Protein AF-A0A928EBZ6-F1 (afdb_monomer)

Structure (mmCIF, N/CA/C/O backbone):
data_AF-A0A928EBZ6-F1
#
_entry.id   AF-A0A928EBZ6-F1
#
loop_
_atom_site.group_PDB
_atom_site.id
_atom_site.type_symbol
_atom_site.label_atom_id
_atom_site.label_alt_id
_atom_site.label_comp_id
_atom_site.label_asym_id
_atom_site.label_entity_id
_atom_site.label_seq_id
_atom_site.pdbx_PDB_ins_code
_atom_site.Cartn_x
_atom_site.Cartn_y
_atom_site.Cartn_z
_atom_site.occupancy
_atom_site.B_iso_or_equiv
_atom_site.auth_seq_id
_atom_site.auth_comp_id
_atom_site.auth_asym_id
_atom_site.auth_atom_id
_atom_site.pdbx_PDB_model_num
ATOM 1 N N . MET A 1 1 ? -40.099 23.172 3.160 1.00 25.03 1 MET A N 1
ATOM 2 C CA . MET A 1 1 ? -41.294 22.471 2.651 1.00 25.03 1 MET A CA 1
ATOM 3 C C . MET A 1 1 ? -40.984 20.986 2.730 1.00 25.03 1 MET A C 1
ATOM 5 O O . MET A 1 1 ? -39.957 20.572 2.213 1.00 25.03 1 MET A O 1
ATOM 9 N N . VAL A 1 2 ? -41.770 20.276 3.532 1.00 28.02 2 VAL A N 1
ATOM 10 C CA . VAL A 1 2 ? -41.633 18.872 3.952 1.00 28.02 2 VAL A CA 1
ATOM 11 C C . VAL A 1 2 ? -41.831 17.919 2.774 1.00 28.02 2 VAL A C 1
ATOM 13 O O . VAL A 1 2 ? -42.827 18.103 2.089 1.00 28.02 2 VAL A O 1
ATOM 16 N N . LEU A 1 3 ? -40.965 16.910 2.610 1.00 23.36 3 LEU A N 1
ATOM 17 C CA . LEU A 1 3 ? -41.224 15.600 1.970 1.00 23.36 3 LEU A CA 1
ATOM 18 C C . LEU A 1 3 ? -40.139 14.633 2.508 1.00 23.36 3 LEU A C 1
ATOM 20 O O . LEU A 1 3 ? -38.965 14.860 2.235 1.00 23.36 3 LEU A O 1
ATOM 24 N N . SER A 1 4 ? -40.380 13.786 3.515 1.00 23.73 4 SER A N 1
ATOM 25 C CA . SER A 1 4 ? -41.254 12.600 3.658 1.00 23.73 4 SER A CA 1
ATOM 26 C C . SER A 1 4 ? -40.481 11.295 3.431 1.00 23.73 4 SER A C 1
ATOM 28 O O . SER A 1 4 ? -40.059 11.000 2.315 1.00 23.73 4 SER A O 1
ATOM 30 N N . ASP A 1 5 ? -40.342 10.540 4.520 1.00 25.58 5 ASP A N 1
ATOM 31 C CA . ASP A 1 5 ? -39.908 9.147 4.598 1.00 25.58 5 ASP A CA 1
ATOM 32 C C . ASP A 1 5 ? -40.731 8.222 3.691 1.00 25.58 5 ASP A C 1
ATOM 34 O O . ASP A 1 5 ? -41.957 8.330 3.659 1.00 25.58 5 ASP A O 1
ATOM 38 N N . ASN A 1 6 ? -40.052 7.301 2.998 1.00 25.03 6 ASN A N 1
ATOM 39 C CA . ASN A 1 6 ? -40.424 5.890 2.805 1.00 25.03 6 ASN A CA 1
ATOM 40 C C . ASN A 1 6 ? -39.654 5.306 1.617 1.00 25.03 6 ASN A C 1
ATOM 42 O O . ASN A 1 6 ? -39.864 5.738 0.494 1.00 25.03 6 ASN A O 1
ATOM 46 N N . GLU A 1 7 ? -38.801 4.312 1.880 1.00 23.78 7 GLU A N 1
ATOM 47 C CA . GLU A 1 7 ? -38.636 3.091 1.067 1.00 23.78 7 GLU A CA 1
ATOM 48 C C . GLU A 1 7 ? -37.500 2.235 1.660 1.00 23.78 7 GLU A C 1
ATOM 50 O O . GLU A 1 7 ? -36.363 2.221 1.195 1.00 23.78 7 GLU A O 1
ATOM 55 N N . TYR A 1 8 ? -37.812 1.507 2.733 1.00 25.45 8 TYR A N 1
ATOM 56 C CA . TYR A 1 8 ? -37.015 0.366 3.189 1.00 25.45 8 TYR A CA 1
ATOM 57 C C . TYR A 1 8 ? -37.951 -0.801 3.480 1.00 25.45 8 TYR A C 1
ATOM 59 O O . TYR A 1 8 ? -38.335 -1.039 4.622 1.00 25.45 8 TYR A O 1
ATOM 67 N N . THR A 1 9 ? -38.335 -1.545 2.444 1.00 24.53 9 THR A N 1
ATOM 68 C CA . THR A 1 9 ? -38.787 -2.935 2.593 1.00 24.53 9 THR A CA 1
ATOM 69 C C . THR A 1 9 ? -38.679 -3.650 1.249 1.00 24.53 9 THR A C 1
ATOM 71 O O . THR A 1 9 ? -39.354 -3.267 0.302 1.00 24.53 9 THR A O 1
ATOM 74 N N . THR A 1 10 ? -37.826 -4.674 1.150 1.00 23.75 10 THR A N 1
ATOM 75 C CA . THR A 1 10 ? -38.155 -6.013 0.609 1.00 23.75 10 THR A CA 1
ATOM 76 C C . THR A 1 10 ? -36.910 -6.909 0.529 1.00 23.75 10 THR A C 1
ATOM 78 O O . THR A 1 10 ? -35.818 -6.444 0.218 1.00 23.75 10 THR A O 1
ATOM 81 N N . MET A 1 11 ? -37.150 -8.203 0.789 1.00 24.03 11 MET A N 1
ATOM 82 C CA . MET A 1 11 ? -36.261 -9.384 0.787 1.00 24.03 11 MET A CA 1
ATOM 83 C C . MET A 1 11 ? -35.414 -9.564 2.060 1.00 24.03 11 MET A C 1
ATOM 85 O O . MET A 1 11 ? -34.347 -8.981 2.195 1.00 24.03 11 MET A O 1
ATOM 89 N N . SER A 1 12 ? -35.941 -10.170 3.134 1.00 22.62 12 SER A N 1
ATOM 90 C CA . SER A 1 12 ? -36.288 -11.594 3.357 1.00 22.62 12 SER A CA 1
ATOM 91 C C . SER A 1 12 ? -35.078 -12.534 3.333 1.00 22.62 12 SER A C 1
ATOM 93 O O . SER A 1 12 ? -34.719 -13.034 2.277 1.00 22.62 12 SER A O 1
ATOM 95 N N . ASP A 1 13 ? -34.522 -12.807 4.514 1.00 25.41 13 ASP A N 1
ATOM 96 C CA . ASP A 1 13 ? -33.961 -14.110 4.874 1.00 25.41 13 ASP A CA 1
ATOM 97 C C . ASP A 1 13 ? -34.227 -14.337 6.375 1.00 25.41 13 ASP A C 1
ATOM 99 O O . ASP A 1 13 ? -34.080 -13.441 7.205 1.00 25.41 13 ASP A O 1
ATOM 103 N N . THR A 1 14 ? -34.748 -15.522 6.669 1.00 24.55 14 THR A N 1
ATOM 104 C CA . THR A 1 14 ? -35.371 -16.025 7.907 1.00 24.55 14 THR A CA 1
ATOM 105 C C . THR A 1 14 ? -34.563 -15.838 9.205 1.00 24.55 14 THR A C 1
ATOM 107 O O . THR A 1 14 ? -33.388 -16.204 9.226 1.00 24.55 14 THR A O 1
ATOM 110 N N . PRO A 1 15 ? -35.186 -15.408 10.326 1.00 26.16 15 PRO A N 1
ATOM 111 C CA . PRO A 1 15 ? -34.591 -15.496 11.659 1.00 26.16 15 PRO A CA 1
ATOM 112 C C . PRO A 1 15 ? -34.781 -16.894 12.268 1.00 26.16 15 PRO A C 1
ATOM 114 O O . PRO A 1 15 ? -35.860 -17.481 12.173 1.00 26.16 15 PRO A O 1
ATOM 117 N N . LEU A 1 16 ? -33.737 -17.402 12.927 1.00 27.06 16 LEU A N 1
ATOM 118 C CA . LEU A 1 16 ? -33.820 -18.551 13.828 1.00 27.06 16 LEU A CA 1
ATOM 119 C C . LEU A 1 16 ? -34.586 -18.142 15.095 1.00 27.06 16 LEU A C 1
ATOM 121 O O . LEU A 1 16 ? -34.228 -17.182 15.773 1.00 27.06 16 LEU A O 1
ATOM 125 N N . ASP A 1 17 ? -35.657 -18.881 15.357 1.00 22.84 17 ASP A N 1
ATOM 126 C CA . ASP A 1 17 ? -36.615 -18.721 16.447 1.00 22.84 17 ASP A CA 1
ATOM 127 C C . ASP A 1 17 ? -36.010 -19.266 17.757 1.00 22.84 17 ASP A C 1
ATOM 129 O O . ASP A 1 17 ? -35.683 -20.451 17.846 1.00 22.84 17 ASP A O 1
ATOM 133 N N . TYR A 1 18 ? -35.857 -18.419 18.779 1.00 25.05 18 TYR A N 1
ATOM 134 C CA . TYR A 1 18 ? -35.670 -18.865 20.163 1.00 25.05 18 TYR A CA 1
ATOM 135 C C . TYR A 1 18 ? -36.697 -18.154 21.046 1.00 25.05 18 TYR A C 1
ATOM 137 O O . TYR A 1 18 ? -36.519 -17.010 21.463 1.00 25.05 18 TYR A O 1
ATOM 145 N N . LYS A 1 19 ? -37.813 -18.843 21.292 1.00 23.39 19 LYS A N 1
ATOM 146 C CA . LYS A 1 19 ? -38.826 -18.464 22.279 1.00 23.39 19 LYS A CA 1
ATOM 147 C C . LYS A 1 19 ? -38.352 -18.832 23.682 1.00 23.39 19 LYS A C 1
ATOM 149 O O . LYS A 1 19 ? -38.038 -19.994 23.924 1.00 23.39 19 LYS A O 1
ATOM 154 N N . ALA A 1 20 ? -38.427 -17.881 24.609 1.00 25.97 20 ALA A N 1
ATOM 155 C CA . ALA A 1 20 ? -38.663 -18.158 26.024 1.00 25.97 20 ALA A CA 1
ATOM 156 C C . ALA A 1 20 ? -39.353 -16.951 26.687 1.00 25.97 20 ALA A C 1
ATOM 158 O O . ALA A 1 20 ? -38.736 -15.929 26.963 1.00 25.97 20 ALA A O 1
ATOM 159 N N . ASP A 1 21 ? -40.668 -17.103 26.822 1.00 24.75 21 ASP A N 1
ATOM 160 C CA . ASP A 1 21 ? -41.593 -16.662 27.869 1.00 24.75 21 ASP A CA 1
ATOM 161 C C . ASP A 1 21 ? -41.421 -15.328 28.620 1.00 24.75 21 ASP A C 1
ATOM 163 O O . ASP A 1 21 ? -40.497 -15.063 29.383 1.00 24.75 21 ASP A O 1
ATOM 167 N N . THR A 1 22 ? -42.491 -14.547 28.489 1.00 24.98 22 THR A N 1
ATOM 168 C CA . THR A 1 22 ? -42.946 -13.449 29.339 1.00 24.98 22 THR A CA 1
ATOM 169 C C . THR A 1 22 ? -43.094 -13.825 30.816 1.00 24.98 22 THR A C 1
ATOM 171 O O . THR A 1 22 ? -43.823 -14.760 31.145 1.00 24.98 22 THR A O 1
ATOM 174 N N . ALA A 1 23 ? -42.574 -12.973 31.704 1.00 25.20 23 ALA A N 1
ATOM 175 C CA . ALA A 1 23 ? -43.100 -12.787 33.056 1.00 25.20 23 ALA A CA 1
ATOM 176 C C . ALA A 1 23 ? -43.112 -11.290 33.422 1.00 25.20 23 ALA A C 1
ATOM 178 O O . ALA A 1 23 ? -42.122 -10.579 33.264 1.00 25.20 23 ALA A O 1
ATOM 179 N N . GLN A 1 24 ? -44.278 -10.818 33.866 1.00 22.88 24 GLN A N 1
ATOM 180 C CA . GLN A 1 24 ? -44.556 -9.460 34.331 1.00 22.88 24 GLN A CA 1
ATOM 181 C C . GLN A 1 24 ? -43.938 -9.155 35.709 1.00 22.88 24 GLN A C 1
ATOM 183 O O . GLN A 1 24 ? -43.835 -10.028 36.565 1.00 22.88 24 GLN A O 1
ATOM 188 N N . SER A 1 25 ? -43.748 -7.849 35.940 1.00 23.91 25 SER A N 1
ATOM 189 C CA . SER A 1 25 ? -43.692 -7.130 37.230 1.00 23.91 25 SER A CA 1
ATOM 190 C C . SER A 1 25 ? -42.370 -7.157 38.016 1.00 23.91 25 SER A C 1
ATOM 192 O O . SER A 1 25 ? -41.965 -8.168 38.573 1.00 23.91 25 SER A O 1
ATOM 194 N N . ASN A 1 26 ? -41.708 -6.005 38.149 1.00 24.69 26 ASN A N 1
ATOM 195 C CA . ASN A 1 26 ? -41.971 -5.048 39.230 1.00 24.69 26 ASN A CA 1
ATOM 196 C C . ASN A 1 26 ? -41.136 -3.773 39.045 1.00 24.69 26 ASN A C 1
ATOM 198 O O . ASN A 1 26 ? -40.028 -3.809 38.518 1.00 24.69 26 ASN A O 1
ATOM 202 N N . GLY A 1 27 ? -41.721 -2.645 39.449 1.00 26.70 27 GLY A N 1
ATOM 203 C CA . GLY A 1 27 ? -41.111 -1.325 39.366 1.00 26.70 27 GLY A CA 1
ATOM 204 C C . GLY A 1 27 ? -39.892 -1.178 40.273 1.00 26.70 27 GLY A C 1
ATOM 205 O O . GLY A 1 27 ? -39.881 -1.654 41.406 1.00 26.70 27 GLY A O 1
ATOM 206 N N . ALA A 1 28 ? -38.896 -0.466 39.761 1.00 24.80 28 ALA A N 1
ATOM 207 C CA . ALA A 1 28 ? -37.856 0.170 40.547 1.00 24.80 28 ALA A CA 1
ATOM 208 C C . ALA A 1 28 ? -37.689 1.600 40.021 1.00 24.80 28 ALA A C 1
ATOM 210 O O . ALA A 1 28 ? -37.577 1.824 38.814 1.00 24.80 28 ALA A O 1
ATOM 211 N N . ASP A 1 29 ? -37.763 2.547 40.949 1.00 22.84 29 ASP A N 1
ATOM 212 C CA . ASP A 1 29 ? -37.705 3.988 40.751 1.00 22.84 29 ASP A CA 1
ATOM 213 C C . ASP A 1 29 ? -36.471 4.435 39.951 1.00 22.84 29 ASP A C 1
ATOM 215 O O . ASP A 1 29 ? -35.329 4.209 40.354 1.00 22.84 29 ASP A O 1
ATOM 219 N N . TYR A 1 30 ? -36.698 5.146 38.844 1.00 25.95 30 TYR A N 1
ATOM 220 C CA . TYR A 1 30 ? -35.662 5.932 38.177 1.00 25.95 30 TYR A CA 1
ATOM 221 C C . TYR A 1 30 ? -35.524 7.283 38.890 1.00 25.95 30 TYR A C 1
ATOM 223 O O . TYR A 1 30 ? -36.387 8.154 38.772 1.00 25.95 30 TYR A O 1
ATOM 231 N N . ALA A 1 31 ? -34.426 7.469 39.623 1.00 24.45 31 ALA A N 1
ATOM 232 C CA . ALA A 1 31 ? -34.027 8.774 40.143 1.00 24.45 31 ALA A CA 1
ATOM 233 C C . ALA A 1 31 ? -33.582 9.701 38.984 1.00 24.45 31 ALA A C 1
ATOM 235 O O . ALA A 1 31 ? -32.884 9.243 38.075 1.00 24.45 31 ALA A O 1
ATOM 236 N N . PRO A 1 32 ? -33.959 10.994 38.979 1.00 25.41 32 PRO A N 1
ATOM 237 C CA . PRO A 1 32 ? -33.614 11.910 37.897 1.00 25.41 32 PRO A CA 1
ATOM 238 C C . PRO A 1 32 ? -32.130 12.307 37.930 1.00 25.41 32 PRO A C 1
ATOM 240 O O . PRO A 1 32 ? -31.553 12.538 38.992 1.00 25.41 32 PRO A O 1
ATOM 243 N N . TYR A 1 33 ? -31.538 12.414 36.737 1.00 27.31 33 TYR A N 1
ATOM 244 C CA . TYR A 1 33 ? -30.166 12.853 36.483 1.00 27.31 33 TYR A CA 1
ATOM 245 C C . TYR A 1 33 ? -29.807 14.131 37.257 1.00 27.31 33 TYR A C 1
ATOM 247 O O . TYR A 1 33 ? -30.387 15.196 37.038 1.00 27.31 33 TYR A O 1
ATOM 255 N N . SER A 1 34 ? -28.798 14.036 38.122 1.00 26.52 34 SER A N 1
ATOM 256 C CA . SER A 1 34 ? -28.127 15.188 38.717 1.00 26.52 34 SER A CA 1
ATOM 257 C C . SER A 1 34 ? -27.376 15.961 37.632 1.00 26.52 34 SER A C 1
ATOM 259 O O . SER A 1 34 ? -26.480 15.422 36.982 1.00 26.52 34 SER A O 1
ATOM 261 N N . THR A 1 35 ? -27.724 17.233 37.454 1.00 26.00 35 THR A N 1
ATOM 262 C CA . THR A 1 35 ? -26.959 18.215 36.680 1.00 26.00 35 THR A CA 1
ATOM 263 C C . THR A 1 35 ? -25.511 18.253 37.161 1.00 26.00 35 THR A C 1
ATOM 265 O O . THR A 1 35 ? -25.232 18.735 38.258 1.00 26.00 35 THR A O 1
ATOM 268 N N . VAL A 1 36 ? -24.593 17.754 36.334 1.00 29.20 36 VAL A N 1
ATOM 269 C CA . VAL A 1 36 ? -23.152 17.939 36.520 1.00 29.20 36 VAL A CA 1
ATOM 270 C C . VAL A 1 36 ? -22.851 19.421 36.311 1.00 29.20 36 VAL A C 1
ATOM 272 O O . VAL A 1 36 ? -23.002 19.955 35.212 1.00 29.20 36 VAL A O 1
ATOM 275 N N . THR A 1 37 ? -22.466 20.101 37.385 1.00 27.14 37 THR A N 1
ATOM 276 C CA . THR A 1 37 ? -21.896 21.445 37.334 1.00 27.14 37 THR A CA 1
ATOM 277 C C . THR A 1 37 ? -20.597 21.393 36.536 1.00 27.14 37 THR A C 1
ATOM 279 O O . THR A 1 37 ? -19.664 20.692 36.921 1.00 27.14 37 THR A O 1
ATOM 282 N N . LEU A 1 38 ? -20.551 22.109 35.410 1.00 35.59 38 LEU A N 1
ATOM 283 C CA . LEU A 1 38 ? -19.333 22.325 34.633 1.00 35.59 38 LEU A CA 1
ATOM 284 C C . LEU A 1 38 ? -18.292 23.014 35.521 1.00 35.59 38 LEU A C 1
ATOM 286 O O . LEU A 1 38 ? -18.505 24.138 35.973 1.00 35.59 38 LEU A O 1
ATOM 290 N N . ASP A 1 39 ? -17.186 22.319 35.761 1.00 31.48 39 ASP A N 1
ATOM 291 C CA . ASP A 1 39 ? -16.028 22.827 36.487 1.00 31.48 39 ASP A CA 1
ATOM 292 C C . ASP A 1 39 ? -15.458 24.047 35.742 1.00 31.48 39 ASP A C 1
ATOM 294 O O . ASP A 1 39 ? -15.015 23.945 34.592 1.00 31.48 39 ASP A O 1
ATOM 298 N N . ALA A 1 40 ? -15.509 25.221 36.376 1.00 36.81 40 ALA A N 1
ATOM 299 C CA . ALA A 1 40 ? -15.134 26.504 35.774 1.00 36.81 40 ALA A CA 1
ATOM 300 C C . ALA A 1 40 ? -13.616 26.661 35.537 1.00 36.81 40 ALA A C 1
ATOM 302 O O . ALA A 1 40 ? -13.196 27.627 34.903 1.00 36.81 40 ALA A O 1
ATOM 303 N N . ASP A 1 41 ? -12.812 25.689 35.978 1.00 38.69 41 ASP A N 1
ATOM 304 C CA . ASP A 1 41 ? -11.351 25.667 35.838 1.00 38.69 41 ASP A CA 1
ATOM 305 C C . ASP A 1 41 ? -10.847 24.756 34.700 1.00 38.69 41 ASP A C 1
ATOM 307 O O . ASP A 1 41 ? -9.641 24.545 34.534 1.00 38.69 41 ASP A O 1
ATOM 311 N N . ALA A 1 42 ? -11.744 24.220 33.861 1.00 41.16 42 ALA A N 1
ATOM 312 C CA . ALA A 1 42 ? -11.340 23.424 32.707 1.00 41.16 42 ALA A CA 1
ATOM 313 C C . ALA A 1 42 ? -10.596 24.293 31.660 1.00 41.16 42 ALA A C 1
ATOM 315 O O . ALA A 1 42 ? -11.156 25.265 31.143 1.00 41.16 42 ALA A O 1
ATOM 316 N N . PRO A 1 43 ? -9.348 23.952 31.279 1.00 39.31 43 PRO A N 1
ATOM 317 C CA . PRO A 1 43 ? -8.587 24.736 30.312 1.00 39.31 43 PRO A CA 1
ATOM 318 C C . PRO A 1 43 ? -9.299 24.796 28.951 1.00 39.31 43 PRO A C 1
ATOM 320 O O . PRO A 1 43 ? -9.831 23.792 28.471 1.00 39.31 43 PRO A O 1
ATOM 323 N N . ALA A 1 44 ? -9.285 25.982 28.328 1.00 37.44 44 ALA A N 1
ATOM 324 C CA . ALA A 1 44 ? -9.985 26.285 27.077 1.00 37.44 44 ALA A CA 1
ATOM 325 C C . ALA A 1 44 ? -9.767 25.220 25.969 1.00 37.44 44 ALA A C 1
ATOM 327 O O . ALA A 1 44 ? -8.686 24.635 25.868 1.00 37.44 44 ALA A O 1
ATOM 328 N N . PRO A 1 45 ? -10.728 25.008 25.048 1.00 44.25 45 PRO A N 1
ATOM 329 C CA . PRO A 1 45 ? -10.676 23.933 24.043 1.00 44.25 45 PRO A CA 1
ATOM 330 C C . PRO A 1 45 ? -9.371 23.876 23.224 1.00 44.25 45 PRO A C 1
ATOM 332 O O . PRO A 1 45 ? -8.895 22.806 22.848 1.00 44.25 45 PRO A O 1
ATOM 335 N N . ILE A 1 46 ? -8.748 25.035 22.988 1.00 39.22 46 ILE A N 1
ATOM 336 C CA . ILE A 1 46 ? -7.492 25.172 22.239 1.00 39.22 46 ILE A CA 1
ATOM 337 C C . ILE A 1 46 ? -6.276 24.699 23.056 1.00 39.22 46 ILE A C 1
ATOM 339 O O . ILE A 1 46 ? -5.351 24.116 22.487 1.00 39.22 46 ILE A O 1
ATOM 343 N N . SER A 1 47 ? -6.246 24.929 24.373 1.00 42.19 47 SER A N 1
ATOM 344 C CA . SER A 1 47 ? -5.151 24.456 25.232 1.00 42.19 47 SER A CA 1
ATOM 345 C C . SER A 1 47 ? -5.262 22.958 25.504 1.00 42.19 47 SER A C 1
ATOM 347 O O . SER A 1 47 ? -4.232 22.286 25.486 1.00 42.19 47 SER A O 1
ATOM 349 N N . ARG A 1 48 ? -6.488 22.418 25.606 1.00 47.69 48 ARG A N 1
ATOM 350 C CA . ARG A 1 48 ? -6.746 20.968 25.562 1.00 47.69 48 ARG A CA 1
ATOM 351 C C . ARG A 1 48 ? -6.217 20.353 24.270 1.00 47.69 48 ARG A C 1
ATOM 353 O O . ARG A 1 48 ? -5.354 19.489 24.338 1.00 47.69 48 ARG A O 1
ATOM 360 N N . LYS A 1 49 ? -6.625 20.855 23.097 1.00 40.91 49 LYS A N 1
ATOM 361 C CA . LYS A 1 49 ? -6.147 20.347 21.797 1.00 40.91 49 LYS A CA 1
ATOM 362 C C . LYS A 1 49 ? -4.620 20.369 21.672 1.00 40.91 49 LYS A C 1
ATOM 364 O O . LYS A 1 49 ? -4.035 19.393 21.236 1.00 40.91 49 LYS A O 1
ATOM 369 N N . ARG A 1 50 ? -3.950 21.434 22.126 1.00 43.97 50 ARG A N 1
ATOM 370 C CA . ARG A 1 50 ? -2.475 21.510 22.107 1.00 43.97 50 ARG A CA 1
ATOM 371 C C . ARG A 1 50 ? -1.795 20.549 23.080 1.00 43.97 50 ARG A C 1
ATOM 373 O O . ARG A 1 50 ? -0.681 20.115 22.797 1.00 43.97 50 ARG A O 1
ATOM 380 N N . ALA A 1 51 ? -2.409 20.269 24.228 1.00 46.97 51 ALA A N 1
ATOM 381 C CA . ALA A 1 51 ? -1.926 19.252 25.155 1.00 46.97 51 ALA A CA 1
ATOM 382 C C . ALA A 1 51 ? -2.139 17.842 24.576 1.00 46.97 51 ALA A C 1
ATOM 384 O O . ALA A 1 51 ? -1.230 17.022 24.652 1.00 46.97 51 ALA A O 1
ATOM 385 N N . PHE A 1 52 ? -3.271 17.606 23.904 1.00 52.53 52 PHE A N 1
ATOM 386 C CA . PHE A 1 52 ? -3.567 16.368 23.180 1.00 52.53 52 PHE A CA 1
ATOM 387 C C . PHE A 1 52 ? -2.618 16.137 22.003 1.00 52.53 52 PHE A C 1
ATOM 389 O O . PHE A 1 52 ? -2.021 15.073 21.919 1.00 52.53 52 PHE A O 1
ATOM 396 N N . ASP A 1 53 ? -2.385 17.145 21.159 1.00 48.47 53 ASP A N 1
ATOM 397 C CA . ASP A 1 53 ? -1.443 17.060 20.038 1.00 48.47 53 ASP A CA 1
ATOM 398 C C . ASP A 1 53 ? -0.015 16.750 20.528 1.00 48.47 53 ASP A C 1
ATOM 400 O O . ASP A 1 53 ? 0.742 16.056 19.850 1.00 48.47 53 ASP A O 1
ATOM 404 N N . ARG A 1 54 ? 0.367 17.244 21.719 1.00 52.16 54 ARG A N 1
ATOM 405 C CA . ARG A 1 54 ? 1.651 16.907 22.357 1.00 52.16 54 ARG A CA 1
ATOM 406 C C . ARG A 1 54 ? 1.667 15.488 22.902 1.00 52.16 54 ARG A C 1
ATOM 408 O O . ARG A 1 54 ? 2.611 14.779 22.600 1.00 52.16 54 ARG A O 1
ATOM 415 N N . ALA A 1 55 ? 0.636 15.058 23.625 1.00 48.78 55 ALA A N 1
ATOM 416 C CA . ALA A 1 55 ? 0.552 13.700 24.158 1.00 48.78 55 ALA A CA 1
ATOM 417 C C . ALA A 1 55 ? 0.504 12.644 23.039 1.00 48.78 55 ALA A C 1
ATOM 419 O O . ALA A 1 55 ? 1.231 11.659 23.096 1.00 48.78 55 ALA A O 1
ATOM 420 N N . ALA A 1 56 ? -0.266 12.888 21.974 1.00 45.38 56 ALA A N 1
ATOM 421 C CA . ALA A 1 56 ? -0.302 12.047 20.781 1.00 45.38 56 ALA A CA 1
ATOM 422 C C . ALA A 1 56 ? 1.064 12.011 20.088 1.00 45.38 56 ALA A C 1
ATOM 424 O O . ALA A 1 56 ? 1.537 10.945 19.702 1.00 45.38 56 ALA A O 1
ATOM 425 N N . LYS A 1 57 ? 1.743 13.158 19.977 1.00 51.47 57 LYS A N 1
ATOM 426 C CA . LYS A 1 57 ? 3.107 13.216 19.448 1.00 51.47 57 LYS A CA 1
ATOM 427 C C . LYS A 1 57 ? 4.101 12.470 20.338 1.00 51.47 57 LYS A C 1
ATOM 429 O O . LYS A 1 57 ? 4.930 11.747 19.803 1.00 51.47 57 LYS A O 1
ATOM 434 N N . ASP A 1 58 ? 4.006 12.591 21.656 1.00 54.25 58 ASP A N 1
ATOM 435 C CA . ASP A 1 58 ? 4.901 11.934 22.609 1.00 54.25 58 ASP A CA 1
ATOM 436 C C . ASP A 1 58 ? 4.685 10.414 22.625 1.00 54.25 58 ASP A C 1
ATOM 438 O O . ASP A 1 58 ? 5.664 9.668 22.624 1.00 54.25 58 ASP A O 1
ATOM 442 N N . ALA A 1 59 ? 3.433 9.952 22.530 1.00 50.28 59 ALA A N 1
ATOM 443 C CA . ALA A 1 59 ? 3.060 8.550 22.345 1.00 50.28 59 ALA A CA 1
ATOM 444 C C . ALA A 1 59 ? 3.534 8.009 20.989 1.00 50.28 59 ALA A C 1
ATOM 446 O O . ALA A 1 59 ? 4.128 6.934 20.912 1.00 50.28 59 ALA A O 1
ATOM 447 N N . MET A 1 60 ? 3.365 8.780 19.909 1.00 50.38 60 MET A N 1
ATOM 448 C CA . MET A 1 60 ? 3.900 8.441 18.588 1.00 50.38 60 MET A CA 1
ATOM 449 C C . MET A 1 60 ? 5.432 8.417 18.579 1.00 50.38 60 MET A C 1
ATOM 451 O O . MET A 1 60 ? 6.013 7.546 17.939 1.00 50.38 60 MET A O 1
ATOM 455 N N . ASP A 1 61 ? 6.094 9.321 19.299 1.00 50.00 61 ASP A N 1
ATOM 456 C CA . ASP A 1 61 ? 7.549 9.377 19.438 1.00 50.00 61 ASP A CA 1
ATOM 457 C C . ASP A 1 61 ? 8.064 8.258 20.365 1.00 50.00 61 ASP A C 1
ATOM 459 O O . ASP A 1 61 ? 9.176 7.764 20.185 1.00 50.00 61 ASP A O 1
ATOM 463 N N . ALA A 1 62 ? 7.282 7.818 21.353 1.00 48.34 62 ALA A N 1
ATOM 464 C CA . ALA A 1 62 ? 7.561 6.649 22.191 1.00 48.34 62 ALA A CA 1
ATOM 465 C C . ALA A 1 62 ? 7.379 5.336 21.405 1.00 48.34 62 ALA A C 1
ATOM 467 O O . ALA A 1 62 ? 8.274 4.487 21.403 1.00 48.34 62 ALA A O 1
ATOM 468 N N . ALA A 1 63 ? 6.309 5.212 20.618 1.00 45.25 63 ALA A N 1
ATOM 469 C CA . ALA A 1 63 ? 6.107 4.111 19.678 1.00 45.25 63 ALA A CA 1
ATOM 470 C C . ALA A 1 63 ? 7.186 4.107 18.575 1.00 45.25 63 ALA A C 1
ATOM 472 O O . ALA A 1 63 ? 7.756 3.064 18.257 1.00 45.25 63 ALA A O 1
ATOM 473 N N . ALA A 1 64 ? 7.593 5.274 18.068 1.00 44.62 64 ALA A N 1
ATOM 474 C CA . ALA A 1 64 ? 8.721 5.410 17.144 1.00 44.62 64 ALA A CA 1
ATOM 475 C C . ALA A 1 64 ? 10.086 5.124 17.802 1.00 44.62 64 ALA A C 1
ATOM 477 O O . ALA A 1 64 ? 11.064 4.868 17.097 1.00 44.62 64 ALA A O 1
ATOM 478 N N . ARG A 1 65 ? 10.181 5.131 19.139 1.00 41.62 65 ARG A N 1
ATOM 479 C CA . ARG A 1 65 ? 11.355 4.649 19.889 1.00 41.62 65 ARG A CA 1
ATOM 480 C C . ARG A 1 65 ? 11.364 3.125 20.041 1.00 41.62 65 ARG A C 1
ATOM 482 O O . ARG A 1 65 ? 12.452 2.550 20.143 1.00 41.62 65 ARG A O 1
ATOM 489 N N . SER A 1 66 ? 10.215 2.450 19.926 1.00 44.62 66 SER A N 1
ATOM 490 C CA . SER A 1 66 ? 10.128 0.989 19.766 1.00 44.62 66 SER A CA 1
ATOM 491 C C . SER A 1 66 ? 10.561 0.560 18.348 1.00 44.62 66 SER A C 1
ATOM 493 O O . SER A 1 66 ? 9.774 0.247 17.469 1.00 44.62 66 SER A O 1
ATOM 495 N N . LYS A 1 67 ? 11.879 0.654 18.109 1.00 40.56 67 LYS A N 1
ATOM 496 C CA . LYS A 1 67 ? 12.661 0.266 16.912 1.00 40.56 67 LYS A CA 1
ATOM 497 C C . LYS A 1 67 ? 11.872 0.072 15.593 1.00 40.56 67 LYS A C 1
ATOM 499 O O . LYS A 1 67 ? 11.885 -1.038 15.045 1.00 40.56 67 LYS A O 1
ATOM 504 N N . PRO A 1 68 ? 11.349 1.143 14.966 1.00 42.81 68 PRO A N 1
ATOM 505 C CA . PRO A 1 68 ? 11.098 1.123 13.534 1.00 42.81 68 PRO A CA 1
ATOM 506 C C . PRO A 1 68 ? 12.430 0.879 12.813 1.00 42.81 68 PRO A C 1
ATOM 508 O O . PRO A 1 68 ? 13.513 1.227 13.303 1.00 42.81 68 PRO A O 1
ATOM 511 N N . VAL A 1 69 ? 12.378 0.205 11.665 1.00 48.22 69 VAL A N 1
ATOM 512 C CA . VAL A 1 69 ? 13.567 -0.178 10.901 1.00 48.22 69 VAL A CA 1
ATOM 513 C C . VAL A 1 69 ? 14.393 1.072 10.599 1.00 48.22 69 VAL A C 1
ATOM 515 O O . VAL A 1 69 ? 14.051 1.886 9.750 1.00 48.22 69 VAL A O 1
ATOM 518 N N . SER A 1 70 ? 15.510 1.224 11.317 1.00 41.78 70 SER A N 1
ATOM 519 C CA . SER A 1 70 ? 16.469 2.295 11.072 1.00 41.78 70 SER A CA 1
ATOM 520 C C . SER A 1 70 ? 16.805 2.325 9.584 1.00 41.78 70 SER A C 1
ATOM 522 O O . SER A 1 70 ? 17.200 1.302 9.023 1.00 41.78 70 SER A O 1
ATOM 524 N N . VAL A 1 71 ? 16.711 3.503 8.965 1.00 42.44 71 VAL A N 1
ATOM 525 C CA . VAL A 1 71 ? 17.150 3.794 7.590 1.00 42.44 71 VAL A CA 1
ATOM 526 C C . VAL A 1 71 ? 18.530 3.174 7.287 1.00 42.44 71 VAL A C 1
ATOM 528 O O . VAL A 1 71 ? 18.775 2.716 6.174 1.00 42.44 71 VAL A O 1
ATOM 531 N N . LYS A 1 72 ? 19.410 3.026 8.295 1.00 40.19 72 LYS A N 1
ATOM 532 C CA . LYS A 1 72 ? 20.703 2.315 8.198 1.00 40.19 72 LYS A CA 1
ATOM 533 C C . LYS A 1 72 ? 20.594 0.859 7.713 1.00 40.19 72 LYS A C 1
ATOM 535 O O . LYS A 1 72 ? 21.525 0.341 7.102 1.00 40.19 72 LYS A O 1
ATOM 540 N N . ARG A 1 73 ? 19.484 0.170 7.980 1.00 53.47 73 ARG A N 1
ATOM 541 C CA . ARG A 1 73 ? 19.257 -1.229 7.587 1.00 53.47 73 ARG A CA 1
ATOM 542 C C . ARG A 1 73 ? 18.819 -1.355 6.122 1.00 53.47 73 ARG A C 1
ATOM 544 O O . ARG A 1 73 ? 19.122 -2.370 5.504 1.00 53.47 73 ARG A O 1
ATOM 551 N N . ILE A 1 74 ? 18.180 -0.321 5.568 1.00 48.66 74 ILE A N 1
ATOM 552 C CA . ILE A 1 74 ? 17.864 -0.206 4.135 1.00 48.66 74 ILE A CA 1
ATOM 553 C C . ILE A 1 74 ? 19.162 -0.021 3.330 1.00 48.66 74 ILE A C 1
ATOM 555 O O . ILE A 1 74 ? 19.394 -0.766 2.383 1.00 48.66 74 ILE A O 1
ATOM 559 N N . TRP A 1 75 ? 20.079 0.844 3.785 1.00 44.69 75 TRP A N 1
ATOM 560 C CA . TRP A 1 75 ? 21.406 1.025 3.167 1.00 44.69 75 TRP A CA 1
ATOM 561 C C . TRP A 1 75 ? 22.217 -0.273 3.049 1.00 44.69 75 TRP A C 1
ATOM 563 O O . TRP A 1 75 ? 22.828 -0.533 2.015 1.00 44.69 75 TRP A O 1
ATOM 573 N N . ARG A 1 76 ? 22.171 -1.145 4.066 1.00 59.22 76 ARG A N 1
ATOM 574 C CA . ARG A 1 76 ? 22.840 -2.458 4.004 1.00 59.22 76 ARG A CA 1
ATOM 575 C C . ARG A 1 76 ? 22.290 -3.376 2.910 1.00 59.22 76 ARG A C 1
ATOM 577 O O . ARG A 1 76 ? 23.034 -4.216 2.423 1.00 59.22 76 ARG A O 1
ATOM 584 N N . ARG A 1 77 ? 21.016 -3.239 2.523 1.00 61.56 77 ARG A N 1
ATOM 585 C CA . ARG A 1 77 ? 20.419 -4.039 1.440 1.00 61.56 77 ARG A CA 1
ATOM 586 C C . ARG A 1 77 ? 20.891 -3.573 0.065 1.00 61.56 77 ARG A C 1
ATOM 588 O O . ARG A 1 77 ? 21.046 -4.401 -0.817 1.00 61.56 77 ARG A O 1
ATOM 595 N N . PHE A 1 78 ? 21.187 -2.286 -0.097 1.00 59.50 78 PHE A N 1
ATOM 596 C CA . PHE A 1 78 ? 21.708 -1.745 -1.354 1.00 59.50 78 PHE A CA 1
ATOM 597 C C . PHE A 1 78 ? 23.168 -2.114 -1.615 1.00 59.50 78 PHE A C 1
ATOM 599 O O . PHE A 1 78 ? 23.535 -2.339 -2.763 1.00 59.50 78 PHE A O 1
ATOM 606 N N . LEU A 1 79 ? 23.978 -2.299 -0.567 1.00 63.34 79 LEU A N 1
ATOM 607 C CA . LEU A 1 79 ? 25.309 -2.903 -0.717 1.00 63.34 79 LEU A CA 1
ATOM 608 C C . LEU A 1 79 ? 25.240 -4.302 -1.360 1.00 63.34 79 LEU A C 1
ATOM 610 O O . LEU A 1 79 ? 26.180 -4.703 -2.037 1.00 63.34 79 LEU A O 1
ATOM 614 N N . LEU A 1 80 ? 24.118 -5.020 -1.214 1.00 69.56 80 LEU A N 1
ATOM 615 C CA . LEU A 1 80 ? 23.908 -6.323 -1.857 1.00 69.56 80 LEU A CA 1
ATOM 616 C C . LEU A 1 80 ? 23.647 -6.215 -3.367 1.00 69.56 80 LEU A C 1
ATOM 618 O O . LEU A 1 80 ? 23.758 -7.221 -4.059 1.00 69.56 80 LEU A O 1
ATOM 622 N N . LEU A 1 81 ? 23.325 -5.023 -3.886 1.00 71.75 81 LEU A N 1
ATOM 623 C CA . LEU A 1 81 ? 23.226 -4.787 -5.329 1.00 71.75 81 LEU A CA 1
ATOM 624 C C . LEU A 1 81 ? 24.595 -4.540 -5.974 1.00 71.75 81 LEU A C 1
ATOM 626 O O . LEU A 1 81 ? 24.708 -4.697 -7.183 1.00 71.75 81 LEU A O 1
ATOM 630 N N . ILE A 1 82 ? 25.640 -4.195 -5.210 1.00 74.69 82 ILE A N 1
ATOM 631 C CA . ILE A 1 82 ? 26.973 -3.898 -5.767 1.00 74.69 82 ILE A CA 1
ATOM 632 C C . ILE A 1 82 ? 27.530 -5.079 -6.583 1.00 74.69 82 ILE A C 1
ATOM 634 O O . ILE A 1 82 ? 27.919 -4.857 -7.730 1.00 74.69 82 ILE A O 1
ATOM 638 N N . PRO A 1 83 ? 27.515 -6.334 -6.083 1.00 77.56 83 PRO A N 1
ATOM 639 C CA . PRO A 1 83 ? 27.941 -7.4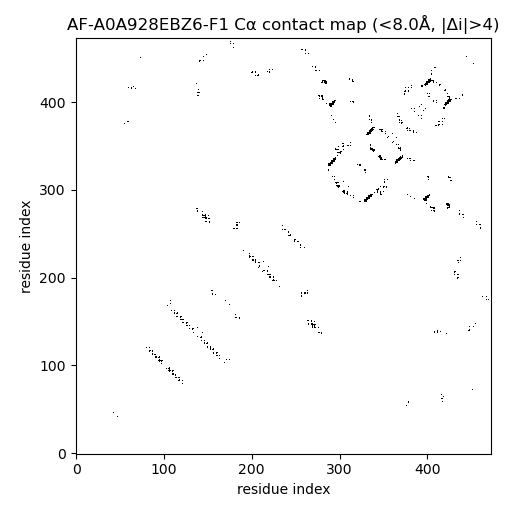78 -6.887 1.00 77.56 83 PRO A CA 1
ATOM 640 C C . PRO A 1 83 ? 27.082 -7.683 -8.140 1.00 77.56 83 PRO A C 1
ATOM 642 O O . PRO A 1 83 ? 27.596 -8.109 -9.168 1.00 77.56 83 PRO A O 1
ATOM 645 N N . LEU A 1 84 ? 25.788 -7.349 -8.084 1.00 81.12 84 LEU A N 1
ATOM 646 C CA . LEU A 1 84 ? 24.893 -7.454 -9.238 1.00 81.12 84 LEU A CA 1
ATOM 647 C C . LEU A 1 84 ? 25.218 -6.395 -10.300 1.00 81.12 84 LEU A C 1
ATOM 649 O O . LEU A 1 84 ? 25.185 -6.696 -11.487 1.00 81.12 84 LEU A O 1
ATOM 653 N N . VAL A 1 85 ? 25.599 -5.178 -9.904 1.00 82.25 85 VAL A N 1
ATOM 654 C CA . VAL A 1 85 ? 26.047 -4.141 -10.851 1.00 82.25 85 VAL A CA 1
ATOM 655 C C . VAL A 1 85 ? 27.336 -4.563 -11.570 1.00 82.25 85 VAL A C 1
ATOM 657 O O . VAL A 1 85 ? 27.492 -4.275 -12.755 1.00 82.25 85 VAL A O 1
ATOM 660 N N . LEU A 1 86 ? 28.228 -5.314 -10.911 1.00 85.56 86 LEU A N 1
ATOM 661 C CA . LEU A 1 86 ? 29.415 -5.877 -11.570 1.00 85.56 86 LEU A CA 1
ATOM 662 C C . LEU A 1 86 ? 29.052 -6.856 -12.694 1.00 85.56 86 LEU A C 1
ATOM 664 O O . LEU A 1 86 ? 29.762 -6.903 -13.693 1.00 85.56 86 LEU A O 1
ATOM 668 N N . VAL A 1 87 ? 27.937 -7.588 -12.584 1.00 87.31 87 VAL A N 1
ATOM 669 C CA . VAL A 1 87 ? 27.456 -8.471 -13.663 1.00 87.31 87 VAL A CA 1
ATOM 670 C C . VAL A 1 87 ? 27.152 -7.668 -14.926 1.00 87.31 87 VAL A C 1
ATOM 672 O O . VAL A 1 87 ? 27.540 -8.084 -16.017 1.00 87.31 87 VAL A O 1
ATOM 675 N N . LEU A 1 88 ? 26.534 -6.490 -14.784 1.00 85.88 88 LEU A N 1
ATOM 676 C CA . LEU A 1 88 ? 26.283 -5.590 -15.913 1.00 85.88 88 LEU A CA 1
ATOM 677 C C . LEU A 1 88 ? 27.598 -5.109 -16.538 1.00 85.88 88 LEU A C 1
ATOM 679 O O . LEU A 1 88 ? 27.724 -5.107 -17.758 1.00 85.88 88 LEU A O 1
ATOM 683 N N . ALA A 1 89 ? 28.602 -4.770 -15.723 1.00 85.94 89 ALA A N 1
ATOM 684 C CA . ALA A 1 89 ? 29.920 -4.371 -16.220 1.00 85.94 89 ALA A CA 1
ATOM 685 C C . ALA A 1 89 ? 30.656 -5.501 -16.955 1.00 85.94 89 ALA A C 1
ATOM 687 O O . ALA A 1 89 ? 31.265 -5.256 -17.995 1.00 85.94 89 ALA A O 1
ATOM 688 N N . ILE A 1 90 ? 30.562 -6.736 -16.458 1.00 87.69 90 ILE A N 1
ATOM 689 C CA . ILE A 1 90 ? 31.128 -7.919 -17.119 1.00 87.69 90 ILE A CA 1
ATOM 690 C C . ILE A 1 90 ? 30.434 -8.164 -18.462 1.00 87.69 90 ILE A C 1
ATOM 692 O O . ILE A 1 90 ? 31.117 -8.386 -19.457 1.00 87.69 90 ILE A O 1
ATOM 696 N N . GLY A 1 91 ? 29.100 -8.077 -18.515 1.00 85.25 91 GLY A N 1
ATOM 697 C CA . GLY A 1 91 ? 28.347 -8.201 -19.767 1.00 85.25 91 GLY A CA 1
ATOM 698 C C . GLY A 1 91 ? 28.723 -7.120 -20.782 1.00 85.25 91 GLY A C 1
ATOM 699 O O . GLY A 1 91 ? 29.013 -7.426 -21.932 1.00 85.25 91 GLY A O 1
ATOM 700 N N . SER A 1 92 ? 28.816 -5.866 -20.337 1.00 84.44 92 SER A N 1
ATOM 701 C CA . SER A 1 92 ? 29.295 -4.741 -21.149 1.00 84.44 92 SER A CA 1
ATOM 702 C C . SER A 1 92 ? 30.707 -4.967 -21.701 1.00 84.44 92 SER A C 1
ATOM 704 O O . SER A 1 92 ? 30.971 -4.697 -22.870 1.00 84.44 92 SER A O 1
ATOM 706 N N . TYR A 1 93 ? 31.624 -5.484 -20.880 1.00 86.44 93 TYR A N 1
ATOM 707 C CA . TYR A 1 93 ? 32.983 -5.812 -21.309 1.00 86.44 93 TYR A CA 1
ATOM 708 C C . TYR A 1 93 ? 33.005 -6.967 -22.319 1.00 86.44 93 TYR A C 1
ATOM 710 O O . TYR A 1 93 ? 33.683 -6.868 -23.341 1.00 86.44 93 TYR A O 1
ATOM 718 N N . ALA A 1 94 ? 32.236 -8.032 -22.071 1.00 85.88 94 ALA A N 1
ATOM 719 C CA . ALA A 1 94 ? 32.102 -9.158 -22.992 1.00 85.88 94 ALA A CA 1
ATOM 720 C C . ALA A 1 94 ? 31.580 -8.698 -24.361 1.00 85.88 94 ALA A C 1
ATOM 722 O O . ALA A 1 94 ? 32.147 -9.080 -25.382 1.00 85.88 94 ALA A O 1
ATOM 723 N N . TYR A 1 95 ? 30.584 -7.807 -24.385 1.00 83.56 95 TYR A N 1
ATOM 724 C CA . TYR A 1 95 ? 30.098 -7.184 -25.614 1.00 83.56 95 TYR A CA 1
ATOM 725 C C . TYR A 1 95 ? 31.210 -6.465 -26.390 1.00 83.56 95 TYR A C 1
ATOM 727 O O . TYR A 1 95 ? 31.377 -6.718 -27.582 1.00 83.56 95 TYR A O 1
ATOM 735 N N . ILE A 1 96 ? 31.999 -5.612 -25.721 1.00 81.81 96 ILE A N 1
ATOM 736 C CA . ILE A 1 96 ? 33.115 -4.879 -26.349 1.00 81.81 96 ILE A CA 1
ATOM 737 C C . ILE A 1 96 ? 34.118 -5.851 -26.984 1.00 81.81 96 ILE A C 1
ATOM 739 O O . ILE A 1 96 ? 34.542 -5.642 -28.120 1.00 81.81 96 ILE A O 1
ATOM 743 N N . GLN A 1 97 ? 34.481 -6.922 -26.273 1.00 84.38 97 GLN A N 1
ATOM 744 C CA . GLN A 1 97 ? 35.441 -7.916 -26.763 1.00 84.38 97 GLN A CA 1
ATOM 745 C C . GLN A 1 97 ? 34.893 -8.725 -27.947 1.00 84.38 97 GLN A C 1
ATOM 747 O O . GLN A 1 97 ? 35.586 -8.906 -28.946 1.00 84.38 97 GLN A O 1
ATOM 752 N N . LEU A 1 98 ? 33.639 -9.180 -27.872 1.00 82.31 98 LEU A N 1
ATOM 753 C CA . LEU A 1 98 ? 32.993 -9.932 -28.954 1.00 82.31 98 LEU A CA 1
ATOM 754 C C . LEU A 1 98 ? 32.829 -9.072 -30.213 1.00 82.31 98 LEU A C 1
ATOM 756 O O . LEU A 1 98 ? 33.128 -9.538 -31.314 1.00 82.31 98 LEU A O 1
ATOM 760 N N . LYS A 1 99 ? 32.473 -7.789 -30.048 1.00 75.56 99 LYS A N 1
ATOM 761 C CA . LYS A 1 99 ? 32.437 -6.806 -31.140 1.00 75.56 99 LYS A CA 1
ATOM 762 C C . LYS A 1 99 ? 33.815 -6.619 -31.779 1.00 75.56 99 LYS A C 1
ATOM 764 O O . LYS A 1 99 ? 33.914 -6.639 -33.003 1.00 75.56 99 LYS A O 1
ATOM 769 N N . ALA A 1 100 ? 34.873 -6.466 -30.978 1.00 81.25 100 ALA A N 1
ATOM 770 C CA . ALA A 1 100 ? 36.241 -6.302 -31.481 1.00 81.25 100 ALA A CA 1
ATOM 771 C C . ALA A 1 100 ? 36.724 -7.512 -32.304 1.00 81.25 100 ALA A C 1
ATOM 773 O O . ALA A 1 100 ? 37.474 -7.343 -33.262 1.00 81.25 100 ALA A O 1
ATOM 774 N N . ASN A 1 101 ? 36.240 -8.712 -31.976 1.00 82.88 101 ASN A N 1
ATOM 775 C CA . ASN A 1 101 ? 36.569 -9.957 -32.673 1.00 82.88 101 ASN A CA 1
ATOM 776 C C . ASN A 1 101 ? 35.658 -10.261 -33.881 1.00 82.88 101 ASN A C 1
ATOM 778 O O . ASN A 1 101 ? 35.758 -11.339 -34.462 1.00 82.88 101 ASN A O 1
ATOM 782 N N . GLY A 1 102 ? 34.760 -9.343 -34.262 1.00 76.69 102 GLY A N 1
ATOM 783 C CA . GLY A 1 102 ? 33.848 -9.512 -35.401 1.00 76.69 102 GLY A CA 1
ATOM 784 C C . GLY A 1 102 ? 32.627 -10.401 -35.130 1.00 76.69 102 GLY A C 1
ATOM 785 O O . GLY A 1 102 ? 31.878 -10.693 -36.058 1.00 76.69 102 GLY A O 1
ATOM 786 N N . ASN A 1 103 ? 32.391 -10.806 -33.879 1.00 74.31 103 ASN A N 1
ATOM 787 C CA . ASN A 1 103 ? 31.266 -11.652 -33.477 1.00 74.31 103 ASN A CA 1
ATOM 788 C C . ASN A 1 103 ? 30.125 -10.796 -32.895 1.00 74.31 103 ASN A C 1
ATOM 790 O O . ASN A 1 103 ? 29.892 -10.741 -31.685 1.00 74.31 103 ASN A O 1
ATOM 794 N N . LEU A 1 104 ? 29.456 -10.055 -33.781 1.00 65.75 104 LEU A N 1
ATOM 795 C CA . LEU A 1 104 ? 28.395 -9.108 -33.422 1.00 65.75 104 LEU A CA 1
ATOM 796 C C . LEU A 1 104 ? 27.132 -9.806 -32.889 1.00 65.75 104 LEU A C 1
ATOM 798 O O . LEU A 1 104 ? 26.534 -9.296 -31.940 1.00 65.75 104 LEU A O 1
ATOM 802 N N . GLU A 1 105 ? 26.787 -10.980 -33.430 1.00 65.62 105 GLU A N 1
ATOM 803 C CA . GLU A 1 105 ? 25.598 -11.753 -33.035 1.00 65.62 105 GLU A CA 1
ATOM 804 C C . GLU A 1 105 ? 25.659 -12.252 -31.578 1.00 65.62 105 GLU A C 1
ATOM 806 O O . GLU A 1 105 ? 24.647 -12.298 -30.877 1.00 65.62 105 GLU A O 1
ATOM 811 N N . GLU A 1 106 ? 26.842 -12.617 -31.074 1.00 70.69 106 GLU A N 1
ATOM 812 C CA . GLU A 1 106 ? 26.996 -13.024 -29.669 1.00 70.69 106 GLU A CA 1
ATOM 813 C C . GLU A 1 106 ? 27.185 -11.831 -28.726 1.00 70.69 106 GLU A C 1
ATOM 815 O O . GLU A 1 106 ? 26.880 -11.911 -27.531 1.00 70.69 106 GLU A O 1
ATOM 820 N N . GLY A 1 107 ? 27.635 -10.698 -29.267 1.00 73.94 107 GLY A N 1
ATOM 821 C CA . GLY A 1 107 ? 27.868 -9.475 -28.520 1.00 73.94 107 GLY A CA 1
ATOM 822 C C . GLY A 1 107 ? 26.629 -9.004 -27.755 1.00 73.94 107 GLY A C 1
ATOM 823 O O . GLY A 1 107 ? 26.675 -8.863 -26.531 1.00 73.94 107 GLY A O 1
ATOM 824 N N . TRP A 1 108 ? 25.525 -8.726 -28.447 1.00 74.88 108 TRP A N 1
ATOM 825 C CA . TRP A 1 108 ? 24.331 -8.141 -27.819 1.00 74.88 108 TRP A CA 1
ATOM 826 C C . TRP A 1 108 ? 23.666 -9.099 -26.816 1.00 74.88 108 TRP A C 1
ATOM 828 O O . TRP A 1 108 ? 23.128 -8.662 -25.793 1.00 74.88 108 TRP A O 1
ATOM 838 N N . ARG A 1 109 ? 23.773 -10.417 -27.045 1.00 83.00 109 ARG A N 1
ATOM 839 C CA . ARG A 1 109 ? 23.271 -11.455 -26.127 1.00 83.00 109 ARG A CA 1
ATOM 840 C C . ARG A 1 109 ? 23.927 -11.364 -24.756 1.00 83.00 109 ARG A C 1
ATOM 842 O O . ARG A 1 109 ? 23.242 -11.529 -23.749 1.00 83.00 109 ARG A O 1
ATOM 849 N N . SER A 1 110 ? 25.219 -11.038 -24.697 1.00 83.81 110 SER A N 1
ATOM 850 C CA . SER A 1 110 ? 25.938 -10.892 -23.425 1.00 83.81 110 SER A CA 1
ATOM 851 C C . SER A 1 110 ? 25.344 -9.799 -22.517 1.00 83.81 110 SER A C 1
ATOM 853 O O . SER A 1 110 ? 25.316 -9.963 -21.294 1.00 83.81 110 SER A O 1
ATOM 855 N N . ILE A 1 111 ? 24.787 -8.725 -23.095 1.00 80.94 111 ILE A N 1
ATOM 856 C CA . ILE A 1 111 ? 24.137 -7.650 -22.333 1.00 80.94 111 ILE A CA 1
ATOM 857 C C . ILE A 1 111 ? 22.741 -8.073 -21.866 1.00 80.94 111 ILE A C 1
ATOM 859 O O . ILE A 1 111 ? 22.409 -7.870 -20.701 1.00 80.94 111 ILE A O 1
ATOM 863 N N . TYR A 1 112 ? 21.924 -8.705 -22.715 1.00 83.94 112 TYR A N 1
ATOM 864 C CA . TYR A 1 112 ? 20.620 -9.211 -22.261 1.00 83.94 112 TYR A CA 1
ATOM 865 C C . 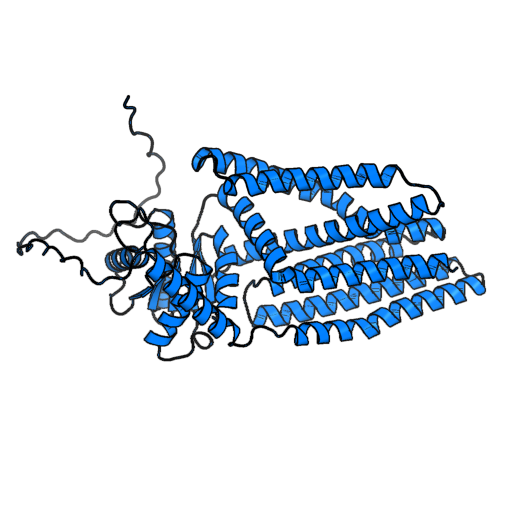TYR A 1 112 ? 20.765 -10.270 -21.169 1.00 83.94 112 TYR A C 1
ATOM 867 O O . TYR A 1 112 ? 20.013 -10.246 -20.197 1.00 83.94 112 TYR A O 1
ATOM 875 N N . VAL A 1 113 ? 21.745 -11.169 -21.293 1.00 88.81 113 VAL A N 1
ATOM 876 C CA . VAL A 1 113 ? 22.037 -12.177 -20.268 1.00 88.81 113 VAL A CA 1
ATOM 877 C C . VAL A 1 113 ? 22.450 -11.504 -18.960 1.00 88.81 113 VAL A C 1
ATOM 879 O O . VAL A 1 113 ? 21.895 -11.835 -17.911 1.00 88.81 113 VAL A O 1
ATOM 882 N N . SER A 1 114 ? 23.362 -10.527 -18.995 1.00 88.69 114 SER A N 1
ATOM 883 C CA . SER A 1 114 ? 23.785 -9.819 -17.779 1.00 88.69 114 SER A CA 1
ATOM 884 C C . SER A 1 114 ? 22.636 -9.044 -17.127 1.00 88.69 114 SER A C 1
ATOM 886 O O . SER A 1 114 ? 22.495 -9.072 -15.902 1.00 88.69 114 SER A O 1
ATOM 888 N N . LEU A 1 115 ? 21.760 -8.432 -17.929 1.00 88.19 115 LEU A N 1
ATOM 889 C CA . LEU A 1 115 ? 20.569 -7.729 -17.462 1.00 88.19 115 LEU A CA 1
ATOM 890 C C . LEU A 1 115 ? 19.536 -8.680 -16.850 1.00 88.19 115 LEU A C 1
ATOM 892 O O . LEU A 1 115 ? 18.998 -8.396 -15.781 1.00 88.19 115 LEU A O 1
ATOM 896 N N . CYS A 1 116 ? 19.308 -9.839 -17.470 1.00 91.00 116 CYS A N 1
ATOM 897 C CA . CYS A 1 116 ? 18.448 -10.884 -16.920 1.00 91.00 116 CYS A CA 1
ATOM 898 C C . CYS A 1 116 ? 18.985 -11.395 -15.577 1.00 91.00 116 CYS A C 1
ATOM 900 O O . CYS A 1 116 ? 18.220 -11.504 -14.621 1.00 91.00 116 CYS A O 1
ATOM 902 N N . ILE A 1 117 ? 20.295 -11.649 -15.466 1.00 91.81 117 ILE A N 1
ATOM 903 C CA . ILE A 1 117 ? 20.927 -12.071 -14.205 1.00 91.81 117 ILE A CA 1
ATOM 904 C C . ILE A 1 117 ? 20.788 -10.978 -13.138 1.00 91.81 117 ILE A C 1
ATOM 906 O O . ILE A 1 117 ? 20.422 -11.276 -12.000 1.00 91.81 117 ILE A O 1
ATOM 910 N N . PHE A 1 118 ? 21.034 -9.714 -13.497 1.00 91.19 118 PHE A N 1
ATOM 911 C CA . PHE A 1 118 ? 20.865 -8.578 -12.592 1.00 91.19 118 PHE A CA 1
ATOM 912 C C . PHE A 1 118 ? 19.428 -8.492 -12.060 1.00 91.19 118 PHE A C 1
ATOM 914 O O . PHE A 1 118 ? 19.219 -8.436 -10.846 1.00 91.19 118 PHE A O 1
ATOM 921 N N . LEU A 1 119 ? 18.435 -8.519 -12.955 1.00 92.00 119 LEU A N 1
ATOM 922 C CA . LEU A 1 119 ? 17.020 -8.399 -12.601 1.00 92.00 119 LEU A CA 1
ATOM 923 C C . LEU A 1 119 ? 16.528 -9.605 -11.796 1.00 92.00 119 LEU A C 1
ATOM 925 O O . LEU A 1 119 ? 15.801 -9.419 -10.821 1.00 92.00 119 LEU A O 1
ATOM 929 N N . ALA A 1 120 ? 16.973 -10.819 -12.131 1.00 93.12 120 ALA A N 1
ATOM 930 C CA . ALA A 1 120 ? 16.690 -12.020 -11.350 1.00 93.12 120 ALA A CA 1
ATOM 931 C C . ALA A 1 120 ? 17.288 -11.925 -9.937 1.00 93.12 120 ALA A C 1
ATOM 933 O O . ALA A 1 120 ? 16.597 -12.182 -8.951 1.00 93.12 120 ALA A O 1
ATOM 934 N N . GLY A 1 121 ? 18.543 -11.484 -9.811 1.00 91.44 121 GLY A N 1
ATOM 935 C CA . GLY A 1 121 ? 19.187 -11.257 -8.516 1.00 91.44 121 GLY A CA 1
ATOM 936 C C . GLY A 1 121 ? 18.468 -10.195 -7.677 1.00 91.44 121 GLY A C 1
ATOM 937 O O . GLY A 1 121 ? 18.206 -10.409 -6.491 1.00 91.44 121 GLY A O 1
ATOM 938 N N . ALA A 1 122 ? 18.077 -9.076 -8.294 1.00 89.69 122 ALA A N 1
ATOM 939 C CA . ALA A 1 122 ? 17.291 -8.030 -7.642 1.00 89.69 122 ALA A CA 1
ATOM 940 C C . ALA A 1 122 ? 15.915 -8.551 -7.189 1.00 89.69 122 ALA A C 1
ATOM 942 O O . ALA A 1 122 ? 15.512 -8.310 -6.047 1.00 89.69 122 ALA A O 1
ATOM 943 N N . ALA A 1 123 ? 15.229 -9.329 -8.032 1.00 91.88 123 ALA A N 1
ATOM 944 C CA . ALA A 1 123 ? 13.964 -9.970 -7.690 1.00 91.88 123 ALA A CA 1
ATOM 945 C C . ALA A 1 123 ? 14.118 -10.928 -6.497 1.00 91.88 123 ALA A C 1
ATOM 947 O O . ALA A 1 123 ? 13.324 -10.868 -5.560 1.00 91.88 123 ALA A O 1
ATOM 948 N N . VAL A 1 124 ? 15.179 -11.741 -6.446 1.00 91.75 124 VAL A N 1
ATOM 949 C CA . VAL A 1 124 ? 15.467 -12.616 -5.294 1.00 91.75 124 VAL A CA 1
ATOM 950 C C . VAL A 1 124 ? 15.699 -11.807 -4.016 1.00 91.75 124 VAL A C 1
ATOM 952 O O . VAL A 1 124 ? 15.208 -12.187 -2.948 1.00 91.75 124 VAL A O 1
ATOM 955 N N . LEU A 1 125 ? 16.405 -10.675 -4.091 1.00 89.44 125 LEU A N 1
ATOM 956 C CA . LEU A 1 125 ? 16.629 -9.800 -2.936 1.00 89.44 125 LEU A CA 1
ATOM 957 C C . LEU A 1 125 ? 15.324 -9.180 -2.423 1.00 89.44 125 LEU A C 1
ATOM 959 O O . LEU A 1 125 ? 15.088 -9.197 -1.209 1.00 89.44 125 LEU A O 1
ATOM 963 N N . PHE A 1 126 ? 14.466 -8.683 -3.318 1.00 89.50 126 PHE A N 1
ATOM 964 C CA . PHE A 1 126 ? 13.154 -8.155 -2.944 1.00 89.50 126 PHE A CA 1
ATOM 965 C C . PHE A 1 126 ? 12.224 -9.254 -2.421 1.00 89.50 126 PHE A C 1
ATOM 967 O O . PHE A 1 126 ? 11.615 -9.065 -1.372 1.00 89.50 126 PHE A O 1
ATOM 974 N N . ALA A 1 127 ? 12.180 -10.435 -3.038 1.00 90.19 127 ALA A N 1
ATOM 975 C CA . ALA A 1 127 ? 11.417 -11.578 -2.530 1.00 90.19 127 ALA A CA 1
ATOM 976 C C . ALA A 1 127 ? 11.898 -11.999 -1.129 1.00 90.19 127 ALA A C 1
ATOM 978 O O . ALA A 1 127 ? 11.105 -12.180 -0.206 1.00 90.19 127 ALA A O 1
ATOM 979 N N . SER A 1 128 ? 13.215 -12.052 -0.920 1.00 88.25 128 SER A N 1
ATOM 980 C CA . SER A 1 128 ? 13.821 -12.347 0.384 1.00 88.25 128 SER A CA 1
ATOM 981 C C . SER A 1 128 ? 13.531 -11.274 1.435 1.00 88.25 128 SER A C 1
ATOM 983 O O . SER A 1 128 ? 13.474 -11.566 2.633 1.00 88.25 128 SER A O 1
ATOM 985 N N . ALA A 1 129 ? 13.412 -10.010 1.028 1.00 85.06 129 ALA A N 1
ATOM 986 C CA . ALA A 1 129 ? 13.008 -8.924 1.911 1.00 85.06 129 ALA A CA 1
ATOM 987 C C . ALA A 1 129 ? 11.513 -9.012 2.245 1.00 85.06 129 ALA A C 1
ATOM 989 O O . ALA A 1 129 ? 11.163 -8.880 3.417 1.00 85.06 129 ALA A O 1
ATOM 990 N N . LEU A 1 130 ? 10.670 -9.317 1.257 1.00 86.25 130 LEU A N 1
ATOM 991 C CA . LEU A 1 130 ? 9.231 -9.501 1.408 1.00 86.25 130 LEU A CA 1
ATOM 992 C C . LEU A 1 130 ? 8.915 -10.635 2.389 1.00 86.25 130 LEU A C 1
ATOM 994 O O . LEU A 1 130 ? 8.192 -10.412 3.355 1.00 86.25 130 LEU A O 1
ATOM 998 N N . MET A 1 131 ? 9.542 -11.807 2.229 1.00 86.19 131 MET A N 1
ATOM 999 C CA . MET A 1 131 ? 9.384 -12.942 3.153 1.00 86.19 131 MET A CA 1
ATOM 1000 C C . MET A 1 131 ? 9.773 -12.585 4.596 1.00 86.19 131 MET A C 1
ATOM 1002 O O . MET A 1 131 ? 9.126 -13.013 5.549 1.00 86.19 131 MET A O 1
ATOM 1006 N N . ARG A 1 132 ? 10.827 -11.778 4.779 1.00 83.38 132 ARG A N 1
ATOM 1007 C CA . ARG A 1 132 ? 11.267 -11.324 6.109 1.00 83.38 132 ARG A CA 1
ATOM 1008 C C . ARG A 1 132 ? 10.330 -10.286 6.723 1.00 83.38 132 ARG A C 1
ATOM 1010 O O . ARG A 1 132 ? 10.195 -10.264 7.943 1.00 83.38 132 ARG A O 1
ATOM 1017 N N . LEU A 1 133 ? 9.738 -9.419 5.904 1.00 80.88 133 LEU A N 1
ATOM 1018 C CA . LEU A 1 133 ? 8.774 -8.410 6.345 1.00 80.88 133 LEU A CA 1
ATOM 1019 C C . LEU A 1 133 ? 7.434 -9.051 6.710 1.00 80.88 133 LEU A C 1
ATOM 1021 O O . LEU A 1 133 ? 6.902 -8.744 7.769 1.00 80.88 133 LEU A O 1
ATOM 1025 N N . HIS A 1 134 ? 6.961 -10.009 5.910 1.00 79.19 134 HIS A N 1
ATOM 1026 C CA . HIS A 1 134 ? 5.704 -10.715 6.157 1.00 79.19 134 HIS A CA 1
ATOM 1027 C C . HIS A 1 134 ? 5.686 -11.448 7.508 1.00 79.19 134 HIS A C 1
ATOM 1029 O O . HIS A 1 134 ? 4.669 -11.471 8.185 1.00 79.19 134 HIS A O 1
ATOM 1035 N N . ARG A 1 135 ? 6.837 -11.968 7.961 1.00 73.38 135 ARG A N 1
ATOM 1036 C CA . ARG A 1 135 ? 6.977 -12.582 9.297 1.00 73.38 135 ARG A CA 1
ATOM 1037 C C . ARG A 1 135 ? 6.888 -11.595 10.469 1.00 73.38 135 ARG A C 1
ATOM 1039 O O . ARG A 1 135 ? 6.857 -12.037 11.609 1.00 73.38 135 ARG A O 1
ATOM 1046 N N . ARG A 1 136 ? 6.958 -10.286 10.219 1.00 68.12 136 ARG A N 1
ATOM 1047 C CA . ARG A 1 136 ? 6.995 -9.242 11.261 1.00 68.12 136 ARG A CA 1
ATOM 1048 C C . ARG A 1 136 ? 5.733 -8.411 11.307 1.00 68.12 136 ARG A C 1
ATOM 1050 O O . ARG A 1 136 ? 5.332 -7.983 12.379 1.00 68.12 136 ARG A O 1
ATOM 1057 N N . SER A 1 137 ? 5.174 -8.112 10.145 1.00 67.56 137 SER A N 1
ATOM 1058 C CA . SER A 1 137 ? 3.935 -7.370 10.048 1.00 67.56 137 SER A CA 1
ATOM 1059 C C . SER A 1 137 ? 3.159 -7.795 8.825 1.00 67.56 137 SER A C 1
ATOM 1061 O O . SER A 1 137 ? 3.683 -7.983 7.723 1.00 67.56 137 SER A O 1
ATOM 1063 N N . TRP A 1 138 ? 1.868 -7.930 9.050 1.00 68.38 138 TRP A N 1
ATOM 1064 C CA . TRP A 1 138 ? 0.903 -8.205 8.017 1.00 68.38 138 TRP A CA 1
ATOM 1065 C C . TRP A 1 138 ? 0.624 -6.866 7.313 1.00 68.38 138 TRP A C 1
ATOM 1067 O O . TRP A 1 138 ? 0.182 -5.911 7.938 1.00 68.38 138 TRP A O 1
ATOM 1077 N N . TYR A 1 139 ? 0.968 -6.763 6.026 1.00 82.06 139 TYR A N 1
ATOM 1078 C CA . TYR A 1 139 ? 0.569 -5.672 5.117 1.00 82.06 139 TYR A CA 1
ATOM 1079 C C . TYR A 1 139 ? 1.016 -4.223 5.447 1.00 82.06 139 TYR A C 1
ATOM 1081 O O . TYR A 1 139 ? 0.317 -3.265 5.121 1.00 82.06 139 TYR A O 1
ATOM 1089 N N . GLY A 1 140 ? 2.205 -4.012 6.027 1.00 84.06 140 GLY A N 1
ATOM 1090 C CA . GLY A 1 140 ? 2.769 -2.661 6.218 1.00 84.06 140 GLY A CA 1
ATOM 1091 C C . GLY A 1 140 ? 3.260 -1.980 4.923 1.00 84.06 140 GLY A C 1
ATOM 1092 O O . GLY A 1 140 ? 3.578 -2.645 3.939 1.00 84.06 140 GLY A O 1
ATOM 1093 N N . TYR A 1 141 ? 3.422 -0.647 4.923 1.00 87.62 141 TYR A N 1
ATOM 1094 C CA . TYR A 1 141 ? 3.883 0.094 3.730 1.00 87.62 141 TYR A CA 1
ATOM 1095 C C . TYR A 1 141 ? 5.245 -0.367 3.185 1.00 87.62 141 TYR A C 1
ATOM 1097 O O . TYR A 1 141 ? 5.456 -0.349 1.976 1.00 87.62 141 TYR A O 1
ATOM 1105 N N . GLU A 1 142 ? 6.163 -0.811 4.047 1.00 85.94 142 GLU A N 1
ATOM 1106 C CA . GLU A 1 142 ? 7.454 -1.367 3.613 1.00 85.94 142 GLU A CA 1
ATOM 1107 C C . GLU A 1 142 ? 7.276 -2.641 2.776 1.00 85.94 142 GLU A C 1
ATOM 1109 O O . GLU A 1 142 ? 7.992 -2.852 1.797 1.00 85.94 142 GLU A O 1
ATOM 1114 N N . MET A 1 143 ? 6.307 -3.483 3.151 1.00 86.62 143 MET A N 1
ATOM 1115 C CA . MET A 1 143 ? 5.962 -4.705 2.428 1.00 86.62 143 MET A CA 1
ATOM 1116 C C . MET A 1 143 ? 5.388 -4.362 1.053 1.00 86.62 143 MET A C 1
ATOM 1118 O O . MET A 1 143 ? 5.818 -4.946 0.062 1.00 86.62 143 MET A O 1
ATOM 1122 N N . ILE A 1 144 ? 4.485 -3.379 0.984 1.00 90.81 144 ILE A N 1
ATOM 1123 C CA . ILE A 1 144 ? 3.872 -2.930 -0.273 1.00 90.81 144 ILE A CA 1
ATOM 1124 C C . ILE A 1 144 ? 4.926 -2.330 -1.211 1.00 90.81 144 ILE A C 1
ATOM 1126 O O . ILE A 1 144 ? 4.984 -2.705 -2.380 1.00 90.81 144 ILE A O 1
ATOM 1130 N N . ALA A 1 145 ? 5.803 -1.458 -0.701 1.00 91.06 145 ALA A N 1
ATOM 1131 C CA . ALA A 1 145 ? 6.905 -0.900 -1.486 1.00 91.06 145 ALA A CA 1
ATOM 1132 C C . ALA A 1 145 ? 7.818 -2.009 -2.035 1.00 91.06 145 ALA A C 1
ATOM 1134 O O . ALA A 1 145 ? 8.171 -2.007 -3.209 1.00 91.06 145 ALA A O 1
ATOM 1135 N N . CYS A 1 146 ? 8.154 -2.995 -1.198 1.00 90.56 146 CYS A N 1
ATOM 1136 C CA . CYS A 1 146 ? 8.968 -4.141 -1.592 1.00 90.56 146 CYS A CA 1
ATOM 1137 C C . CYS A 1 146 ? 8.278 -5.024 -2.645 1.00 90.56 146 CYS A C 1
ATOM 1139 O O . CYS A 1 146 ? 8.936 -5.484 -3.576 1.00 90.56 146 CYS A O 1
ATOM 1141 N N . ALA A 1 147 ? 6.970 -5.257 -2.510 1.00 92.56 147 ALA A N 1
ATOM 1142 C CA . ALA A 1 147 ? 6.173 -6.018 -3.467 1.00 92.56 147 ALA A CA 1
ATOM 1143 C C . ALA A 1 147 ? 6.060 -5.295 -4.819 1.00 92.56 147 ALA A C 1
ATOM 1145 O O . ALA A 1 147 ? 6.209 -5.932 -5.858 1.00 92.56 147 ALA A O 1
ATOM 1146 N N . GLY A 1 148 ? 5.873 -3.971 -4.818 1.00 94.06 148 GLY A N 1
ATOM 1147 C CA . GLY A 1 148 ? 5.859 -3.167 -6.043 1.00 94.06 148 GLY A CA 1
ATOM 1148 C C . GLY A 1 148 ? 7.211 -3.165 -6.755 1.00 94.06 148 GLY A C 1
ATOM 1149 O O . GLY A 1 148 ? 7.269 -3.403 -7.958 1.00 94.06 148 GLY A O 1
ATOM 1150 N N . SER A 1 149 ? 8.316 -2.997 -6.022 1.00 92.56 149 SER A N 1
ATOM 1151 C CA . SER A 1 149 ? 9.661 -3.095 -6.608 1.00 92.56 149 SER A CA 1
ATOM 1152 C C . SER A 1 149 ? 9.967 -4.495 -7.150 1.00 92.56 149 SER A C 1
ATOM 1154 O O . SER A 1 149 ? 10.577 -4.622 -8.209 1.00 92.56 149 SER A O 1
ATOM 1156 N N . LEU A 1 150 ? 9.512 -5.551 -6.464 1.00 93.62 150 LEU A N 1
ATOM 1157 C CA . LEU A 1 150 ? 9.611 -6.926 -6.958 1.00 93.62 150 LEU A CA 1
ATOM 1158 C C . LEU A 1 150 ? 8.846 -7.101 -8.273 1.00 93.62 150 LEU A C 1
ATOM 1160 O O . LEU A 1 150 ? 9.395 -7.658 -9.220 1.00 93.62 150 LEU A O 1
ATOM 1164 N N . LEU A 1 151 ? 7.604 -6.614 -8.336 1.00 95.50 151 LEU A N 1
ATOM 1165 C CA . LEU A 1 151 ? 6.772 -6.687 -9.534 1.00 95.50 151 LEU A CA 1
ATOM 1166 C C . LEU A 1 151 ? 7.437 -5.976 -10.718 1.00 95.50 151 LEU A C 1
ATOM 1168 O O . LEU A 1 151 ? 7.500 -6.549 -11.802 1.00 95.50 151 LEU A O 1
ATOM 1172 N N . PHE A 1 152 ? 8.014 -4.792 -10.491 1.00 94.00 152 PHE A N 1
ATOM 1173 C CA . PHE A 1 152 ? 8.784 -4.077 -11.509 1.00 94.00 152 PHE A CA 1
ATOM 1174 C C . PHE A 1 152 ? 9.970 -4.914 -12.017 1.00 94.00 152 PHE A C 1
ATOM 1176 O O . PHE A 1 152 ? 10.129 -5.095 -13.223 1.00 94.00 152 PHE A O 1
ATOM 1183 N N . CYS A 1 153 ? 10.781 -5.476 -11.111 1.00 92.88 153 CYS A N 1
ATOM 1184 C CA . CYS A 1 153 ? 11.918 -6.318 -11.493 1.00 92.88 153 CYS A CA 1
ATOM 1185 C C . CYS A 1 153 ? 11.488 -7.558 -12.287 1.00 92.88 153 CYS A C 1
ATOM 1187 O O . CYS A 1 153 ? 12.140 -7.894 -13.272 1.00 92.88 153 CYS A O 1
ATOM 1189 N N . LEU A 1 154 ? 10.403 -8.225 -11.883 1.00 95.00 154 LEU A N 1
ATOM 1190 C CA . LEU A 1 154 ? 9.880 -9.406 -12.574 1.00 95.00 154 LEU A CA 1
ATOM 1191 C C . LEU A 1 154 ? 9.319 -9.065 -13.957 1.00 95.00 154 LEU A C 1
ATOM 1193 O O . LEU A 1 154 ? 9.575 -9.802 -14.906 1.00 95.00 154 LEU A O 1
ATOM 1197 N N . ALA A 1 155 ? 8.600 -7.948 -14.087 1.00 93.44 155 ALA A N 1
ATOM 1198 C CA . ALA A 1 155 ? 8.070 -7.489 -15.368 1.00 93.44 155 ALA A CA 1
ATOM 1199 C C . ALA A 1 155 ? 9.200 -7.177 -16.360 1.00 93.44 155 ALA A C 1
ATOM 1201 O O . ALA A 1 155 ? 9.178 -7.644 -17.497 1.00 93.44 155 ALA A O 1
ATOM 1202 N N . GLN A 1 156 ? 10.229 -6.457 -15.905 1.00 91.69 156 GLN A N 1
ATOM 1203 C CA . GLN A 1 156 ? 11.405 -6.157 -16.722 1.00 91.69 156 GLN A CA 1
ATOM 1204 C C . GLN A 1 156 ? 12.208 -7.422 -17.047 1.00 91.69 156 GLN A C 1
ATOM 1206 O O . GLN A 1 156 ? 12.626 -7.609 -18.186 1.00 91.69 156 GLN A O 1
ATOM 1211 N N . PHE A 1 157 ? 12.379 -8.332 -16.084 1.00 93.44 157 PHE A N 1
ATOM 1212 C CA . PHE A 1 157 ? 13.041 -9.615 -16.320 1.00 93.44 157 PHE A CA 1
ATOM 1213 C C . PHE A 1 157 ? 12.324 -10.418 -17.409 1.00 93.44 157 PHE A C 1
ATOM 1215 O O . PHE A 1 157 ? 12.969 -10.887 -18.341 1.00 93.44 157 PHE A O 1
ATOM 1222 N N . ALA A 1 158 ? 10.997 -10.533 -17.325 1.00 92.31 158 ALA A N 1
ATOM 1223 C CA . ALA A 1 158 ? 10.196 -11.235 -18.320 1.00 92.31 158 ALA A CA 1
ATOM 1224 C C . ALA A 1 158 ? 10.320 -10.589 -19.708 1.00 92.31 158 ALA A C 1
ATOM 1226 O O . ALA A 1 158 ? 10.519 -11.300 -20.690 1.00 92.31 158 ALA A O 1
ATOM 1227 N N . PHE A 1 159 ? 10.274 -9.255 -19.787 1.00 90.31 159 PHE A N 1
ATOM 1228 C CA . PHE A 1 159 ? 10.469 -8.522 -21.039 1.00 90.31 159 PHE A CA 1
ATOM 1229 C C . PHE A 1 159 ? 11.824 -8.846 -21.687 1.00 90.31 159 PHE A C 1
ATOM 1231 O O . PHE A 1 159 ? 11.877 -9.242 -22.852 1.00 90.31 159 PHE A O 1
ATOM 1238 N N . PHE A 1 160 ? 12.920 -8.741 -20.931 1.00 88.62 160 PHE A N 1
ATOM 1239 C CA . PHE A 1 160 ? 14.259 -9.008 -21.459 1.00 88.62 160 PHE A CA 1
ATOM 1240 C C . PHE A 1 160 ? 14.504 -10.486 -21.767 1.00 88.62 160 PHE A C 1
ATOM 1242 O O . PHE A 1 160 ? 15.194 -10.794 -22.737 1.00 88.62 160 PHE A O 1
ATOM 1249 N N . LEU A 1 161 ? 13.897 -11.398 -21.005 1.00 90.06 161 LEU A N 1
ATOM 1250 C CA . LEU A 1 161 ? 13.941 -12.829 -21.286 1.00 90.06 161 LEU A CA 1
ATOM 1251 C C . LEU A 1 161 ? 13.251 -13.156 -22.616 1.00 90.06 161 LEU A C 1
ATOM 1253 O O . LEU A 1 161 ? 13.803 -13.904 -23.419 1.00 90.06 161 LEU A O 1
ATOM 1257 N N . VAL A 1 162 ? 12.079 -12.568 -22.878 1.00 88.75 162 VAL A N 1
ATOM 1258 C CA . VAL A 1 162 ? 11.376 -12.728 -24.160 1.00 88.75 162 VAL A CA 1
ATOM 1259 C C . VAL A 1 162 ? 12.215 -12.167 -25.307 1.00 88.75 162 VAL A C 1
ATOM 1261 O O . VAL A 1 162 ? 12.380 -12.847 -26.316 1.00 88.75 162 VAL A O 1
ATOM 1264 N N . MET A 1 163 ? 12.806 -10.978 -25.149 1.00 83.81 163 MET A N 1
ATOM 1265 C CA . MET A 1 163 ? 13.687 -10.401 -26.175 1.00 83.81 163 MET A CA 1
ATOM 1266 C C . MET A 1 163 ? 14.902 -11.288 -26.468 1.00 83.81 163 MET A C 1
ATOM 1268 O O . MET A 1 163 ? 15.262 -11.468 -27.629 1.00 83.81 163 MET A O 1
ATOM 1272 N N . LEU A 1 164 ? 15.490 -11.904 -25.439 1.00 84.81 164 LEU A N 1
ATOM 1273 C CA . LEU A 1 164 ? 16.578 -12.866 -25.603 1.00 84.81 164 LEU A CA 1
ATOM 1274 C C . LEU A 1 164 ? 16.125 -14.134 -26.353 1.00 84.81 164 LEU A C 1
ATOM 1276 O O . LEU A 1 164 ? 16.866 -14.638 -27.193 1.00 84.81 164 LEU A O 1
ATOM 1280 N N . MET A 1 165 ? 14.916 -14.640 -26.077 1.00 85.31 165 MET A N 1
ATOM 1281 C CA . MET A 1 165 ? 14.358 -15.840 -26.722 1.00 85.31 165 MET A CA 1
ATOM 1282 C C . MET A 1 165 ? 13.957 -15.620 -28.182 1.00 85.31 165 MET A C 1
ATOM 1284 O O . MET A 1 165 ? 14.083 -16.538 -28.988 1.00 85.31 165 MET A O 1
ATOM 1288 N N . LEU A 1 166 ? 13.475 -14.423 -28.531 1.00 82.88 166 LEU A N 1
ATOM 1289 C CA . LEU A 1 166 ? 13.074 -14.100 -29.904 1.00 82.88 166 LEU A CA 1
ATOM 1290 C C . LEU A 1 166 ? 14.263 -14.062 -30.875 1.00 82.88 166 LEU A C 1
ATOM 1292 O O . LEU A 1 166 ? 14.051 -14.133 -32.082 1.00 82.88 166 LEU A O 1
ATOM 1296 N N . GLY A 1 167 ? 15.500 -14.006 -30.367 1.00 65.06 167 GLY A N 1
ATOM 1297 C CA . GLY A 1 167 ? 16.705 -14.420 -31.091 1.00 65.06 167 GLY A CA 1
ATOM 1298 C C . GLY A 1 167 ? 17.093 -13.595 -32.322 1.00 65.06 167 GLY A C 1
ATOM 1299 O O . GLY A 1 167 ? 18.074 -13.955 -32.969 1.00 65.06 167 GLY A O 1
ATOM 1300 N N . GLY A 1 168 ? 16.368 -12.520 -32.648 1.00 63.69 168 GLY A N 1
ATOM 1301 C CA . GLY A 1 168 ? 16.731 -11.611 -33.735 1.00 63.69 168 GLY A CA 1
ATOM 1302 C C . GLY A 1 168 ? 18.073 -10.941 -33.457 1.00 63.69 168 GLY A C 1
ATOM 1303 O O . GLY A 1 168 ? 18.415 -10.758 -32.297 1.00 63.69 168 GLY A O 1
ATOM 1304 N N . ASP A 1 169 ? 18.820 -10.589 -34.503 1.00 64.75 169 ASP A N 1
ATOM 1305 C CA . ASP A 1 169 ? 20.047 -9.790 -34.411 1.00 64.75 169 ASP A CA 1
ATOM 1306 C C . ASP A 1 169 ? 19.673 -8.299 -34.522 1.00 64.75 169 ASP A C 1
ATOM 1308 O O . ASP A 1 169 ? 19.611 -7.759 -35.634 1.00 64.75 169 ASP A O 1
ATOM 1312 N N . PRO A 1 170 ? 19.276 -7.615 -33.423 1.00 66.62 170 PRO A N 1
ATOM 1313 C CA . PRO A 1 170 ? 18.962 -6.204 -33.508 1.00 66.62 170 PRO A CA 1
ATOM 1314 C C . PRO A 1 170 ? 20.239 -5.449 -33.859 1.00 66.62 170 PRO A C 1
ATOM 1316 O O . PRO A 1 170 ? 21.281 -5.623 -33.227 1.00 66.62 170 PRO A O 1
ATOM 1319 N N . SER A 1 171 ? 20.137 -4.512 -34.802 1.00 67.94 171 SER A N 1
ATOM 1320 C CA . SER A 1 171 ? 21.180 -3.496 -34.938 1.00 67.94 171 SER A CA 1
ATOM 1321 C C . SER A 1 171 ? 21.449 -2.843 -33.573 1.00 67.94 171 SER A C 1
ATOM 1323 O O . SER A 1 171 ? 20.537 -2.700 -32.753 1.00 67.94 171 SER A O 1
ATOM 1325 N N . LEU A 1 172 ? 22.683 -2.389 -33.331 1.00 63.94 172 LEU A N 1
ATOM 1326 C CA . LEU A 1 172 ? 23.061 -1.721 -32.077 1.00 63.94 172 LEU A CA 1
ATOM 1327 C C . LEU A 1 172 ? 22.091 -0.591 -31.692 1.00 63.94 172 LEU A C 1
ATOM 1329 O O . LEU A 1 172 ? 21.752 -0.403 -30.525 1.00 63.94 172 LEU A O 1
ATOM 1333 N N . TRP A 1 173 ? 21.600 0.130 -32.698 1.00 63.91 173 TRP A N 1
ATOM 1334 C CA . TRP A 1 173 ? 20.585 1.162 -32.542 1.00 63.91 173 TRP A CA 1
ATOM 1335 C C . TRP A 1 173 ? 19.236 0.608 -32.063 1.00 63.91 173 TRP A C 1
ATOM 1337 O O . TRP A 1 173 ? 18.637 1.136 -31.130 1.00 63.91 173 TRP A O 1
ATOM 1347 N N . GLN A 1 174 ? 18.758 -0.481 -32.661 1.00 71.56 174 GLN A N 1
ATOM 1348 C CA . GLN A 1 174 ? 17.497 -1.107 -32.269 1.00 71.56 174 GLN A CA 1
ATOM 1349 C C . GLN A 1 174 ? 17.576 -1.717 -30.866 1.00 71.56 174 GLN A C 1
ATOM 1351 O O . GLN A 1 174 ? 16.613 -1.641 -30.102 1.00 71.56 174 GLN A O 1
ATOM 1356 N N . PHE A 1 175 ? 18.743 -2.234 -30.488 1.00 70.69 175 PHE A N 1
ATOM 1357 C CA . PHE A 1 175 ? 19.040 -2.660 -29.126 1.00 70.69 175 PHE A CA 1
ATOM 1358 C C . PHE A 1 175 ? 18.962 -1.493 -28.123 1.00 70.69 175 PHE A C 1
ATOM 1360 O O . PHE A 1 175 ? 18.240 -1.588 -27.128 1.00 70.69 175 PHE A O 1
ATOM 1367 N N . LEU A 1 176 ? 19.625 -0.366 -28.417 1.00 65.75 176 LEU A N 1
ATOM 1368 C CA . LEU A 1 176 ? 19.597 0.859 -27.603 1.00 65.75 176 LEU A CA 1
ATOM 1369 C C . LEU A 1 176 ? 18.178 1.366 -27.351 1.00 65.75 176 LEU A C 1
ATOM 1371 O O . LEU A 1 176 ? 17.808 1.657 -26.211 1.00 65.75 176 LEU A O 1
ATOM 1375 N N . VAL A 1 177 ? 17.385 1.448 -28.419 1.00 73.06 177 VAL A N 1
ATOM 1376 C CA . VAL A 1 177 ? 15.984 1.875 -28.355 1.00 73.06 177 VAL A CA 1
ATOM 1377 C C . VAL A 1 177 ? 15.171 0.890 -27.515 1.00 73.06 177 VAL A C 1
ATOM 1379 O O . VAL A 1 177 ? 14.371 1.305 -26.683 1.00 73.06 177 VAL A O 1
ATOM 1382 N N . THR A 1 178 ? 15.414 -0.415 -27.662 1.00 78.56 178 THR A N 1
ATOM 1383 C CA . THR A 1 178 ? 14.676 -1.451 -26.925 1.00 78.56 178 THR A CA 1
ATOM 1384 C C . THR A 1 178 ? 14.960 -1.413 -25.426 1.00 78.56 178 THR A C 1
ATOM 1386 O O . THR A 1 178 ? 14.025 -1.473 -24.631 1.00 78.56 178 THR A O 1
ATOM 1389 N N . VAL A 1 179 ? 16.228 -1.288 -25.020 1.00 76.75 179 VAL A N 1
ATOM 1390 C CA . VAL A 1 179 ? 16.591 -1.178 -23.599 1.00 76.75 179 VAL A CA 1
ATOM 1391 C C . VAL A 1 179 ? 16.052 0.126 -23.015 1.00 76.75 179 VAL A C 1
ATOM 1393 O O . VAL A 1 179 ? 15.390 0.086 -21.980 1.00 76.75 179 VAL A O 1
ATOM 1396 N N . SER A 1 180 ? 16.259 1.259 -23.692 1.00 74.38 180 SER A N 1
ATOM 1397 C CA . SER A 1 180 ? 15.835 2.581 -23.203 1.00 74.38 180 SER A CA 1
ATOM 1398 C C . SER A 1 180 ? 14.316 2.707 -23.070 1.00 74.38 180 SER A C 1
ATOM 1400 O O . SER A 1 180 ? 13.839 3.327 -22.123 1.00 74.38 180 SER A O 1
ATOM 1402 N N . ASN A 1 181 ? 13.560 2.060 -23.962 1.00 81.00 181 ASN A N 1
ATOM 1403 C CA . ASN A 1 181 ? 12.098 2.120 -23.987 1.00 81.00 181 ASN A CA 1
ATOM 1404 C C . ASN A 1 181 ? 11.430 0.901 -23.325 1.00 81.00 181 ASN A C 1
ATOM 1406 O O . ASN A 1 181 ? 10.213 0.762 -23.374 1.00 81.00 181 ASN A O 1
ATOM 1410 N N . SER A 1 182 ? 12.179 0.004 -22.678 1.00 85.69 182 SER A N 1
ATOM 1411 C CA . SER A 1 182 ? 11.609 -1.191 -22.025 1.00 85.69 182 SER A CA 1
ATOM 1412 C C . SER A 1 182 ? 10.586 -0.863 -20.926 1.00 85.69 182 SER A C 1
ATOM 1414 O O . SER A 1 182 ? 9.567 -1.546 -20.798 1.00 85.69 182 SER A O 1
ATOM 1416 N N . ALA A 1 183 ? 10.790 0.225 -20.176 1.00 86.69 183 ALA A N 1
ATOM 1417 C CA . ALA A 1 183 ? 9.792 0.751 -19.242 1.00 86.69 183 ALA A CA 1
ATOM 1418 C C . ALA A 1 183 ? 8.557 1.325 -19.964 1.00 86.69 183 ALA A C 1
ATOM 1420 O O . ALA A 1 183 ? 7.437 1.140 -19.496 1.00 86.69 183 ALA A O 1
ATOM 1421 N N . GLU A 1 184 ? 8.742 1.970 -21.118 1.00 85.75 184 GLU A N 1
ATOM 1422 C CA . GLU A 1 184 ? 7.648 2.486 -21.950 1.00 85.75 184 GLU A CA 1
ATOM 1423 C C . GLU A 1 184 ? 6.774 1.351 -22.490 1.00 85.75 184 GLU A C 1
ATOM 1425 O O . GLU A 1 184 ? 5.554 1.407 -22.369 1.00 85.75 184 GLU A O 1
ATOM 1430 N N . TYR A 1 185 ? 7.379 0.278 -23.010 1.00 87.06 185 TYR A N 1
ATOM 1431 C CA . TYR A 1 185 ? 6.636 -0.890 -23.486 1.00 87.06 185 TYR A CA 1
ATOM 1432 C C . TYR A 1 185 ? 5.811 -1.547 -22.378 1.00 87.06 185 TYR A C 1
ATOM 1434 O O . TYR A 1 185 ? 4.701 -2.007 -22.639 1.00 87.06 185 TYR A O 1
ATOM 1442 N N . PHE A 1 186 ? 6.318 -1.561 -21.142 1.00 88.69 186 PHE A N 1
ATOM 1443 C CA . PHE A 1 186 ? 5.543 -2.016 -19.990 1.00 88.69 186 PHE A CA 1
ATOM 1444 C C . PHE A 1 186 ? 4.309 -1.134 -19.748 1.00 88.69 186 PHE A C 1
ATOM 1446 O O . PHE A 1 186 ? 3.213 -1.675 -19.622 1.00 88.69 186 PHE A O 1
ATOM 1453 N N . VAL A 1 187 ? 4.468 0.196 -19.754 1.00 87.81 187 VAL A N 1
ATOM 1454 C CA . VAL A 1 187 ? 3.356 1.154 -19.584 1.00 87.81 187 VAL A CA 1
ATOM 1455 C C . VAL A 1 187 ? 2.331 1.036 -20.722 1.00 87.81 187 VAL A C 1
ATOM 1457 O O . VAL A 1 187 ? 1.123 1.055 -20.502 1.00 87.81 187 VAL A O 1
ATOM 1460 N N . LEU A 1 188 ? 2.787 0.845 -21.962 1.00 86.19 188 LEU A N 1
ATOM 1461 C CA . LEU A 1 188 ? 1.895 0.626 -23.105 1.00 86.19 188 LEU A CA 1
ATOM 1462 C C . LEU A 1 188 ? 1.120 -0.692 -22.982 1.00 86.19 188 LEU A C 1
ATOM 1464 O O . LEU A 1 188 ? -0.069 -0.742 -23.294 1.00 86.19 188 LEU A O 1
ATOM 1468 N N . LEU A 1 189 ? 1.768 -1.757 -22.503 1.00 86.69 189 LEU A N 1
ATOM 1469 C CA . LEU A 1 189 ? 1.117 -3.044 -22.262 1.00 86.69 189 LEU A CA 1
ATOM 1470 C C . LEU A 1 189 ? 0.092 -2.959 -21.119 1.00 86.69 189 LEU A C 1
ATOM 1472 O O . LEU A 1 189 ? -0.986 -3.552 -21.204 1.00 86.69 189 LEU A O 1
ATOM 1476 N N . SER A 1 190 ? 0.408 -2.218 -20.056 1.00 87.00 190 SER A N 1
ATOM 1477 C CA . SER A 1 190 ? -0.468 -2.027 -18.897 1.00 87.00 190 SER A CA 1
ATOM 1478 C C . SER A 1 190 ? -1.583 -1.001 -19.139 1.00 87.00 190 SER A C 1
ATOM 1480 O O . SER A 1 190 ? -2.525 -0.937 -18.344 1.00 87.00 190 SER A O 1
ATOM 1482 N N . PHE A 1 191 ? -1.544 -0.260 -20.254 1.00 85.94 191 PHE A N 1
ATOM 1483 C CA . PHE A 1 191 ? -2.518 0.773 -20.609 1.00 85.94 191 PHE A CA 1
ATOM 1484 C C . PHE A 1 191 ? -3.971 0.294 -20.499 1.00 85.94 191 PHE A C 1
ATOM 1486 O O . PHE A 1 191 ? -4.797 0.966 -19.883 1.00 85.94 191 PHE A O 1
ATOM 1493 N N . PHE A 1 192 ? -4.300 -0.884 -21.044 1.00 85.50 192 PHE A N 1
ATOM 1494 C CA . PHE A 1 192 ? -5.669 -1.412 -20.996 1.00 85.50 192 PHE A CA 1
ATOM 1495 C C . PHE A 1 192 ? -6.104 -1.818 -19.573 1.00 85.50 192 PHE A C 1
ATOM 1497 O O . PHE A 1 192 ? -7.146 -1.326 -19.125 1.00 85.50 192 PHE A O 1
ATOM 1504 N N . PRO A 1 193 ? -5.344 -2.647 -18.820 1.00 87.25 193 PRO A N 1
ATOM 1505 C CA . PRO A 1 193 ? -5.652 -2.929 -17.416 1.00 87.25 193 PRO A CA 1
ATOM 1506 C C . PRO A 1 193 ? -5.787 -1.671 -16.550 1.00 87.25 193 PRO A C 1
ATOM 1508 O O . PRO A 1 193 ? -6.737 -1.545 -15.775 1.00 87.25 193 PRO A O 1
ATOM 1511 N N . MET A 1 194 ? -4.869 -0.715 -16.699 1.00 85.00 194 MET A N 1
ATOM 1512 C CA . MET A 1 194 ? -4.873 0.519 -15.916 1.00 85.00 194 MET A CA 1
ATOM 1513 C C . MET A 1 194 ? -6.013 1.456 -16.327 1.00 85.00 194 MET A C 1
ATOM 1515 O O . MET A 1 194 ? -6.646 2.066 -15.466 1.00 85.00 194 MET A O 1
ATOM 1519 N N . GLY A 1 195 ? -6.341 1.520 -17.619 1.00 85.25 195 GLY A N 1
ATOM 1520 C CA . GLY A 1 195 ? -7.511 2.231 -18.129 1.00 85.25 195 GLY A CA 1
ATOM 1521 C C . GLY A 1 195 ? -8.813 1.670 -17.557 1.00 85.25 195 GLY A C 1
ATOM 1522 O O . GLY A 1 195 ? -9.677 2.430 -17.121 1.00 85.25 195 GLY A O 1
ATOM 1523 N N . PHE A 1 196 ? -8.929 0.344 -17.453 1.00 86.31 196 PHE A N 1
ATOM 1524 C CA . PHE A 1 196 ? -10.066 -0.296 -16.793 1.00 86.31 196 PHE A CA 1
ATOM 1525 C C . PHE A 1 196 ? -10.161 0.083 -15.305 1.00 86.31 196 PHE A C 1
ATOM 1527 O O . PHE A 1 196 ? -11.237 0.457 -14.833 1.00 86.31 196 PHE A O 1
ATOM 1534 N N . ILE A 1 197 ? -9.040 0.078 -14.572 1.00 86.00 197 ILE A N 1
ATOM 1535 C CA . ILE A 1 197 ? -8.991 0.541 -13.172 1.00 86.00 197 ILE A CA 1
ATOM 1536 C C . ILE A 1 197 ? -9.425 2.011 -13.062 1.00 86.00 197 ILE A C 1
ATOM 1538 O O . ILE A 1 197 ? -10.203 2.354 -12.169 1.00 86.00 197 ILE A O 1
ATOM 1542 N N . ALA A 1 198 ? -8.979 2.875 -13.976 1.00 85.94 198 ALA A N 1
ATOM 1543 C CA . ALA A 1 198 ? -9.373 4.282 -14.010 1.00 85.94 198 ALA A CA 1
ATOM 1544 C C . ALA A 1 198 ? -10.888 4.455 -14.226 1.00 85.94 198 ALA A C 1
ATOM 1546 O O . ALA A 1 198 ? -11.519 5.258 -13.535 1.00 85.94 198 ALA A O 1
ATOM 1547 N N . VAL A 1 199 ? -11.501 3.660 -15.111 1.00 86.88 199 VAL A N 1
ATOM 1548 C CA . VAL A 1 199 ? -12.961 3.650 -15.309 1.00 86.88 199 VAL A CA 1
ATOM 1549 C C . VAL A 1 199 ? -13.687 3.209 -14.036 1.00 86.88 199 VAL A C 1
ATOM 1551 O O . VAL A 1 199 ? -14.640 3.868 -13.618 1.00 86.88 199 VAL A O 1
ATOM 1554 N N . LEU A 1 200 ? -13.223 2.145 -13.370 1.00 86.19 200 LEU A N 1
ATOM 1555 C CA . LEU A 1 200 ? -13.810 1.691 -12.104 1.00 86.19 200 LEU A CA 1
ATOM 1556 C C . LEU A 1 200 ? -13.718 2.759 -11.009 1.00 86.19 200 LEU A C 1
ATOM 1558 O O . LEU A 1 200 ? -14.689 2.977 -10.281 1.00 86.19 200 LEU A O 1
ATOM 1562 N N . LEU A 1 201 ? -12.582 3.458 -10.910 1.00 84.94 201 LEU A N 1
ATOM 1563 C CA . LEU A 1 201 ? -12.420 4.595 -10.004 1.00 84.94 201 LEU A CA 1
ATOM 1564 C C . LEU A 1 201 ? -13.446 5.684 -10.315 1.00 84.94 201 LEU A C 1
ATOM 1566 O O . LEU A 1 201 ? -14.101 6.173 -9.396 1.00 84.94 201 LEU A O 1
ATOM 1570 N N . PHE A 1 202 ? -13.634 6.019 -11.590 1.00 87.19 202 PHE A N 1
ATOM 1571 C CA . PHE A 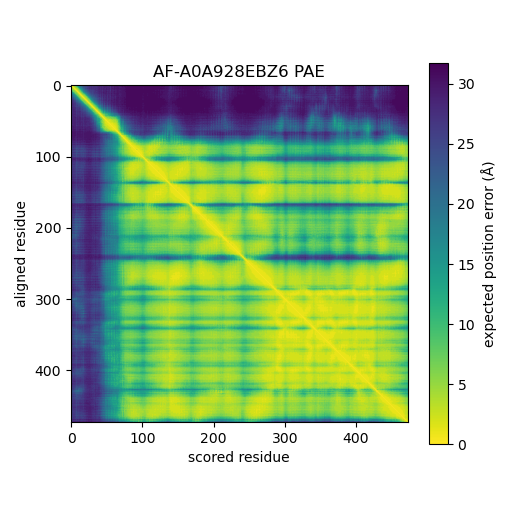1 202 ? -14.581 7.044 -12.016 1.00 87.19 202 PHE A CA 1
ATOM 1572 C C . PHE A 1 202 ? -16.026 6.679 -11.645 1.00 87.19 202 PHE A C 1
ATOM 1574 O O . PHE A 1 202 ? -16.695 7.438 -10.942 1.00 87.19 202 PHE A O 1
ATOM 1581 N N . VAL A 1 203 ? -16.478 5.476 -12.018 1.00 88.00 203 VAL A N 1
ATOM 1582 C CA . VAL A 1 203 ? -17.823 4.962 -11.696 1.00 88.00 203 VAL A CA 1
ATOM 1583 C C . VAL A 1 203 ? -18.051 4.934 -10.185 1.00 88.00 203 VAL A C 1
ATOM 1585 O O . VAL A 1 203 ? -19.082 5.390 -9.687 1.00 88.00 203 VAL A O 1
ATOM 1588 N N . SER A 1 204 ? -17.065 4.445 -9.435 1.00 86.75 204 SER A N 1
ATOM 1589 C CA . SER A 1 204 ? -17.144 4.356 -7.981 1.00 86.75 204 SER A CA 1
ATOM 1590 C C . SER A 1 204 ? -17.211 5.721 -7.302 1.00 86.75 204 SER A C 1
ATOM 1592 O O . SER A 1 204 ? -17.976 5.883 -6.356 1.00 86.75 204 SER A O 1
ATOM 1594 N N . ASN A 1 205 ? -16.435 6.705 -7.765 1.00 87.44 205 ASN A N 1
ATOM 1595 C CA . ASN A 1 205 ? -16.431 8.046 -7.178 1.00 87.44 205 ASN A CA 1
ATOM 1596 C C . ASN A 1 205 ? -17.715 8.810 -7.538 1.00 87.44 205 ASN A C 1
ATOM 1598 O O . ASN A 1 205 ? -18.256 9.492 -6.675 1.00 87.44 205 ASN A O 1
ATOM 1602 N N . ILE A 1 206 ? -18.277 8.626 -8.742 1.00 88.00 206 ILE A N 1
ATOM 1603 C CA . ILE A 1 206 ? -19.620 9.141 -9.073 1.00 88.00 206 ILE A CA 1
ATOM 1604 C C . ILE A 1 206 ? -20.667 8.554 -8.122 1.00 88.00 206 ILE A C 1
ATOM 1606 O O . ILE A 1 206 ? -21.485 9.293 -7.574 1.00 88.00 206 ILE A O 1
ATOM 1610 N N . SER A 1 207 ? -20.637 7.237 -7.895 1.00 86.06 207 SER A N 1
ATOM 1611 C CA . SER A 1 207 ? -21.548 6.585 -6.948 1.00 86.06 207 SER A CA 1
ATOM 1612 C C . SER A 1 207 ? -21.376 7.137 -5.531 1.00 86.06 207 SER A C 1
ATOM 1614 O O . SER A 1 207 ? -22.371 7.421 -4.869 1.00 86.06 207 SER A O 1
ATOM 1616 N N . LEU A 1 208 ? -20.133 7.332 -5.083 1.00 85.50 208 LEU A N 1
ATOM 1617 C CA . LEU A 1 208 ? -19.816 7.890 -3.770 1.00 85.50 208 LEU A CA 1
ATOM 1618 C C . LEU A 1 208 ? -20.358 9.318 -3.620 1.00 85.50 208 LEU A C 1
ATOM 1620 O O . LEU A 1 208 ? -21.017 9.614 -2.633 1.00 85.50 208 LEU A O 1
ATOM 1624 N N . ILE A 1 209 ? -20.156 10.177 -4.622 1.00 87.88 209 ILE A N 1
ATOM 1625 C CA . ILE A 1 209 ? -20.661 11.557 -4.632 1.00 87.88 209 ILE A CA 1
ATOM 1626 C C . ILE A 1 209 ? -22.191 11.596 -4.590 1.00 87.88 209 ILE A C 1
ATOM 1628 O O . ILE A 1 209 ? -22.759 12.440 -3.903 1.00 87.88 209 ILE A O 1
ATOM 1632 N N . ARG A 1 210 ? -22.870 10.680 -5.293 1.00 88.44 210 ARG A N 1
ATOM 1633 C CA . ARG A 1 210 ? -24.340 10.602 -5.275 1.00 88.44 210 ARG A CA 1
ATOM 1634 C C . ARG A 1 210 ? -24.910 10.260 -3.896 1.00 88.44 210 ARG A C 1
ATOM 1636 O O . ARG A 1 210 ? -26.013 10.697 -3.604 1.00 88.44 210 ARG A O 1
ATOM 1643 N N . HIS A 1 211 ? -24.185 9.493 -3.080 1.00 83.19 211 HIS A N 1
ATOM 1644 C CA . HIS A 1 211 ? -24.668 9.034 -1.770 1.00 83.19 211 HIS A CA 1
ATOM 1645 C C . HIS A 1 211 ? -24.156 9.894 -0.605 1.00 83.19 211 HIS A C 1
ATOM 1647 O O . HIS A 1 211 ? -24.900 10.157 0.329 1.00 83.19 211 HIS A O 1
ATOM 1653 N N . GLU A 1 212 ? -22.901 10.345 -0.660 1.00 81.19 212 GLU A N 1
ATOM 1654 C CA . GLU A 1 212 ? -22.210 11.056 0.434 1.00 81.19 212 GLU A CA 1
ATOM 1655 C C . GLU A 1 212 ? -22.051 12.566 0.166 1.00 81.19 212 GLU A C 1
ATOM 1657 O O . GLU A 1 212 ? -21.525 13.318 0.993 1.00 81.19 212 GLU A O 1
ATOM 1662 N N . GLY A 1 213 ? -22.462 13.020 -1.020 1.00 85.94 213 GLY A N 1
ATOM 1663 C CA . GLY A 1 213 ? -22.321 14.398 -1.469 1.00 85.94 213 GLY A CA 1
ATOM 1664 C C . GLY A 1 213 ? -20.930 14.755 -2.006 1.00 85.94 213 GLY A C 1
ATOM 1665 O O . GLY A 1 213 ? -19.969 13.972 -2.007 1.00 85.94 213 GLY A O 1
ATOM 1666 N N . LEU A 1 214 ? -20.823 15.994 -2.491 1.00 86.31 214 LEU A N 1
ATOM 1667 C CA . LEU A 1 214 ? -19.591 16.565 -3.030 1.00 86.31 214 LEU A CA 1
ATOM 1668 C C . LEU A 1 214 ? -18.671 17.018 -1.893 1.00 86.31 214 LEU A C 1
ATOM 1670 O O . LEU A 1 214 ? -18.858 18.076 -1.298 1.00 86.31 214 LEU A O 1
ATOM 1674 N N . ARG A 1 215 ? -17.640 16.220 -1.615 1.00 83.12 215 ARG A N 1
ATOM 1675 C CA . ARG A 1 215 ? -16.537 16.568 -0.708 1.00 83.12 215 ARG A CA 1
ATOM 1676 C C . ARG A 1 215 ? -15.213 16.445 -1.466 1.00 83.12 215 ARG A C 1
ATOM 1678 O O . ARG A 1 215 ? -15.103 15.540 -2.293 1.00 83.12 215 ARG A O 1
ATOM 1685 N N . PRO A 1 216 ? -14.178 17.256 -1.170 1.00 82.69 216 PRO A N 1
ATOM 1686 C CA . PRO A 1 216 ? -12.881 17.158 -1.851 1.00 82.69 216 PRO A CA 1
ATOM 1687 C C . PRO A 1 216 ? -12.276 15.746 -1.821 1.00 82.69 216 PRO A C 1
ATOM 1689 O O . PRO A 1 216 ? -11.707 15.279 -2.802 1.00 82.69 216 PRO A O 1
ATOM 1692 N N . VAL A 1 217 ? -12.480 15.020 -0.718 1.00 76.94 217 VAL A N 1
ATOM 1693 C CA . VAL A 1 217 ? -12.024 13.630 -0.550 1.00 76.94 217 VAL A CA 1
ATOM 1694 C C . VAL A 1 217 ? -12.716 12.664 -1.525 1.00 76.94 217 VAL A C 1
ATOM 1696 O O . VAL A 1 217 ? -12.113 11.677 -1.939 1.00 76.94 217 VAL A O 1
ATOM 1699 N N . ASN A 1 218 ? -13.948 12.959 -1.946 1.00 83.25 218 ASN A N 1
ATOM 1700 C CA . ASN A 1 218 ? -14.714 12.144 -2.896 1.00 83.25 218 ASN A CA 1
ATOM 1701 C C . ASN A 1 218 ? -14.331 12.424 -4.362 1.00 83.25 218 ASN A C 1
ATOM 1703 O O . ASN A 1 218 ? -14.803 11.729 -5.255 1.00 83.25 218 ASN A O 1
ATOM 1707 N N . LEU A 1 219 ? -13.476 13.424 -4.619 1.00 85.06 219 LEU A N 1
ATOM 1708 C CA . LEU A 1 219 ? -12.949 13.745 -5.953 1.00 85.06 219 LEU A CA 1
ATOM 1709 C C . LEU A 1 219 ? -11.583 13.104 -6.220 1.00 85.06 219 LEU A C 1
ATOM 1711 O O . LEU A 1 219 ? -11.109 13.120 -7.356 1.00 85.06 219 LEU A O 1
ATOM 1715 N N . LEU A 1 220 ? -10.948 12.530 -5.195 1.00 84.12 220 LEU A N 1
ATOM 1716 C CA . LEU A 1 220 ? -9.573 12.046 -5.274 1.00 84.12 220 LEU A CA 1
ATOM 1717 C C . LEU A 1 220 ? -9.394 10.966 -6.350 1.00 84.12 220 LEU A C 1
ATOM 1719 O O . LEU A 1 220 ? -8.446 11.033 -7.128 1.00 84.12 220 LEU A O 1
ATOM 1723 N N . GLY A 1 221 ? -10.316 10.002 -6.437 1.00 84.38 221 GLY A N 1
ATOM 1724 C CA . GLY A 1 221 ? -10.235 8.944 -7.446 1.00 84.38 221 GLY A CA 1
ATOM 1725 C C . GLY A 1 221 ? -10.472 9.449 -8.872 1.00 84.38 221 GLY A C 1
ATOM 1726 O O . GLY A 1 221 ? -9.839 8.955 -9.801 1.00 84.38 221 GLY A O 1
ATOM 1727 N N . ILE A 1 222 ? -11.325 10.467 -9.045 1.00 86.19 222 ILE A N 1
ATOM 1728 C CA . ILE A 1 222 ? -11.556 11.116 -10.346 1.00 86.19 222 ILE A CA 1
ATOM 1729 C C . ILE A 1 222 ? -10.302 11.871 -10.787 1.00 86.19 222 ILE A C 1
ATOM 1731 O O . ILE A 1 222 ? -9.824 11.670 -11.901 1.00 86.19 222 ILE A O 1
ATOM 1735 N N . ALA A 1 223 ? -9.744 12.699 -9.901 1.00 87.94 223 ALA A N 1
ATOM 1736 C CA . ALA A 1 223 ? -8.524 13.449 -10.174 1.00 87.94 223 ALA A CA 1
ATOM 1737 C C . ALA A 1 223 ? -7.356 12.511 -10.510 1.00 87.94 223 ALA A C 1
ATOM 1739 O O . ALA A 1 223 ? -6.637 12.749 -11.478 1.00 87.94 223 ALA A O 1
ATOM 1740 N N . PHE A 1 224 ? -7.215 11.412 -9.760 1.00 87.56 224 PHE A N 1
ATOM 1741 C CA . PHE A 1 224 ? -6.216 10.385 -10.035 1.00 87.56 224 PHE A CA 1
ATOM 1742 C C . PHE A 1 224 ? -6.415 9.746 -11.415 1.00 87.56 224 PHE A C 1
ATOM 1744 O O . PHE A 1 224 ? -5.468 9.682 -12.191 1.00 87.56 224 PHE A O 1
ATOM 1751 N N . GLY A 1 225 ? -7.640 9.327 -11.754 1.00 86.31 225 GLY A N 1
ATOM 1752 C CA . GLY A 1 225 ? -7.944 8.727 -13.056 1.00 86.31 225 GLY A CA 1
ATOM 1753 C C . GLY A 1 225 ? -7.659 9.663 -14.237 1.00 86.31 225 GLY A C 1
ATOM 1754 O O . GLY A 1 225 ? -7.094 9.230 -15.238 1.00 86.31 225 GLY A O 1
ATOM 1755 N N . ILE A 1 226 ? -7.979 10.956 -14.105 1.00 88.19 226 ILE A N 1
ATOM 1756 C CA . ILE A 1 226 ? -7.680 11.971 -15.130 1.00 88.19 226 ILE A CA 1
ATOM 1757 C C . ILE A 1 226 ? -6.172 12.180 -15.265 1.00 88.19 226 ILE A C 1
ATOM 1759 O O . ILE A 1 226 ? -5.651 12.143 -16.378 1.00 88.19 226 ILE A O 1
ATOM 1763 N N . ALA A 1 227 ? -5.464 12.377 -14.148 1.00 87.56 227 ALA A N 1
ATOM 1764 C CA . ALA A 1 227 ? -4.014 12.555 -14.155 1.00 87.56 227 ALA A CA 1
ATOM 1765 C C . ALA A 1 227 ? -3.308 11.344 -14.782 1.00 87.56 227 ALA A C 1
ATOM 1767 O O . ALA A 1 227 ? -2.373 11.503 -15.564 1.00 87.56 227 ALA A O 1
ATOM 1768 N N . TRP A 1 228 ? -3.806 10.142 -14.491 1.00 84.75 228 TRP A N 1
ATOM 1769 C CA . TRP A 1 228 ? -3.310 8.894 -15.048 1.00 84.75 228 TRP A CA 1
ATOM 1770 C C . TRP A 1 228 ? -3.477 8.808 -16.568 1.00 84.75 228 TRP A C 1
ATOM 1772 O O . TRP A 1 228 ? -2.521 8.528 -17.296 1.00 84.75 228 TRP A O 1
ATOM 1782 N N . ALA A 1 229 ? -4.690 9.075 -17.055 1.00 83.69 229 ALA A N 1
ATOM 1783 C CA . ALA A 1 229 ? -4.984 9.074 -18.483 1.00 83.69 229 ALA A CA 1
ATOM 1784 C C . ALA A 1 229 ? -4.158 10.141 -19.219 1.00 83.69 229 ALA A C 1
ATOM 1786 O O . ALA A 1 229 ? -3.571 9.855 -20.261 1.00 83.69 229 ALA A O 1
ATOM 1787 N N . ALA A 1 230 ? -4.047 11.343 -18.645 1.00 85.62 230 ALA A N 1
ATOM 1788 C CA . ALA A 1 230 ? -3.243 12.426 -19.201 1.00 85.62 230 ALA A CA 1
ATOM 1789 C C . ALA A 1 230 ? -1.754 12.060 -19.284 1.00 85.62 230 ALA A C 1
ATOM 1791 O O . ALA A 1 230 ? -1.128 12.324 -20.307 1.00 85.62 230 ALA A O 1
ATOM 1792 N N . ALA A 1 231 ? -1.197 11.412 -18.254 1.00 83.25 231 ALA A N 1
ATOM 1793 C CA . ALA A 1 231 ? 0.194 10.957 -18.256 1.00 83.25 231 ALA A CA 1
ATOM 1794 C C . ALA A 1 231 ? 0.470 9.941 -19.378 1.00 83.25 231 ALA A C 1
ATOM 1796 O O . ALA A 1 231 ? 1.484 10.049 -20.065 1.00 83.25 231 ALA A O 1
ATOM 1797 N N . ASN A 1 232 ? -0.453 9.005 -19.616 1.00 77.81 232 ASN A N 1
ATOM 1798 C CA . ASN A 1 232 ? -0.328 8.015 -20.689 1.00 77.81 232 ASN A CA 1
ATOM 1799 C C . ASN A 1 232 ? -0.458 8.637 -22.087 1.00 77.81 232 ASN A C 1
ATOM 1801 O O . ASN A 1 232 ? 0.314 8.315 -22.985 1.00 77.81 232 ASN A O 1
ATOM 1805 N N . VAL A 1 233 ? -1.404 9.560 -22.280 1.00 81.00 233 VAL A N 1
ATOM 1806 C CA . VAL A 1 233 ? -1.539 10.285 -23.555 1.00 81.00 233 VAL A CA 1
ATOM 1807 C C . VAL A 1 233 ? -0.295 11.130 -23.824 1.00 81.00 233 VAL A C 1
ATOM 1809 O O . VAL A 1 233 ? 0.236 11.102 -24.933 1.00 81.00 233 VAL A O 1
ATOM 1812 N N . LEU A 1 234 ? 0.208 11.842 -22.810 1.00 80.50 234 LEU A N 1
ATOM 1813 C CA . LEU A 1 234 ? 1.437 12.623 -22.923 1.00 80.50 234 LEU A CA 1
ATOM 1814 C C . LEU A 1 234 ? 2.621 11.737 -23.320 1.00 80.50 234 LEU A C 1
ATOM 1816 O O . LEU A 1 234 ? 3.405 12.136 -24.175 1.00 80.50 234 LEU A O 1
ATOM 1820 N N . LEU A 1 235 ? 2.720 10.534 -22.751 1.00 77.12 235 LEU A N 1
ATOM 1821 C CA . LEU A 1 235 ? 3.771 9.582 -23.090 1.00 77.12 235 LEU A CA 1
ATOM 1822 C C . LEU A 1 235 ? 3.749 9.197 -24.577 1.00 77.12 235 LEU A C 1
ATOM 1824 O O . LEU A 1 235 ? 4.782 9.262 -25.234 1.00 77.12 235 LEU A O 1
ATOM 1828 N N . ILE A 1 236 ? 2.574 8.888 -25.132 1.00 74.44 236 ILE A N 1
ATOM 1829 C CA . ILE A 1 236 ? 2.420 8.554 -26.560 1.00 74.44 236 ILE A CA 1
ATOM 1830 C C . ILE A 1 236 ? 2.821 9.744 -27.454 1.00 74.44 236 ILE A C 1
ATOM 1832 O O . ILE A 1 236 ? 3.493 9.576 -28.477 1.00 74.44 236 ILE A O 1
ATOM 1836 N N . LEU A 1 237 ? 2.435 10.965 -27.071 1.00 74.25 237 LEU A N 1
ATOM 1837 C CA . LEU A 1 237 ? 2.751 12.183 -27.828 1.00 74.25 237 LEU A CA 1
ATOM 1838 C C . LEU A 1 237 ? 4.246 12.536 -27.778 1.00 74.25 237 LEU A C 1
ATOM 1840 O O . LEU A 1 237 ? 4.815 12.972 -28.780 1.00 74.25 237 LEU A O 1
ATOM 1844 N N . VAL A 1 238 ? 4.899 12.333 -26.631 1.00 70.56 238 VAL A N 1
ATOM 1845 C CA . VAL A 1 238 ? 6.344 12.548 -26.479 1.00 70.56 238 VAL A CA 1
ATOM 1846 C C . VAL A 1 238 ? 7.128 11.442 -27.192 1.00 70.56 238 VAL A C 1
ATOM 1848 O O . VAL A 1 238 ? 8.013 11.753 -27.976 1.00 70.56 238 VAL A O 1
ATOM 1851 N N . GLY A 1 239 ? 6.782 10.163 -27.031 1.00 65.38 239 GLY A N 1
ATOM 1852 C CA . GLY A 1 239 ? 7.491 9.059 -27.694 1.00 65.38 239 GLY A CA 1
ATOM 1853 C C . GLY A 1 239 ? 7.469 9.133 -29.231 1.00 65.38 239 GLY A C 1
ATOM 1854 O O . GLY A 1 239 ? 8.449 8.788 -29.888 1.00 65.38 239 GLY A O 1
ATOM 1855 N N . SER A 1 240 ? 6.391 9.661 -29.823 1.00 60.38 240 SER A N 1
ATOM 1856 C CA . SER A 1 240 ? 6.213 9.736 -31.285 1.00 60.38 240 SER A CA 1
ATOM 1857 C C . SER A 1 240 ? 6.908 10.916 -31.980 1.00 60.38 240 SER A C 1
ATOM 1859 O O . SER A 1 240 ? 6.981 10.934 -33.209 1.00 60.38 240 SER A O 1
ATOM 1861 N N . THR A 1 241 ? 7.433 11.897 -31.238 1.00 59.16 241 THR A N 1
ATOM 1862 C CA . THR A 1 241 ? 7.899 13.176 -31.812 1.00 59.16 241 THR A CA 1
ATOM 1863 C C . THR A 1 241 ? 9.424 13.338 -31.882 1.00 59.16 241 THR A C 1
ATOM 1865 O O . THR A 1 241 ? 9.899 14.252 -32.557 1.00 59.16 241 THR A O 1
ATOM 1868 N N . TRP A 1 242 ? 10.218 12.447 -31.269 1.00 59.03 242 TRP A N 1
ATOM 1869 C CA . TRP A 1 242 ? 11.673 12.640 -31.120 1.00 59.03 242 TRP A CA 1
ATOM 1870 C C . TRP A 1 242 ? 12.506 11.426 -31.567 1.00 59.03 242 TRP A C 1
ATOM 1872 O O . TRP A 1 242 ? 13.029 10.673 -30.751 1.00 59.03 242 TRP A O 1
ATOM 1882 N N . SER A 1 243 ? 12.704 11.272 -32.880 1.00 58.19 243 SER A N 1
ATOM 1883 C CA . SER A 1 243 ? 13.531 10.205 -33.483 1.00 58.19 243 SER A CA 1
ATOM 1884 C C . SER A 1 243 ? 14.919 10.661 -33.977 1.00 58.19 243 SER A C 1
ATOM 1886 O O . SER A 1 243 ? 15.629 9.904 -34.635 1.00 58.19 243 SER A O 1
ATOM 1888 N N . GLY A 1 244 ? 15.336 11.897 -33.671 1.00 61.84 244 GLY A N 1
ATOM 1889 C CA . GLY A 1 244 ? 16.625 12.447 -34.116 1.00 61.84 244 GLY A CA 1
ATOM 1890 C C . GLY A 1 244 ? 17.849 11.937 -33.335 1.00 61.84 244 GLY A C 1
ATOM 1891 O O . GLY A 1 244 ? 17.726 11.376 -32.248 1.00 61.84 244 GLY A O 1
ATOM 1892 N N . VAL A 1 245 ? 19.059 12.228 -33.832 1.00 62.78 245 VAL A N 1
ATOM 1893 C CA . VAL A 1 245 ? 20.358 11.861 -33.199 1.00 62.78 245 VAL A CA 1
ATOM 1894 C C . VAL A 1 245 ? 21.057 13.053 -32.503 1.00 62.78 245 VAL A C 1
ATOM 1896 O O . VAL A 1 245 ? 22.141 12.931 -31.926 1.00 62.78 245 VAL A O 1
ATOM 1899 N N . GLY A 1 246 ? 20.446 14.240 -32.561 1.00 74.38 246 GLY A N 1
ATOM 1900 C CA . GLY A 1 246 ? 20.979 15.475 -31.986 1.00 74.38 246 GLY A CA 1
ATOM 1901 C C . GLY A 1 246 ? 21.039 15.489 -30.452 1.00 74.38 246 GLY A C 1
ATOM 1902 O O . GLY A 1 246 ? 20.515 14.624 -29.756 1.00 74.38 246 GLY A O 1
ATOM 1903 N N . VAL A 1 247 ? 21.678 16.517 -29.889 1.00 72.75 247 VAL A N 1
ATOM 1904 C CA . VAL A 1 247 ? 21.734 16.708 -28.425 1.00 72.75 247 VAL A CA 1
ATOM 1905 C C . VAL A 1 247 ? 20.328 16.890 -27.842 1.00 72.75 247 VAL A C 1
ATOM 1907 O O . VAL A 1 247 ? 20.014 16.318 -26.802 1.00 72.75 247 VAL A O 1
ATOM 1910 N N . ALA A 1 248 ? 19.459 17.619 -28.548 1.00 76.50 248 ALA A N 1
ATOM 1911 C CA . ALA A 1 248 ? 18.074 17.830 -28.140 1.00 76.50 248 ALA A CA 1
ATOM 1912 C C . ALA A 1 248 ? 17.267 16.521 -28.085 1.00 76.50 248 ALA A C 1
ATOM 1914 O O . ALA A 1 248 ? 16.536 16.300 -27.125 1.00 76.50 248 ALA A O 1
ATOM 1915 N N . SER A 1 249 ? 17.432 15.617 -29.056 1.00 75.12 249 SER A N 1
ATOM 1916 C CA . SER A 1 249 ? 16.717 14.336 -29.047 1.00 75.12 249 SER A CA 1
ATOM 1917 C C . SER A 1 249 ? 17.242 13.390 -27.968 1.00 75.12 249 SER A C 1
ATOM 1919 O O . SER A 1 249 ? 16.439 12.748 -27.302 1.00 75.12 249 SER A O 1
ATOM 1921 N N . ARG A 1 250 ? 18.556 13.364 -27.703 1.00 73.81 250 ARG A N 1
ATOM 1922 C CA . ARG A 1 250 ? 19.132 12.612 -26.570 1.00 73.81 250 ARG A CA 1
ATOM 1923 C C . ARG A 1 250 ? 18.651 13.133 -25.213 1.00 73.81 250 ARG A C 1
ATOM 1925 O O . ARG A 1 250 ? 18.345 12.343 -24.319 1.00 73.81 250 ARG A O 1
ATOM 1932 N N . ALA A 1 251 ? 18.541 14.453 -25.063 1.00 78.38 251 ALA A N 1
ATOM 1933 C CA . ALA A 1 251 ? 17.962 15.059 -23.868 1.00 78.38 251 ALA A CA 1
ATOM 1934 C C . ALA A 1 251 ? 16.487 14.659 -23.697 1.00 78.38 251 ALA A C 1
ATOM 1936 O O . ALA A 1 251 ? 16.096 14.241 -22.610 1.00 78.38 251 ALA A O 1
ATOM 1937 N N . MET A 1 252 ? 15.686 14.706 -24.766 1.00 78.19 252 MET A N 1
ATOM 1938 C CA . MET A 1 252 ? 14.280 14.287 -24.717 1.00 78.19 252 MET A CA 1
ATOM 1939 C C . MET A 1 252 ? 14.115 12.788 -24.443 1.00 78.19 252 MET A C 1
ATOM 1941 O O . MET A 1 252 ? 13.274 12.425 -23.631 1.00 78.19 252 MET A O 1
ATOM 1945 N N . GLN A 1 253 ? 14.954 11.922 -25.019 1.00 76.81 253 GLN A N 1
ATOM 1946 C CA . GLN A 1 253 ? 14.971 10.486 -24.699 1.00 76.81 253 GLN A CA 1
ATOM 1947 C C . GLN A 1 253 ? 15.294 10.238 -23.223 1.00 76.81 253 GLN A C 1
ATOM 1949 O O . GLN A 1 253 ? 14.667 9.400 -22.583 1.00 76.81 253 GLN A O 1
ATOM 1954 N N . THR A 1 254 ? 16.220 11.013 -22.654 1.00 80.44 254 THR A N 1
ATOM 1955 C CA . THR A 1 254 ? 16.532 10.942 -21.222 1.00 80.44 254 THR A CA 1
ATOM 1956 C C . THR A 1 254 ? 15.335 11.381 -20.377 1.00 80.44 254 THR A C 1
ATOM 1958 O O . THR A 1 254 ? 14.993 10.714 -19.406 1.00 80.44 254 THR A O 1
ATOM 1961 N N . VAL A 1 255 ? 14.654 12.469 -20.747 1.00 82.88 255 VAL A N 1
ATOM 1962 C CA . VAL A 1 255 ? 13.428 12.912 -20.062 1.00 82.88 255 VAL A CA 1
ATOM 1963 C C . VAL A 1 255 ? 12.327 11.851 -20.163 1.00 82.88 255 VAL A C 1
ATOM 1965 O O . VAL A 1 255 ? 11.704 11.531 -19.151 1.00 82.88 255 VAL A O 1
ATOM 1968 N N . ASN A 1 256 ? 12.131 11.259 -21.343 1.00 82.75 256 ASN A N 1
ATOM 1969 C CA . ASN A 1 256 ? 11.169 10.180 -21.563 1.00 82.75 256 ASN A CA 1
ATOM 1970 C C . ASN A 1 256 ? 11.476 8.967 -20.676 1.00 82.75 256 ASN A C 1
ATOM 1972 O O . ASN A 1 256 ? 10.588 8.452 -20.003 1.00 82.75 256 ASN A O 1
ATOM 1976 N N . LEU A 1 257 ? 12.746 8.565 -20.594 1.00 84.69 257 LEU A N 1
ATOM 1977 C CA . LEU A 1 257 ? 13.209 7.496 -19.712 1.00 84.69 257 LEU A CA 1
ATOM 1978 C C . LEU A 1 257 ? 12.876 7.781 -18.237 1.00 84.69 257 LEU A C 1
ATOM 1980 O O . LEU A 1 257 ? 12.354 6.915 -17.540 1.00 84.69 257 LEU A O 1
ATOM 1984 N N . LEU A 1 258 ? 13.154 8.994 -17.750 1.00 88.06 258 LEU A N 1
ATOM 1985 C CA . LEU A 1 258 ? 12.849 9.376 -16.366 1.00 88.06 258 LEU A CA 1
ATOM 1986 C C . LEU A 1 258 ? 11.344 9.258 -16.079 1.00 88.06 258 LEU A C 1
ATOM 1988 O O . LEU A 1 258 ? 10.930 8.650 -15.091 1.00 88.06 258 LEU A O 1
ATOM 1992 N N . ILE A 1 259 ? 10.516 9.801 -16.971 1.00 87.69 259 ILE A N 1
ATOM 1993 C CA . ILE A 1 259 ? 9.058 9.785 -16.822 1.00 87.69 259 ILE A CA 1
ATOM 1994 C C . ILE A 1 259 ? 8.524 8.348 -16.869 1.00 87.69 259 ILE A C 1
ATOM 1996 O O . ILE A 1 259 ? 7.787 7.944 -15.971 1.00 87.69 259 ILE A O 1
ATOM 2000 N N . THR A 1 260 ? 8.920 7.558 -17.869 1.00 88.25 260 THR A N 1
ATOM 2001 C CA . THR A 1 260 ? 8.434 6.180 -18.071 1.00 88.25 260 THR A CA 1
ATOM 2002 C C . THR A 1 260 ? 8.814 5.252 -16.933 1.00 88.25 260 THR A C 1
ATOM 2004 O O . THR A 1 260 ? 7.958 4.523 -16.442 1.00 88.25 260 THR A O 1
ATOM 2007 N N . VAL A 1 261 ? 10.057 5.311 -16.448 1.00 90.56 261 VAL A N 1
ATOM 2008 C CA . VAL A 1 261 ? 10.485 4.532 -15.277 1.00 90.56 261 VAL A CA 1
ATOM 2009 C C . VAL A 1 261 ? 9.674 4.929 -14.042 1.00 90.56 261 VAL A C 1
ATOM 2011 O O . VAL A 1 261 ? 9.279 4.064 -13.259 1.00 90.56 261 VAL A O 1
ATOM 2014 N N . GLY A 1 262 ? 9.391 6.224 -13.873 1.00 91.75 262 GLY A N 1
ATOM 2015 C CA . GLY A 1 262 ? 8.589 6.734 -12.763 1.00 91.75 262 GLY A CA 1
ATOM 2016 C C . GLY A 1 262 ? 7.148 6.228 -12.809 1.00 91.75 262 GLY A C 1
ATOM 2017 O O . GLY A 1 262 ? 6.639 5.739 -11.798 1.00 91.75 262 GLY A O 1
ATOM 2018 N N . ILE A 1 263 ? 6.516 6.293 -13.985 1.00 90.81 263 ILE A N 1
ATOM 2019 C CA . ILE A 1 263 ? 5.158 5.784 -14.218 1.00 90.81 263 ILE A CA 1
ATOM 2020 C C . ILE A 1 263 ? 5.124 4.270 -14.005 1.00 90.81 263 ILE A C 1
ATOM 2022 O O . ILE A 1 263 ? 4.351 3.812 -13.171 1.00 90.81 263 ILE A O 1
ATOM 2026 N N . ALA A 1 264 ? 6.003 3.505 -14.658 1.00 92.38 264 ALA A N 1
ATOM 2027 C CA . ALA A 1 264 ? 6.059 2.047 -14.555 1.00 92.38 264 ALA A CA 1
ATOM 2028 C C . ALA A 1 264 ? 6.249 1.565 -13.106 1.00 92.38 264 ALA A C 1
ATOM 2030 O O . ALA A 1 264 ? 5.567 0.644 -12.648 1.00 92.38 264 ALA A O 1
ATOM 2031 N N . LEU A 1 265 ? 7.145 2.206 -12.346 1.00 93.88 265 LEU A N 1
ATOM 2032 C CA . LEU A 1 265 ? 7.313 1.906 -10.924 1.00 93.88 265 LEU A CA 1
ATOM 2033 C C . LEU A 1 265 ? 6.056 2.283 -10.124 1.00 93.88 265 LEU A C 1
ATOM 2035 O O . LEU A 1 265 ? 5.631 1.521 -9.256 1.00 93.88 265 LEU A O 1
ATOM 2039 N N . GLY A 1 266 ? 5.441 3.428 -10.430 1.00 93.31 266 GLY A N 1
ATOM 2040 C CA . GLY A 1 266 ? 4.176 3.869 -9.845 1.00 93.31 266 GLY A CA 1
ATOM 2041 C C . GLY A 1 266 ? 3.028 2.879 -10.068 1.00 93.31 266 GLY A C 1
ATOM 2042 O O . GLY A 1 266 ? 2.322 2.560 -9.113 1.00 93.31 266 GLY A O 1
ATOM 2043 N N . GLU A 1 267 ? 2.883 2.333 -11.280 1.00 92.69 267 GLU A N 1
ATOM 2044 C CA . GLU A 1 267 ? 1.920 1.268 -11.605 1.00 92.69 267 GLU A CA 1
ATOM 2045 C C . GLU A 1 267 ? 2.156 0.036 -10.753 1.00 92.69 267 GLU A C 1
ATOM 2047 O O . GLU A 1 267 ? 1.231 -0.474 -10.124 1.00 92.69 267 GLU A O 1
ATOM 2052 N N . CYS A 1 268 ? 3.407 -0.420 -10.683 1.00 94.88 268 CYS A N 1
ATOM 2053 C CA . CYS A 1 268 ? 3.756 -1.601 -9.909 1.00 94.88 268 CYS A CA 1
ATOM 2054 C C . CYS A 1 268 ? 3.446 -1.405 -8.417 1.00 94.88 268 CYS A C 1
ATOM 2056 O O . CYS A 1 268 ? 2.926 -2.311 -7.765 1.00 94.88 268 CYS A O 1
ATOM 2058 N N . LEU A 1 269 ? 3.717 -0.214 -7.870 1.00 95.00 269 LEU A N 1
ATOM 2059 C CA . LEU A 1 269 ? 3.381 0.145 -6.490 1.00 95.00 269 LEU A CA 1
ATOM 2060 C C . LEU A 1 269 ? 1.863 0.235 -6.266 1.00 95.00 269 LEU A C 1
ATOM 2062 O O . LEU A 1 269 ? 1.375 -0.190 -5.216 1.00 95.00 269 LEU A O 1
ATOM 2066 N N . LEU A 1 270 ? 1.107 0.757 -7.233 1.00 93.12 270 LEU A N 1
ATOM 2067 C CA . LEU A 1 270 ? -0.351 0.826 -7.163 1.00 93.12 270 LEU A CA 1
ATOM 2068 C C . LEU A 1 270 ? -0.974 -0.575 -7.215 1.00 93.12 270 LEU A C 1
ATOM 2070 O O . LEU A 1 270 ? -1.788 -0.907 -6.353 1.00 93.12 270 LEU A O 1
ATOM 2074 N N . ILE A 1 271 ? -0.535 -1.425 -8.147 1.00 92.88 271 ILE A N 1
ATOM 2075 C CA . ILE A 1 271 ? -0.960 -2.828 -8.254 1.00 92.88 271 ILE A CA 1
ATOM 2076 C C . ILE A 1 271 ? -0.636 -3.577 -6.958 1.00 92.88 271 ILE A C 1
ATOM 2078 O O . ILE A 1 271 ? -1.502 -4.259 -6.409 1.00 92.88 271 ILE A O 1
ATOM 2082 N N . ALA A 1 272 ? 0.574 -3.407 -6.416 1.00 93.50 272 ALA A N 1
ATOM 2083 C CA . ALA A 1 272 ? 0.955 -4.001 -5.137 1.00 93.50 272 ALA A CA 1
ATOM 2084 C C . ALA A 1 272 ? 0.070 -3.507 -3.983 1.00 93.50 272 ALA A C 1
ATOM 2086 O O . ALA A 1 272 ? -0.349 -4.307 -3.148 1.00 93.50 272 ALA A O 1
ATOM 2087 N N . THR A 1 273 ? -0.268 -2.213 -3.953 1.00 93.25 273 THR A N 1
ATOM 2088 C CA . THR A 1 273 ? -1.182 -1.645 -2.950 1.00 93.25 273 THR A CA 1
ATOM 2089 C C . THR A 1 273 ? -2.559 -2.293 -3.049 1.00 93.25 273 THR A C 1
ATOM 2091 O O . THR A 1 273 ? -3.078 -2.765 -2.041 1.00 93.25 273 THR A O 1
ATOM 2094 N N . MET A 1 274 ? -3.131 -2.379 -4.254 1.00 91.31 274 MET A N 1
ATOM 2095 C CA . MET A 1 274 ? -4.436 -3.005 -4.487 1.00 91.31 274 MET A CA 1
ATOM 2096 C C . MET A 1 274 ? -4.439 -4.485 -4.092 1.00 91.31 274 MET A C 1
ATOM 2098 O O . MET A 1 274 ? -5.358 -4.931 -3.405 1.00 91.31 274 MET A O 1
ATOM 2102 N N . LEU A 1 275 ? -3.399 -5.233 -4.471 1.00 91.75 275 LEU A N 1
ATOM 2103 C CA . LEU A 1 275 ? -3.259 -6.647 -4.130 1.00 91.75 275 LEU A CA 1
ATOM 2104 C C . LEU A 1 275 ? -3.145 -6.850 -2.617 1.00 91.75 275 LEU A C 1
ATOM 2106 O O . LEU A 1 275 ? -3.887 -7.650 -2.054 1.00 91.75 275 LEU A O 1
ATOM 2110 N N . CYS A 1 276 ? -2.259 -6.112 -1.942 1.00 91.12 276 CYS A N 1
ATOM 2111 C CA . CYS A 1 276 ? -2.107 -6.200 -0.490 1.00 91.12 276 CYS A CA 1
ATOM 2112 C C . CYS A 1 276 ? -3.395 -5.827 0.236 1.00 91.12 276 CYS A C 1
ATOM 2114 O O . CYS A 1 276 ? -3.750 -6.465 1.219 1.00 91.12 276 CYS A O 1
ATOM 2116 N N . ALA A 1 277 ? -4.115 -4.823 -0.250 1.00 90.25 277 ALA A N 1
ATOM 2117 C CA . ALA A 1 277 ? -5.348 -4.397 0.373 1.00 90.25 277 ALA A CA 1
ATOM 2118 C C . ALA A 1 277 ? -6.495 -5.403 0.159 1.00 90.25 277 ALA A C 1
ATOM 2120 O O . ALA A 1 277 ? -7.271 -5.661 1.080 1.00 90.25 277 ALA A O 1
ATOM 2121 N N . TRP A 1 278 ? -6.565 -6.032 -1.019 1.00 89.44 278 TRP A N 1
ATOM 2122 C CA . TRP A 1 278 ? -7.469 -7.152 -1.281 1.00 89.44 278 TRP A CA 1
ATOM 2123 C C . TRP A 1 278 ? -7.137 -8.367 -0.405 1.00 89.44 278 TRP A C 1
ATOM 2125 O O . TRP A 1 278 ? -8.030 -8.904 0.246 1.00 89.44 278 TRP A O 1
ATOM 2135 N N . LEU A 1 279 ? -5.865 -8.756 -0.303 1.00 90.62 279 LEU A N 1
ATOM 2136 C CA . LEU A 1 279 ? -5.432 -9.846 0.576 1.00 90.62 279 LEU A CA 1
ATOM 2137 C C . LEU A 1 279 ? -5.748 -9.544 2.049 1.00 90.62 279 LEU A C 1
ATOM 2139 O O . LEU A 1 279 ? -6.349 -10.372 2.728 1.00 90.62 279 LEU A O 1
ATOM 2143 N N . ALA A 1 280 ? -5.437 -8.333 2.521 1.00 89.19 280 ALA A N 1
ATOM 2144 C CA . ALA A 1 280 ? -5.731 -7.891 3.882 1.00 89.19 280 ALA A CA 1
ATOM 2145 C C . ALA A 1 280 ? -7.230 -7.954 4.199 1.00 89.19 280 ALA A C 1
ATOM 2147 O O . ALA A 1 280 ? -7.620 -8.413 5.264 1.00 89.19 280 ALA A O 1
ATOM 2148 N N . SER A 1 281 ? -8.087 -7.547 3.262 1.00 87.25 281 SER A N 1
ATOM 2149 C CA . SER A 1 281 ? -9.544 -7.571 3.447 1.00 87.25 281 SER A CA 1
ATOM 2150 C C . SER A 1 281 ? -10.160 -8.973 3.534 1.00 87.25 281 SER A C 1
ATOM 2152 O O . SER A 1 281 ? -11.294 -9.123 3.986 1.00 87.25 281 SER A O 1
ATOM 2154 N N . ARG A 1 282 ? -9.442 -9.985 3.033 1.00 87.25 282 ARG A N 1
ATOM 2155 C CA . ARG A 1 282 ? -9.841 -11.397 3.053 1.00 87.25 282 ARG A CA 1
ATOM 2156 C C . ARG A 1 282 ? -9.207 -12.152 4.211 1.00 87.25 282 ARG A C 1
ATOM 2158 O O . ARG A 1 282 ? -9.573 -13.303 4.435 1.00 87.25 282 ARG A O 1
ATOM 2165 N N . HIS A 1 283 ? -8.273 -11.520 4.916 1.00 86.31 283 HIS A N 1
ATOM 2166 C CA . HIS A 1 283 ? -7.618 -12.125 6.054 1.00 86.31 283 HIS A CA 1
ATOM 2167 C C . HIS A 1 283 ? -8.604 -12.345 7.202 1.00 86.31 283 HIS A C 1
ATOM 2169 O O . HIS A 1 283 ? -9.453 -11.498 7.484 1.00 86.31 283 HIS A O 1
ATOM 2175 N N . VAL A 1 284 ? -8.472 -13.495 7.855 1.00 85.25 284 VAL A N 1
ATOM 2176 C CA . VAL A 1 284 ? -9.136 -13.822 9.115 1.00 85.25 284 VAL A CA 1
ATOM 2177 C C . VAL A 1 284 ? -8.090 -14.510 9.996 1.00 85.25 284 VAL A C 1
ATOM 2179 O O . VAL A 1 284 ? -7.455 -15.458 9.520 1.00 85.25 284 VAL A O 1
ATOM 2182 N N . PRO A 1 285 ? -7.884 -14.059 11.247 1.00 85.88 285 PRO A N 1
ATOM 2183 C CA . PRO A 1 285 ? -6.951 -14.699 12.161 1.00 85.88 285 PRO A CA 1
ATOM 2184 C C . PRO A 1 285 ? -7.310 -16.174 12.367 1.00 85.88 285 PRO A C 1
ATOM 2186 O O . PRO A 1 285 ? -8.477 -16.527 12.533 1.00 85.88 285 PRO A O 1
ATOM 2189 N N . GLN A 1 286 ? -6.299 -17.044 12.344 1.00 83.81 286 GLN A N 1
ATOM 2190 C CA . GLN A 1 286 ? -6.498 -18.497 12.451 1.00 83.81 286 GLN A CA 1
ATOM 2191 C C . GLN A 1 286 ? -6.664 -18.997 13.890 1.00 83.81 286 GLN A C 1
ATOM 2193 O O . GLN A 1 286 ? -7.125 -20.115 14.089 1.00 83.81 286 GLN A O 1
ATOM 2198 N N . HIS A 1 287 ? -6.294 -18.189 14.878 1.00 86.88 287 HIS A N 1
ATOM 2199 C CA . HIS A 1 287 ? -6.315 -18.536 16.297 1.00 86.88 287 HIS A CA 1
ATOM 2200 C C . HIS A 1 287 ? -7.015 -17.405 17.072 1.00 86.88 287 HIS A C 1
ATOM 2202 O O . HIS A 1 287 ? -6.964 -16.248 16.646 1.00 86.88 287 HIS A O 1
ATOM 2208 N N . GLY A 1 288 ? -7.619 -17.694 18.224 1.00 88.56 288 GLY A N 1
ATOM 2209 C CA . GLY A 1 288 ? -8.286 -16.713 19.095 1.00 88.56 288 GLY A CA 1
ATOM 2210 C C . GLY A 1 288 ? -7.308 -15.743 19.743 1.00 88.56 288 GLY A C 1
ATOM 2211 O O . GLY A 1 288 ? -6.200 -16.143 20.073 1.00 88.56 288 GLY A O 1
ATOM 2212 N N . VAL A 1 289 ? -7.654 -14.463 19.839 1.00 94.56 289 VAL A N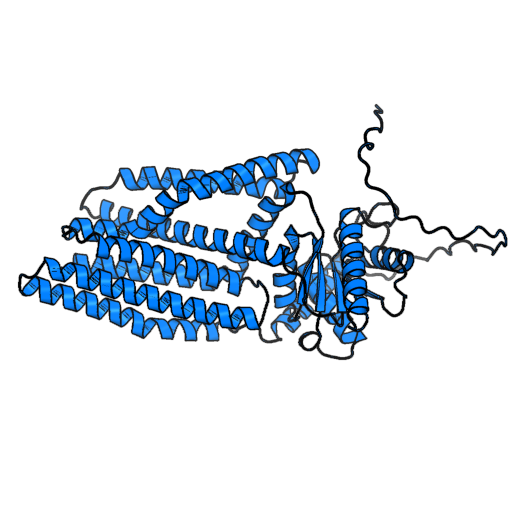 1
ATOM 2213 C CA . VAL A 1 289 ? -6.735 -13.379 20.238 1.00 94.56 289 VAL A CA 1
ATOM 2214 C C . VAL A 1 289 ? -6.897 -13.024 21.718 1.00 94.56 289 VAL A C 1
ATOM 2216 O O . VAL A 1 289 ? -7.964 -13.235 22.284 1.00 94.56 289 VAL A O 1
ATOM 2219 N N . ASP A 1 290 ? -5.864 -12.455 22.340 1.00 96.19 290 ASP A N 1
ATOM 2220 C CA . ASP A 1 290 ? -5.938 -11.990 23.732 1.00 96.19 290 ASP A CA 1
ATOM 2221 C C . ASP A 1 290 ? -6.815 -10.729 23.829 1.00 96.19 290 ASP A C 1
ATOM 2223 O O . ASP A 1 290 ? -7.680 -10.614 24.698 1.00 96.19 290 ASP A O 1
ATOM 2227 N N . TYR A 1 291 ? -6.624 -9.799 22.885 1.00 97.50 291 TYR A N 1
ATOM 2228 C CA . TYR A 1 291 ? -7.353 -8.532 22.809 1.00 97.50 291 TYR A CA 1
ATOM 2229 C C . TYR A 1 291 ? -7.965 -8.327 21.431 1.00 97.50 291 TYR A C 1
ATOM 2231 O O . TYR A 1 291 ? -7.328 -8.611 20.418 1.00 97.50 291 TYR A O 1
ATOM 2239 N N . LEU A 1 292 ? -9.177 -7.779 21.385 1.00 97.62 292 LEU A N 1
ATOM 2240 C CA . LEU A 1 292 ? -9.922 -7.512 20.163 1.00 97.62 292 LEU A CA 1
ATOM 2241 C C . LEU A 1 292 ? -10.336 -6.038 20.094 1.00 97.62 292 LEU A C 1
ATOM 2243 O O . LEU A 1 292 ? -11.308 -5.610 20.711 1.00 97.62 292 LEU A O 1
ATOM 2247 N N . VAL A 1 293 ? -9.586 -5.251 19.329 1.00 98.12 293 VAL A N 1
ATOM 2248 C CA . VAL A 1 293 ? -9.796 -3.808 19.179 1.00 98.12 293 VAL A CA 1
ATOM 2249 C C . VAL A 1 293 ? -10.908 -3.533 18.169 1.00 98.12 293 VAL A C 1
ATOM 2251 O O . VAL A 1 293 ? -10.784 -3.883 17.000 1.00 98.12 293 VAL A O 1
ATOM 2254 N N . VAL A 1 294 ? -11.980 -2.851 18.556 1.00 98.06 294 VAL A N 1
ATOM 2255 C CA . VAL A 1 294 ? -13.016 -2.385 17.624 1.00 98.06 294 VAL A CA 1
ATOM 2256 C C . VAL A 1 294 ? -12.766 -0.915 17.307 1.00 98.06 294 VAL A C 1
ATOM 2258 O O . VAL A 1 294 ? -12.784 -0.068 18.196 1.00 98.06 294 VAL A O 1
ATOM 2261 N N . LEU A 1 295 ? -12.503 -0.613 16.030 1.00 97.06 295 LEU A N 1
ATOM 2262 C CA . LEU A 1 295 ? -12.223 0.755 15.592 1.00 97.06 295 LEU A CA 1
ATOM 2263 C C . LEU A 1 295 ? -13.514 1.532 15.337 1.00 97.06 295 LEU A C 1
ATOM 2265 O O . LEU A 1 295 ? -14.362 1.089 14.551 1.00 97.06 295 LEU A O 1
ATOM 2269 N N . GLY A 1 296 ? -13.573 2.742 15.881 1.00 94.06 296 GLY A N 1
ATOM 2270 C CA . GLY A 1 296 ? -14.617 3.727 15.647 1.00 94.06 296 GLY A CA 1
ATOM 2271 C C . GLY A 1 296 ? -14.829 4.122 14.175 1.00 94.06 296 GLY A C 1
ATOM 2272 O O . GLY A 1 296 ? -13.931 4.019 13.324 1.00 94.06 296 GLY A O 1
ATOM 2273 N N . CYS A 1 297 ? -16.060 4.517 13.845 1.00 91.50 297 CYS A N 1
ATOM 2274 C CA . CYS A 1 297 ? -16.431 5.174 12.585 1.00 91.50 297 CYS A CA 1
ATOM 2275 C C . CY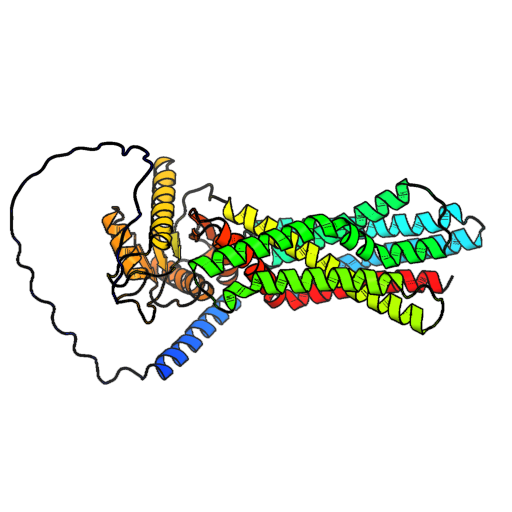S A 1 297 ? -17.720 6.009 12.660 1.00 91.50 297 CYS A C 1
ATOM 2277 O O . CYS A 1 297 ? -18.367 6.218 11.629 1.00 91.50 297 CYS A O 1
ATOM 2279 N N . GLY A 1 298 ? -18.077 6.457 13.855 1.00 91.38 298 GLY A N 1
ATOM 2280 C CA . GLY A 1 298 ? -19.175 7.373 14.112 1.00 91.38 298 GLY A CA 1
ATOM 2281 C C . GLY A 1 298 ? -20.407 6.736 14.748 1.00 91.38 298 GLY A C 1
ATOM 2282 O O . GLY A 1 298 ? -20.740 5.563 14.513 1.00 91.38 298 GLY A O 1
ATOM 2283 N N . ILE A 1 299 ? -21.135 7.564 15.493 1.00 94.62 299 ILE A N 1
ATOM 2284 C CA . ILE A 1 299 ? -22.400 7.222 16.148 1.00 94.62 299 ILE A CA 1
ATOM 2285 C C . ILE A 1 299 ? -23.530 8.174 15.748 1.00 94.62 299 ILE A C 1
ATOM 2287 O O . ILE A 1 299 ? -23.327 9.281 15.254 1.00 94.62 299 ILE A O 1
ATOM 2291 N N . ARG A 1 300 ? -24.761 7.714 15.947 1.00 92.88 300 ARG A N 1
ATOM 2292 C CA . ARG A 1 300 ? -25.982 8.483 15.717 1.00 92.88 300 ARG A CA 1
ATOM 2293 C C . ARG A 1 300 ? -26.202 9.504 16.837 1.00 92.88 300 ARG A C 1
ATOM 2295 O O . ARG A 1 300 ? -25.693 9.361 17.946 1.00 92.88 300 ARG A O 1
ATOM 2302 N N . SER A 1 301 ? -27.062 10.485 16.571 1.00 91.88 301 SER A N 1
ATOM 2303 C CA . SER A 1 301 ? -27.467 11.508 17.546 1.00 91.88 301 SER A CA 1
ATOM 2304 C C . SER A 1 301 ? -28.194 10.957 18.779 1.00 91.88 301 SER A C 1
ATOM 2306 O O . SER A 1 301 ? -28.252 11.635 19.798 1.00 91.88 301 SER A O 1
ATOM 2308 N N . ASP A 1 302 ? -28.732 9.737 18.711 1.00 92.06 302 ASP A N 1
ATOM 2309 C CA . ASP A 1 302 ? -29.336 9.024 19.844 1.00 92.06 302 ASP A CA 1
ATOM 2310 C C . ASP A 1 302 ? -28.319 8.207 20.663 1.00 92.06 302 ASP A C 1
ATOM 2312 O O . ASP A 1 302 ? -28.710 7.421 21.521 1.00 92.06 302 ASP A O 1
ATOM 2316 N N . GLY A 1 303 ? -27.019 8.368 20.393 1.00 92.88 303 GLY A N 1
ATOM 2317 C CA . GLY A 1 303 ? -25.939 7.683 21.101 1.00 92.88 303 GLY A CA 1
ATOM 2318 C C . GLY A 1 303 ? -25.692 6.249 20.636 1.00 92.88 303 GLY A C 1
ATOM 2319 O O . GLY A 1 303 ? -24.769 5.610 21.134 1.00 92.88 303 GLY A O 1
ATOM 2320 N N . LYS A 1 304 ? -26.462 5.729 19.669 1.00 94.94 304 LYS A N 1
ATOM 2321 C CA . LYS A 1 304 ? -26.277 4.365 19.153 1.00 94.94 304 LYS A CA 1
ATOM 2322 C C . LYS A 1 304 ? -25.248 4.301 18.020 1.00 94.94 304 LYS A C 1
ATOM 2324 O O . LYS A 1 304 ? -25.166 5.234 17.217 1.00 94.94 304 LYS A O 1
ATOM 2329 N N . PRO A 1 305 ? -24.526 3.178 17.852 1.00 95.50 305 PRO A N 1
ATOM 2330 C CA . PRO A 1 305 ? -23.596 3.024 16.740 1.00 95.50 305 PRO A CA 1
ATOM 2331 C C . PRO A 1 305 ? -24.309 3.121 15.383 1.00 95.50 305 PRO A C 1
ATOM 2333 O O . PRO A 1 305 ? -25.401 2.572 15.207 1.00 95.50 305 PRO A O 1
ATOM 2336 N N . PHE A 1 306 ? -23.695 3.771 14.386 1.00 93.62 306 PHE A N 1
ATOM 2337 C CA . PHE A 1 306 ? -24.197 3.685 13.009 1.00 93.62 306 PHE A CA 1
ATOM 2338 C C . PHE A 1 306 ? -24.136 2.236 12.491 1.00 93.62 306 PHE A C 1
ATOM 2340 O O . PHE A 1 306 ? -23.293 1.462 12.948 1.00 93.62 306 PHE A O 1
ATOM 2347 N N . PRO A 1 307 ? -24.917 1.861 11.456 1.00 92.44 307 PRO A N 1
ATOM 2348 C CA . PRO A 1 307 ? -24.898 0.500 10.906 1.00 92.44 307 PRO A CA 1
ATOM 2349 C C . PRO A 1 307 ? -23.509 -0.002 10.479 1.00 92.44 307 PRO A C 1
ATOM 2351 O O . PRO A 1 307 ? -23.251 -1.202 10.463 1.00 92.44 307 PRO A O 1
ATOM 2354 N N . LEU A 1 308 ? -22.592 0.897 10.097 1.00 91.44 308 LEU A N 1
ATOM 2355 C CA . LEU A 1 308 ? -21.202 0.530 9.811 1.00 91.44 308 LEU A CA 1
ATOM 2356 C C . LEU A 1 308 ? -20.433 0.123 11.069 1.00 91.44 308 LEU A C 1
ATOM 2358 O O . LEU A 1 308 ? -19.674 -0.841 10.998 1.00 91.44 308 LEU A O 1
ATOM 2362 N N . LEU A 1 309 ? -20.632 0.835 12.179 1.00 95.31 309 LEU A N 1
ATOM 2363 C CA . LEU A 1 309 ? -19.990 0.547 13.456 1.00 95.31 309 LEU A CA 1
ATOM 2364 C C . LEU A 1 309 ? -20.589 -0.711 14.093 1.00 95.31 309 LEU A C 1
ATOM 2366 O O . LEU A 1 309 ? -19.826 -1.589 14.477 1.00 95.31 309 LEU A O 1
ATOM 2370 N N . GLN A 1 310 ? -21.919 -0.873 14.062 1.00 96.44 310 GLN A N 1
ATOM 2371 C CA . GLN A 1 310 ? -22.602 -2.109 14.486 1.00 96.44 310 GLN A CA 1
ATOM 2372 C C . GLN A 1 310 ? -21.991 -3.336 13.807 1.00 96.44 310 GLN A C 1
ATOM 2374 O O . GLN A 1 310 ? -21.477 -4.220 14.477 1.00 96.44 310 GLN A O 1
ATOM 2379 N N . ARG A 1 311 ? -21.867 -3.322 12.471 1.00 95.75 311 ARG A N 1
ATOM 2380 C CA . ARG A 1 311 ? -21.245 -4.430 11.725 1.00 95.75 311 ARG A CA 1
ATOM 2381 C C . ARG A 1 311 ? -19.800 -4.735 12.129 1.00 95.75 311 ARG A C 1
ATOM 2383 O O . ARG A 1 311 ? -19.356 -5.867 11.936 1.00 95.75 311 ARG A O 1
ATOM 2390 N N . ARG A 1 312 ? -19.032 -3.752 12.615 1.00 96.62 312 ARG A N 1
ATOM 2391 C CA . ARG A 1 312 ? -17.674 -3.988 13.138 1.00 96.62 312 ARG A CA 1
ATOM 2392 C C . ARG A 1 312 ? -17.736 -4.687 14.489 1.00 96.62 312 ARG A C 1
ATOM 2394 O O . ARG A 1 312 ? -16.982 -5.639 14.689 1.00 96.62 312 ARG A O 1
ATOM 2401 N N . ILE A 1 313 ? -18.632 -4.241 15.367 1.00 97.81 313 ILE A N 1
ATOM 2402 C CA . ILE A 1 313 ? -18.862 -4.847 16.681 1.00 97.81 313 ILE A CA 1
ATOM 2403 C C . ILE A 1 313 ? -19.375 -6.281 16.506 1.00 97.81 313 ILE A C 1
ATOM 2405 O O . ILE A 1 313 ? -18.742 -7.213 16.990 1.00 97.81 313 ILE A O 1
ATOM 2409 N N . ASP A 1 314 ? -20.421 -6.484 15.702 1.00 97.50 314 ASP A N 1
ATOM 2410 C CA . ASP A 1 314 ? -21.001 -7.802 15.419 1.00 97.50 314 ASP A CA 1
ATOM 2411 C C . ASP A 1 314 ? -19.953 -8.764 14.843 1.00 97.50 314 ASP A C 1
ATOM 2413 O O . ASP A 1 314 ? -19.895 -9.938 15.206 1.00 97.50 314 ASP A O 1
ATOM 2417 N N . ARG A 1 315 ? -19.077 -8.274 13.950 1.00 96.31 315 ARG A N 1
ATOM 2418 C CA . ARG A 1 315 ? -17.999 -9.096 13.386 1.00 96.31 315 ARG A CA 1
ATOM 2419 C C . ARG A 1 315 ? -16.974 -9.503 14.443 1.00 96.31 315 ARG A C 1
ATOM 2421 O O . ARG A 1 315 ? -16.455 -10.614 14.358 1.00 96.31 315 ARG A O 1
ATOM 2428 N N . ALA A 1 316 ? -16.680 -8.619 15.394 1.00 97.19 316 ALA A N 1
ATOM 2429 C CA . ALA A 1 316 ? -15.780 -8.899 16.503 1.00 97.19 316 ALA A CA 1
ATOM 2430 C C . ALA A 1 316 ? -16.391 -9.945 17.454 1.00 97.19 316 ALA A C 1
ATOM 2432 O O . ALA A 1 316 ? -15.737 -10.943 17.744 1.00 97.19 316 ALA A O 1
ATOM 2433 N N . ILE A 1 317 ? -17.662 -9.776 17.837 1.00 97.81 317 ILE A N 1
ATOM 2434 C CA . ILE A 1 317 ? -18.413 -10.738 18.664 1.00 97.81 317 ILE A CA 1
ATOM 2435 C C . ILE A 1 317 ? -18.461 -12.110 17.987 1.00 97.81 317 ILE A C 1
ATOM 2437 O O . ILE A 1 317 ? -18.128 -13.118 18.602 1.00 97.81 317 ILE A O 1
ATOM 2441 N N . ALA A 1 318 ? -18.830 -12.157 16.703 1.00 96.88 318 ALA A N 1
ATOM 2442 C CA . ALA A 1 318 ? -18.926 -13.411 15.961 1.00 96.88 318 ALA A CA 1
ATOM 2443 C C . ALA A 1 318 ? -17.577 -14.137 15.870 1.00 96.88 318 ALA A C 1
ATOM 2445 O O . ALA A 1 318 ? -17.536 -15.359 15.971 1.00 96.88 318 ALA A O 1
ATOM 2446 N N . PHE A 1 319 ? -16.478 -13.397 15.684 1.00 96.69 319 PHE A N 1
ATOM 2447 C CA . PHE A 1 319 ? -15.138 -13.980 15.678 1.00 96.69 319 PHE A CA 1
ATOM 2448 C C . PHE A 1 319 ? -14.758 -14.542 17.053 1.00 96.69 319 PHE A C 1
ATOM 2450 O O . PHE A 1 319 ? -14.326 -15.686 17.124 1.00 96.69 319 PHE A O 1
ATOM 2457 N N . ASP A 1 320 ? -14.945 -13.777 18.132 1.00 97.31 320 ASP A N 1
ATOM 2458 C CA . ASP A 1 320 ? -14.671 -14.236 19.500 1.00 97.31 320 ASP A CA 1
ATOM 2459 C C . ASP A 1 320 ? -15.469 -15.506 19.836 1.00 97.31 320 ASP A C 1
ATOM 2461 O O . ASP A 1 320 ? -14.890 -16.520 20.218 1.00 97.31 320 ASP A O 1
ATOM 2465 N N . ALA A 1 321 ? -16.780 -15.499 19.576 1.00 96.44 321 ALA A N 1
ATOM 2466 C CA . ALA A 1 321 ? -17.652 -16.649 19.806 1.00 96.44 321 ALA A CA 1
ATOM 2467 C C . ALA A 1 321 ? -17.228 -17.886 18.993 1.00 96.44 321 ALA A C 1
ATOM 2469 O O . ALA A 1 321 ? -17.197 -18.998 19.521 1.00 96.44 321 ALA A O 1
ATOM 2470 N N . GLU A 1 322 ? -16.863 -17.700 17.719 1.00 96.00 322 GLU A N 1
ATOM 2471 C CA . GLU A 1 322 ? -16.346 -18.773 16.865 1.00 96.00 322 GLU A CA 1
ATOM 2472 C C . GLU A 1 322 ? -15.066 -19.377 17.461 1.00 96.00 322 GLU A C 1
ATOM 2474 O O . GLU A 1 322 ? -14.963 -20.598 17.579 1.00 96.00 322 GLU A O 1
ATOM 2479 N N . ARG A 1 323 ? -14.109 -18.547 17.889 1.00 95.94 323 ARG A N 1
ATOM 2480 C CA . ARG A 1 323 ? -12.836 -19.013 18.461 1.00 95.94 323 ARG A CA 1
ATOM 2481 C C . ARG A 1 323 ? -13.030 -19.721 19.800 1.00 95.94 323 ARG A C 1
ATOM 2483 O O . ARG A 1 323 ? -12.491 -20.810 19.989 1.00 95.94 323 ARG A O 1
ATOM 2490 N N . VAL A 1 324 ? -13.876 -19.177 20.674 1.00 95.69 324 VAL A N 1
ATOM 2491 C CA . VAL A 1 324 ? -14.248 -19.821 21.943 1.00 95.69 324 VAL A CA 1
ATOM 2492 C C . VAL A 1 324 ? -14.888 -21.191 21.698 1.00 95.69 324 VAL A C 1
ATOM 2494 O O . VAL A 1 324 ? -14.539 -22.162 22.366 1.00 95.69 324 VAL A O 1
ATOM 2497 N N . SER A 1 325 ? -15.756 -21.320 20.687 1.00 95.12 325 SER A N 1
ATOM 2498 C CA . SER A 1 325 ? -16.358 -22.614 20.324 1.00 95.12 325 SER A CA 1
ATOM 2499 C C . SER A 1 325 ? -15.343 -23.649 19.817 1.00 95.12 325 SER A C 1
ATOM 2501 O O . SER A 1 325 ? -15.581 -24.852 19.920 1.00 95.12 325 SER A O 1
ATOM 2503 N N . MET A 1 326 ? -14.197 -23.191 19.302 1.00 94.75 326 MET A N 1
ATOM 2504 C CA . MET A 1 326 ? -13.084 -24.031 18.846 1.00 94.75 326 MET A CA 1
ATOM 2505 C C . MET A 1 326 ? -12.081 -24.367 19.963 1.00 94.75 326 MET A C 1
ATOM 2507 O O . MET A 1 326 ? -11.111 -25.079 19.706 1.00 94.75 326 MET A O 1
ATOM 2511 N N . GLY A 1 327 ? -12.321 -23.907 21.196 1.00 94.12 327 GLY A N 1
ATOM 2512 C CA . GLY A 1 327 ? -11.488 -24.195 22.365 1.00 94.12 327 GLY A CA 1
ATOM 2513 C C . GLY A 1 327 ? -10.450 -23.122 22.702 1.00 94.12 327 GLY A C 1
ATOM 2514 O O . GLY A 1 327 ? -9.656 -23.334 23.619 1.00 94.12 327 GLY A O 1
ATOM 2515 N N . ASP A 1 328 ? -10.452 -21.983 22.003 1.00 93.56 328 ASP A N 1
ATOM 2516 C CA . ASP A 1 328 ? -9.645 -20.826 22.396 1.00 93.56 328 ASP A CA 1
ATOM 2517 C C . ASP A 1 328 ? -10.264 -20.106 23.613 1.00 93.56 328 ASP A C 1
ATOM 2519 O O . ASP A 1 328 ? -11.447 -20.252 23.927 1.00 93.56 328 ASP A O 1
ATOM 2523 N N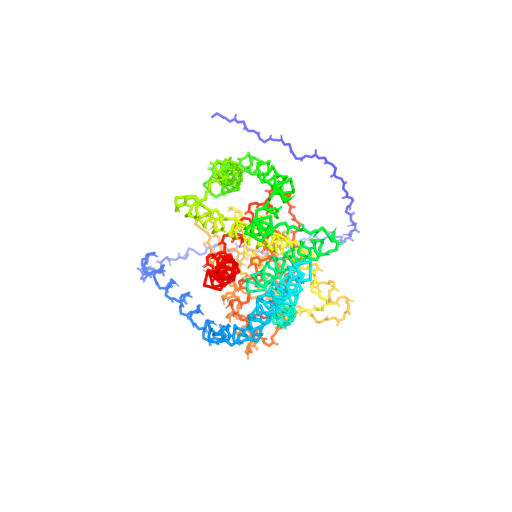 . GLY A 1 329 ? -9.458 -19.304 24.314 1.00 92.69 329 GLY A N 1
ATOM 2524 C CA . GLY A 1 329 ? -9.951 -18.444 25.392 1.00 92.69 329 GLY A CA 1
ATOM 2525 C C . GLY A 1 329 ? -10.730 -17.227 24.866 1.00 92.69 329 GLY A C 1
ATOM 2526 O O . GLY A 1 329 ? -10.461 -16.771 23.752 1.00 92.69 329 GLY A O 1
ATOM 2527 N N . PRO A 1 330 ? -11.670 -16.674 25.657 1.00 96.00 330 PRO A N 1
ATOM 2528 C CA . PRO A 1 330 ? -12.386 -15.452 25.300 1.00 96.00 330 PRO A CA 1
ATOM 2529 C C . PRO A 1 330 ? -11.451 -14.235 25.246 1.00 96.00 330 PRO A C 1
ATOM 2531 O O . PRO A 1 330 ? -10.626 -14.044 26.139 1.00 96.00 330 PRO A O 1
ATOM 2534 N N . SER A 1 331 ? -11.630 -13.370 24.249 1.00 97.25 331 SER A N 1
ATOM 2535 C CA . SER A 1 331 ? -10.880 -12.119 24.098 1.00 97.25 331 SER A CA 1
ATOM 2536 C C . SER A 1 331 ? -11.389 -11.009 25.027 1.00 97.25 331 SER A C 1
ATOM 2538 O O . SER A 1 331 ? -12.574 -10.959 25.378 1.00 97.25 331 SER A O 1
ATOM 2540 N N . VAL A 1 332 ? -10.510 -10.063 25.365 1.00 98.38 332 VAL A N 1
ATOM 2541 C CA . VAL A 1 332 ? -10.883 -8.758 25.939 1.00 98.38 332 VAL A CA 1
ATOM 2542 C C . VAL A 1 332 ? -11.125 -7.764 24.801 1.00 98.38 332 VAL A C 1
ATOM 2544 O O . VAL A 1 332 ? -10.267 -7.564 23.944 1.00 98.38 332 VAL A O 1
ATOM 2547 N N . PHE A 1 333 ? -12.291 -7.129 24.768 1.00 98.56 333 PHE A N 1
ATOM 2548 C CA . PHE A 1 333 ? -12.653 -6.140 23.759 1.00 98.56 333 PHE A CA 1
ATOM 2549 C C . PHE A 1 333 ? -12.094 -4.769 24.127 1.00 98.56 333 PHE A C 1
ATOM 2551 O O . PHE A 1 333 ? -12.259 -4.308 25.252 1.00 98.56 333 PHE A O 1
ATOM 2558 N N . VAL A 1 334 ? -11.475 -4.091 23.163 1.00 98.56 334 VAL A N 1
ATOM 2559 C CA . VAL A 1 334 ? -11.009 -2.707 23.314 1.00 98.56 334 VAL A CA 1
ATOM 2560 C C . VAL A 1 334 ? -11.830 -1.823 22.385 1.00 98.56 334 VAL A C 1
ATOM 2562 O O . VAL A 1 334 ? -11.679 -1.880 21.164 1.00 98.56 334 VAL A O 1
ATOM 2565 N N . CYS A 1 335 ? -12.719 -1.015 22.946 1.00 98.38 335 CYS A N 1
ATOM 2566 C CA . CYS A 1 335 ? -13.531 -0.062 22.196 1.00 98.38 335 CYS A CA 1
ATOM 2567 C C . CYS A 1 335 ? -12.722 1.214 21.967 1.00 98.38 335 CYS A C 1
ATOM 2569 O O . CYS A 1 335 ? -12.519 1.969 22.912 1.00 98.38 335 CYS A O 1
ATOM 2571 N N . SER A 1 336 ? -12.270 1.454 20.734 1.00 97.75 336 SER A N 1
ATOM 2572 C CA . SER A 1 336 ? -11.379 2.574 20.410 1.00 97.75 336 SER A CA 1
ATOM 2573 C C . SER A 1 336 ? -12.045 3.597 19.497 1.00 97.75 336 SER A C 1
ATOM 2575 O O . SER A 1 336 ? -12.244 3.345 18.302 1.00 97.75 336 SER A O 1
ATOM 2577 N N . GLY A 1 337 ? -12.363 4.759 20.059 1.00 96.25 337 GLY A N 1
ATOM 2578 C CA . GLY A 1 337 ? -12.923 5.905 19.350 1.00 96.25 337 GLY A CA 1
ATOM 2579 C C . GLY A 1 337 ? -13.349 7.016 20.309 1.00 96.25 337 GLY A C 1
ATOM 2580 O O . GLY A 1 337 ? -14.130 6.783 21.232 1.00 96.25 337 GLY A O 1
ATOM 2581 N N . GLY A 1 338 ? -12.844 8.228 20.081 1.00 94.06 338 GLY A N 1
ATOM 2582 C CA . GLY A 1 338 ? -13.207 9.410 20.856 1.00 94.06 338 GLY A CA 1
ATOM 2583 C C . GLY A 1 338 ? -14.591 9.964 20.537 1.00 94.06 338 GLY A C 1
ATOM 2584 O O . GLY A 1 338 ? -15.428 9.287 19.952 1.00 94.06 338 GLY A O 1
ATOM 2585 N N . GLN A 1 339 ? -14.850 11.195 20.975 1.00 93.25 339 GLN A N 1
ATOM 2586 C CA . GLN A 1 339 ? -16.127 11.878 20.757 1.00 93.25 339 GLN A CA 1
ATOM 2587 C C . GLN A 1 339 ? -16.024 12.877 19.602 1.00 93.25 339 GLN A C 1
ATOM 2589 O O . GLN A 1 339 ? -15.230 13.824 19.645 1.00 93.25 339 GLN A O 1
ATOM 2594 N N . GLY A 1 340 ? -16.847 12.680 18.574 1.00 86.81 340 GLY A N 1
ATOM 2595 C CA . GLY A 1 340 ? -17.034 13.634 17.490 1.00 86.81 340 GLY A CA 1
ATOM 2596 C C . GLY A 1 340 ? -17.780 14.904 17.938 1.00 86.81 340 GLY A C 1
ATOM 2597 O O . GLY A 1 340 ? -18.519 14.879 18.919 1.00 86.81 340 GLY A O 1
ATOM 2598 N N . PRO A 1 341 ? -17.640 16.033 17.215 1.00 84.38 341 PRO A N 1
ATOM 2599 C CA . PRO A 1 341 ? -18.294 17.296 17.582 1.00 84.38 341 PRO A CA 1
ATOM 2600 C C . PRO A 1 341 ? -19.826 17.220 17.630 1.00 84.38 341 PRO A C 1
ATOM 2602 O O . PRO A 1 341 ? -20.448 17.934 18.410 1.00 84.38 341 PRO A O 1
ATOM 2605 N N . ASP A 1 342 ? -20.407 16.359 16.793 1.00 85.62 342 ASP A N 1
ATOM 2606 C CA . ASP A 1 342 ? -21.853 16.177 16.639 1.00 85.62 342 ASP A CA 1
ATOM 2607 C C . ASP A 1 342 ? -22.372 14.938 17.398 1.00 85.62 342 ASP A C 1
ATOM 2609 O O . ASP A 1 342 ? -23.512 14.514 17.203 1.00 85.62 342 ASP A O 1
ATOM 2613 N N . GLU A 1 343 ? -21.534 14.327 18.240 1.00 90.00 343 GLU A N 1
ATOM 2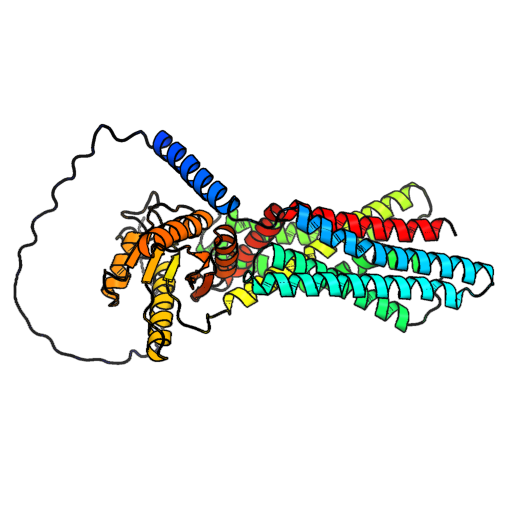614 C CA . GLU A 1 343 ? -21.833 13.073 18.930 1.00 90.00 343 GLU A CA 1
ATOM 2615 C C . GLU A 1 343 ? -22.142 13.318 20.415 1.00 90.00 343 GLU A C 1
ATOM 2617 O O . GLU A 1 343 ? -21.405 14.046 21.085 1.00 90.00 343 GLU A O 1
ATOM 2622 N N . PRO A 1 344 ? -23.214 12.720 20.971 1.00 93.06 344 PRO A N 1
ATOM 2623 C CA . PRO A 1 344 ? -23.618 12.969 22.358 1.00 93.06 344 PRO A CA 1
ATOM 2624 C C . PRO A 1 344 ? -22.673 12.337 23.392 1.00 93.06 344 PRO A C 1
ATOM 2626 O O . PRO A 1 344 ? -22.601 12.809 24.524 1.00 93.06 344 PRO A O 1
ATOM 2629 N N . ILE A 1 345 ? -21.959 11.279 23.004 1.00 95.31 345 ILE A N 1
ATOM 2630 C CA . ILE A 1 345 ? -21.005 10.514 23.816 1.00 95.31 345 ILE A CA 1
ATOM 2631 C C . ILE A 1 345 ? -19.831 10.072 22.936 1.00 95.31 345 ILE A C 1
ATOM 2633 O O . ILE A 1 345 ? -19.893 10.215 21.716 1.00 95.31 345 ILE A O 1
ATOM 2637 N N . SER A 1 346 ? -18.772 9.518 23.530 1.00 96.69 346 SER A N 1
ATOM 2638 C CA . SER A 1 346 ? -17.691 8.914 22.747 1.00 96.69 346 SER A CA 1
ATOM 2639 C C . SER A 1 346 ? -18.162 7.671 21.995 1.00 96.69 346 SER A C 1
ATOM 2641 O O . SER A 1 346 ? -19.008 6.904 22.474 1.00 96.69 346 SER A O 1
ATOM 2643 N N . GLU A 1 347 ? -17.565 7.430 20.828 1.00 97.19 347 GLU A N 1
ATOM 2644 C CA . GLU A 1 347 ? -17.808 6.204 20.075 1.00 97.19 347 GLU A CA 1
ATOM 2645 C C . GLU A 1 347 ? -17.463 4.961 20.914 1.00 97.19 347 GLU A C 1
ATOM 2647 O O . GLU A 1 347 ? -18.177 3.960 20.864 1.00 97.19 347 GLU A O 1
ATOM 2652 N N . ALA A 1 348 ? -16.405 5.030 21.731 1.00 97.62 348 ALA A N 1
ATOM 2653 C CA . ALA A 1 348 ? -15.998 3.961 22.636 1.00 97.62 348 ALA A CA 1
ATOM 2654 C C . ALA A 1 348 ? -17.082 3.580 23.649 1.00 97.62 348 ALA A C 1
ATOM 2656 O O . ALA A 1 348 ? -17.337 2.388 23.845 1.00 97.62 348 ALA A O 1
ATOM 2657 N N . LEU A 1 349 ? -17.746 4.569 24.256 1.00 97.56 349 LEU A N 1
ATOM 2658 C CA . LEU A 1 349 ? -18.830 4.316 25.203 1.00 97.56 349 LEU A CA 1
ATOM 2659 C C . LEU A 1 349 ? -20.029 3.665 24.502 1.00 97.56 349 LEU A C 1
ATOM 2661 O O . LEU A 1 349 ? -20.507 2.626 24.949 1.00 97.56 349 LEU A O 1
ATOM 2665 N N . SER A 1 350 ? -20.420 4.199 23.343 1.00 97.81 350 SER A N 1
ATOM 2666 C CA . SER A 1 350 ? -21.489 3.636 22.508 1.00 97.81 350 SER A CA 1
ATOM 2667 C C . SER A 1 350 ? -21.224 2.175 22.110 1.00 97.81 350 SER A C 1
ATOM 2669 O O . SER A 1 350 ? -22.112 1.325 22.188 1.00 97.81 350 SER A O 1
ATOM 2671 N N . MET A 1 351 ? -19.982 1.847 21.726 1.00 98.19 351 MET A N 1
ATOM 2672 C CA . MET A 1 351 ? -19.575 0.468 21.426 1.00 98.19 351 MET A CA 1
ATOM 2673 C C . MET A 1 351 ? -19.656 -0.441 22.656 1.00 98.19 351 MET A C 1
ATOM 2675 O O . MET A 1 351 ? -20.076 -1.589 22.544 1.00 98.19 351 MET A O 1
ATOM 2679 N N . SER A 1 352 ? -19.256 0.066 23.822 1.00 98.25 352 SER A N 1
ATOM 2680 C CA . SER A 1 352 ? -19.327 -0.650 25.097 1.00 98.25 352 SER A CA 1
ATOM 2681 C C . SER A 1 352 ? -20.760 -1.011 25.483 1.00 98.25 352 SER A C 1
ATOM 2683 O O . SER A 1 352 ? -21.012 -2.128 25.934 1.00 98.25 352 SER A O 1
ATOM 2685 N N . ASP A 1 353 ? -21.696 -0.079 25.313 1.00 97.94 353 ASP A N 1
ATOM 2686 C CA . ASP A 1 353 ? -23.104 -0.305 25.642 1.00 97.94 353 ASP A CA 1
ATOM 2687 C C . ASP A 1 353 ? -23.693 -1.363 24.708 1.00 97.94 353 ASP A C 1
ATOM 2689 O O . ASP A 1 353 ? -24.277 -2.345 25.160 1.00 97.94 353 ASP A O 1
ATOM 2693 N N . TYR A 1 354 ? -23.412 -1.247 23.409 1.00 98.19 354 TYR A N 1
ATOM 2694 C CA . TYR A 1 354 ? -23.844 -2.227 22.417 1.00 98.19 354 TYR A CA 1
ATOM 2695 C C . TYR A 1 354 ? -23.234 -3.625 22.649 1.00 98.19 354 TYR A C 1
ATOM 2697 O O . TYR A 1 354 ? -23.915 -4.634 22.477 1.00 98.19 354 TYR A O 1
ATOM 2705 N N . LEU A 1 355 ? -21.963 -3.723 23.057 1.00 98.50 355 LEU A N 1
ATOM 2706 C CA . LEU A 1 355 ? -21.331 -5.002 23.420 1.00 98.50 355 LEU A CA 1
ATOM 2707 C C . LEU A 1 355 ? -22.039 -5.672 24.607 1.00 98.50 355 LEU A C 1
ATOM 2709 O O . LEU A 1 355 ? -22.275 -6.880 24.571 1.00 98.50 355 LEU A O 1
ATOM 2713 N N . GLN A 1 356 ? -22.407 -4.893 25.628 1.00 98.19 356 GLN A N 1
ATOM 2714 C CA . GLN A 1 356 ? -23.138 -5.390 26.799 1.00 98.19 356 GLN A CA 1
ATOM 2715 C C . GLN A 1 356 ? -24.559 -5.832 26.437 1.00 98.19 356 GLN A C 1
ATOM 2717 O O . GLN A 1 356 ? -24.985 -6.906 26.860 1.00 98.19 356 GLN A O 1
ATOM 2722 N N . GLU A 1 357 ? -25.262 -5.071 25.590 1.00 97.25 357 GLU A N 1
ATOM 2723 C CA . GLU A 1 357 ? -26.567 -5.466 25.031 1.00 97.25 357 GLU A CA 1
ATOM 2724 C C . GLU A 1 357 ? -26.495 -6.807 24.276 1.00 97.25 357 GLU A C 1
ATOM 2726 O O . GLU A 1 357 ? -27.473 -7.551 24.239 1.00 97.25 357 GLU A O 1
ATOM 2731 N N . ASN A 1 358 ? -25.329 -7.147 23.717 1.00 97.06 358 ASN A N 1
ATOM 2732 C CA . ASN A 1 358 ? -25.075 -8.398 23.001 1.00 97.06 358 ASN A CA 1
ATOM 2733 C C . ASN A 1 358 ? -24.357 -9.467 23.853 1.00 97.06 358 ASN A C 1
ATOM 2735 O O . ASN A 1 358 ? -23.817 -10.433 23.313 1.00 97.06 358 ASN A O 1
ATOM 2739 N N . GLY A 1 359 ? -24.363 -9.327 25.183 1.00 95.88 359 GLY A N 1
ATOM 2740 C CA . GLY A 1 359 ? -23.940 -10.377 26.114 1.00 95.88 359 GLY A CA 1
ATOM 2741 C C . GLY A 1 359 ? -22.442 -10.432 26.432 1.00 95.88 359 GLY A C 1
ATOM 2742 O O . GLY A 1 359 ? -21.999 -11.384 27.077 1.00 95.88 359 GLY A O 1
ATOM 2743 N N . VAL A 1 360 ? -21.648 -9.436 26.028 1.00 97.50 360 VAL A N 1
ATOM 2744 C CA . VAL A 1 360 ? -20.249 -9.313 26.474 1.00 97.50 360 VAL A CA 1
ATOM 2745 C C . VAL A 1 360 ? -20.218 -8.669 27.859 1.00 97.50 360 VAL A C 1
ATOM 2747 O O . VAL A 1 360 ? -20.740 -7.573 28.056 1.00 97.50 360 VAL A O 1
ATOM 2750 N N . THR A 1 361 ? -19.606 -9.343 28.835 1.00 96.81 361 THR A N 1
ATOM 2751 C CA . THR A 1 361 ? -19.565 -8.845 30.217 1.00 96.81 361 THR A CA 1
ATOM 2752 C C . THR A 1 361 ? -18.655 -7.625 30.354 1.00 96.81 361 THR A C 1
ATOM 2754 O O . THR A 1 361 ? -17.670 -7.477 29.625 1.00 96.81 361 THR A O 1
ATOM 2757 N N . ARG A 1 362 ? -18.970 -6.740 31.307 1.00 96.50 362 ARG A N 1
ATOM 2758 C CA . ARG A 1 362 ? -18.276 -5.456 31.484 1.00 96.50 362 ARG A CA 1
ATOM 2759 C C . ARG A 1 362 ? -16.781 -5.621 31.754 1.00 96.50 362 ARG A C 1
ATOM 2761 O O . ARG A 1 362 ? -15.987 -4.805 31.301 1.00 96.50 362 ARG A O 1
ATOM 2768 N N . GLU A 1 363 ? -16.396 -6.685 32.448 1.00 96.19 363 GLU A N 1
ATOM 2769 C CA . GLU A 1 363 ? -15.010 -6.995 32.822 1.00 96.19 363 GLU A CA 1
ATOM 2770 C C . GLU A 1 363 ? -14.146 -7.347 31.605 1.00 96.19 363 GLU A C 1
ATOM 2772 O O . GLU A 1 363 ? -12.923 -7.300 31.677 1.00 96.19 363 GLU A O 1
ATOM 2777 N N . ARG A 1 364 ? -14.777 -7.694 30.477 1.00 97.50 364 ARG A N 1
ATOM 2778 C CA . ARG A 1 364 ? -14.105 -7.982 29.208 1.00 97.50 364 ARG A CA 1
ATOM 2779 C C . ARG A 1 364 ? -14.055 -6.771 28.279 1.00 97.50 364 ARG A C 1
ATOM 2781 O O . ARG A 1 364 ? -13.735 -6.951 27.108 1.00 97.50 364 ARG A O 1
ATOM 2788 N N . ILE A 1 365 ? -14.390 -5.567 28.747 1.00 98.50 365 ILE A N 1
ATOM 2789 C CA . ILE A 1 365 ? -14.463 -4.362 27.915 1.00 98.50 365 ILE A CA 1
ATOM 2790 C C . ILE A 1 365 ? -13.532 -3.283 28.468 1.00 98.50 365 ILE A C 1
ATOM 2792 O O . ILE A 1 365 ? -13.713 -2.783 29.575 1.00 98.50 365 ILE A O 1
ATOM 2796 N N . VAL A 1 366 ? -12.574 -2.872 27.643 1.00 98.38 366 VAL A N 1
ATOM 2797 C CA . VAL A 1 366 ? -11.665 -1.749 27.883 1.00 98.38 366 VAL A CA 1
ATOM 2798 C C . VAL A 1 366 ? -12.062 -0.588 26.974 1.00 98.38 366 VAL A C 1
ATOM 2800 O O . VAL A 1 366 ? -12.337 -0.778 25.787 1.00 98.38 366 VAL A O 1
ATOM 2803 N N . LEU A 1 367 ? -12.102 0.622 27.530 1.00 97.94 367 LEU A N 1
ATOM 2804 C CA . LEU A 1 367 ? -12.450 1.838 26.799 1.00 97.94 367 LEU A CA 1
ATOM 2805 C C . LEU A 1 367 ? -11.198 2.625 26.411 1.00 97.94 367 LEU A C 1
ATOM 2807 O O . LEU A 1 367 ? -10.335 2.885 27.243 1.00 97.94 367 LEU A O 1
ATOM 2811 N N . GLU A 1 368 ? -11.152 3.062 25.158 1.00 97.25 368 GLU A N 1
ATOM 2812 C CA . GLU A 1 368 ? -10.227 4.071 24.654 1.00 97.25 368 GLU A CA 1
ATOM 2813 C C . GLU A 1 368 ? -11.050 5.162 23.956 1.00 97.25 368 GLU A C 1
ATOM 2815 O O . GLU A 1 368 ? -11.493 4.999 22.821 1.00 97.25 368 GLU A O 1
ATOM 2820 N N . ASP A 1 369 ? -11.286 6.273 24.649 1.00 95.88 369 ASP A N 1
ATOM 2821 C CA . ASP A 1 369 ? -12.226 7.334 24.265 1.00 95.88 369 ASP A CA 1
ATOM 2822 C C . ASP A 1 369 ? -11.539 8.654 23.866 1.00 95.88 369 ASP A C 1
ATOM 2824 O O . ASP A 1 369 ? -12.159 9.722 23.871 1.00 95.88 369 ASP A O 1
ATOM 2828 N N . ARG A 1 370 ? -10.251 8.604 23.510 1.00 93.06 370 ARG A N 1
ATOM 2829 C CA . ARG A 1 370 ? -9.429 9.791 23.226 1.00 93.06 370 ARG A CA 1
ATOM 2830 C C . ARG A 1 370 ? -9.146 9.978 21.739 1.00 93.06 370 ARG A C 1
ATOM 2832 O O . ARG A 1 370 ? -8.869 11.096 21.307 1.00 93.06 370 ARG A O 1
ATOM 2839 N N . SER A 1 371 ? -9.160 8.903 20.960 1.00 91.44 371 SER A N 1
ATOM 2840 C CA . SER A 1 371 ? -8.699 8.905 19.574 1.00 91.44 371 SER A CA 1
ATOM 2841 C C . SER A 1 371 ? -9.603 9.681 18.609 1.00 91.44 371 SER A C 1
ATOM 2843 O O . SER A 1 371 ? -10.826 9.598 18.646 1.00 91.44 371 SER A O 1
ATOM 2845 N N . THR A 1 372 ? -8.986 10.421 17.685 1.00 88.56 372 THR A N 1
ATOM 2846 C CA . THR A 1 372 ? -9.675 11.167 16.612 1.00 88.56 372 THR A CA 1
ATOM 2847 C C . THR A 1 372 ? -9.252 10.722 15.211 1.00 88.56 372 THR A C 1
ATOM 2849 O O . THR A 1 372 ? -9.844 11.111 14.201 1.00 88.56 372 THR A O 1
ATOM 2852 N N . THR A 1 373 ? -8.213 9.889 15.118 1.00 87.31 373 THR A N 1
ATOM 2853 C CA . THR A 1 373 ? -7.701 9.353 13.856 1.00 87.31 373 THR A CA 1
ATOM 2854 C C . THR A 1 373 ? -7.357 7.877 13.985 1.00 87.31 373 THR A C 1
ATOM 2856 O O . THR A 1 373 ? -6.901 7.429 15.024 1.00 87.31 373 THR A O 1
ATOM 2859 N N . THR A 1 374 ? -7.411 7.120 12.885 1.00 84.50 374 THR A N 1
ATOM 2860 C CA . THR A 1 374 ? -7.059 5.684 12.893 1.00 84.50 374 THR A CA 1
ATOM 2861 C C . THR A 1 374 ? -5.648 5.384 13.431 1.00 84.50 374 THR A C 1
ATOM 2863 O O . THR A 1 374 ? -5.417 4.303 13.966 1.00 84.50 374 THR A O 1
ATOM 2866 N N . ASN A 1 375 ? -4.691 6.314 13.282 1.00 88.44 375 ASN A N 1
ATOM 2867 C CA . ASN A 1 375 ? -3.361 6.160 13.887 1.00 88.44 375 ASN A CA 1
ATOM 2868 C C . ASN A 1 375 ? -3.441 6.255 15.417 1.00 88.44 375 ASN A C 1
ATOM 2870 O O . ASN A 1 375 ? -2.829 5.438 16.096 1.00 88.44 375 ASN A O 1
ATOM 2874 N N . GLU A 1 376 ? -4.186 7.237 15.931 1.00 93.06 376 GLU A N 1
ATOM 2875 C CA . GLU A 1 376 ? -4.420 7.423 17.366 1.00 93.06 376 GLU A CA 1
ATOM 2876 C C . GLU A 1 376 ? -5.207 6.256 17.947 1.00 93.06 376 GLU A C 1
ATOM 2878 O O . GLU A 1 376 ? -4.805 5.758 18.986 1.00 93.06 376 GLU A O 1
ATOM 2883 N N . ASN A 1 377 ? -6.228 5.744 17.246 1.00 94.12 377 ASN A N 1
ATOM 2884 C CA . ASN A 1 377 ? -6.965 4.562 17.695 1.00 94.12 377 ASN A CA 1
ATOM 2885 C C . ASN A 1 377 ? -6.004 3.413 18.022 1.00 94.12 377 ASN A C 1
ATOM 2887 O O . ASN A 1 377 ? -6.043 2.861 19.113 1.00 94.12 377 ASN A O 1
ATOM 2891 N N . MET A 1 378 ? -5.087 3.078 17.106 1.00 94.25 378 MET A N 1
ATOM 2892 C CA . MET A 1 378 ? -4.123 1.996 17.339 1.00 94.25 378 MET A CA 1
ATOM 2893 C C . MET A 1 378 ? -3.092 2.338 18.420 1.00 94.25 378 MET A C 1
ATOM 2895 O O . MET A 1 378 ? -2.748 1.474 19.221 1.00 94.25 378 MET A O 1
ATOM 2899 N N . ALA A 1 379 ? -2.586 3.572 18.453 1.00 94.12 379 ALA A N 1
ATOM 2900 C CA . ALA A 1 379 ? -1.599 3.983 19.450 1.00 94.12 379 ALA A CA 1
ATOM 2901 C C . ALA A 1 379 ? -2.183 3.987 20.873 1.00 94.12 379 ALA A C 1
ATOM 2903 O O . ALA A 1 379 ? -1.576 3.439 21.785 1.00 94.12 379 ALA A O 1
ATOM 2904 N N . PHE A 1 380 ? -3.382 4.533 21.057 1.00 97.00 380 PHE A N 1
ATOM 2905 C CA . PHE A 1 380 ? -4.043 4.588 22.359 1.00 97.00 380 PHE A CA 1
ATOM 2906 C C . PHE A 1 380 ? -4.652 3.241 22.755 1.00 97.00 380 PHE A C 1
ATOM 2908 O O . PHE A 1 380 ? -4.664 2.914 23.937 1.00 97.00 380 PHE A O 1
ATOM 2915 N N . SER A 1 381 ? -5.075 2.413 21.791 1.00 97.38 381 SER A N 1
ATOM 2916 C CA . SER A 1 381 ? -5.454 1.023 22.080 1.00 97.38 381 SER A CA 1
ATOM 2917 C C . SER A 1 381 ? -4.272 0.232 22.623 1.00 97.38 381 SER A C 1
ATOM 2919 O O . SER A 1 381 ? -4.445 -0.544 23.554 1.00 97.38 381 SER A O 1
ATOM 2921 N N . ARG A 1 382 ? -3.064 0.441 22.079 1.00 95.44 382 ARG A N 1
ATOM 2922 C CA . ARG A 1 382 ? -1.847 -0.160 22.631 1.00 95.44 382 ARG A CA 1
ATOM 2923 C C . ARG A 1 382 ? -1.657 0.231 24.095 1.00 95.44 382 ARG A C 1
ATOM 2925 O O . ARG A 1 382 ? -1.453 -0.655 24.913 1.00 95.44 382 ARG A O 1
ATOM 2932 N N . GLU A 1 383 ? -1.735 1.524 24.410 1.00 95.50 383 GLU A N 1
ATOM 2933 C CA . GLU A 1 383 ? -1.601 2.013 25.790 1.00 95.50 383 GLU A CA 1
ATOM 2934 C C . GLU A 1 383 ? -2.632 1.355 26.716 1.00 95.50 383 GLU A C 1
ATOM 2936 O O . GLU A 1 383 ? -2.265 0.823 27.759 1.00 95.50 383 GLU A O 1
ATOM 2941 N N . ALA A 1 384 ? -3.901 1.309 26.297 1.00 96.50 384 ALA A N 1
ATOM 2942 C CA . ALA A 1 384 ? -4.978 0.700 27.073 1.00 96.50 384 ALA A CA 1
ATOM 2943 C C . ALA A 1 384 ? -4.773 -0.813 27.290 1.00 96.50 384 ALA A C 1
ATOM 2945 O O . ALA A 1 384 ? -5.056 -1.335 28.367 1.00 96.50 384 ALA A O 1
ATOM 2946 N N . ILE A 1 385 ? -4.247 -1.523 26.285 1.00 96.69 385 ILE A N 1
ATOM 2947 C CA . ILE A 1 385 ? -3.891 -2.944 26.394 1.00 96.69 385 ILE A CA 1
ATOM 2948 C C . ILE A 1 385 ? -2.734 -3.136 27.376 1.00 96.69 385 ILE A C 1
ATOM 2950 O O . ILE A 1 385 ? -2.804 -4.026 28.216 1.00 96.69 385 ILE A O 1
ATOM 2954 N N . GLU A 1 386 ? -1.675 -2.331 27.285 1.00 95.94 386 GLU A N 1
ATOM 2955 C CA . GLU A 1 386 ? -0.510 -2.442 28.173 1.00 95.94 386 GLU A CA 1
ATOM 2956 C C . GLU A 1 386 ? -0.878 -2.131 29.629 1.00 95.94 386 GLU A C 1
ATOM 2958 O O . GLU A 1 386 ? -0.427 -2.826 30.542 1.00 95.94 386 GLU A O 1
ATOM 2963 N N . GLU A 1 387 ? -1.742 -1.136 29.843 1.00 95.94 387 GLU A N 1
ATOM 2964 C CA . GLU A 1 387 ? -2.275 -0.783 31.158 1.00 95.94 387 GLU A CA 1
ATOM 2965 C C . GLU A 1 387 ? -3.122 -1.915 31.748 1.00 95.94 387 GLU A C 1
ATOM 2967 O O . GLU A 1 387 ? -2.910 -2.294 32.898 1.00 95.94 387 GLU A O 1
ATOM 2972 N N . HIS A 1 388 ? -4.022 -2.502 30.955 1.00 96.94 388 HIS A N 1
ATOM 2973 C CA . HIS A 1 388 ? -4.895 -3.589 31.400 1.00 96.94 388 HIS A CA 1
ATOM 2974 C C . HIS A 1 388 ? -4.149 -4.922 31.588 1.00 96.94 388 HIS A C 1
ATOM 2976 O O . HIS A 1 388 ? -4.407 -5.663 32.534 1.00 96.94 388 HIS A O 1
ATOM 2982 N N . ALA A 1 389 ? -3.219 -5.255 30.689 1.00 94.62 389 ALA A N 1
ATOM 2983 C CA . ALA A 1 389 ? -2.497 -6.527 30.702 1.00 94.62 389 ALA A CA 1
ATOM 2984 C C . ALA A 1 389 ? -1.278 -6.532 31.632 1.00 94.62 389 ALA A C 1
ATOM 2986 O O . ALA A 1 389 ? -0.760 -7.607 31.940 1.00 94.62 389 ALA A O 1
ATOM 2987 N N . HIS A 1 390 ? -0.759 -5.351 31.989 1.00 93.69 390 HIS A N 1
ATOM 2988 C CA . HIS A 1 390 ? 0.555 -5.166 32.615 1.00 93.69 390 HIS A CA 1
ATOM 2989 C C . HIS A 1 390 ? 1.698 -5.855 31.843 1.00 93.69 390 HIS A C 1
ATOM 2991 O O . HIS A 1 390 ? 2.661 -6.358 32.427 1.00 93.69 390 HIS A O 1
ATOM 2997 N N . ARG A 1 391 ? 1.577 -5.910 30.512 1.00 91.00 391 ARG A N 1
ATOM 2998 C CA . ARG A 1 391 ? 2.503 -6.571 29.580 1.00 91.00 391 ARG A CA 1
ATOM 2999 C C . ARG A 1 391 ? 2.628 -5.748 28.307 1.00 91.00 391 ARG A C 1
ATOM 3001 O O . ARG A 1 391 ? 1.684 -5.064 27.934 1.00 91.00 391 ARG A O 1
ATOM 3008 N N . ASP A 1 392 ? 3.765 -5.854 27.625 1.00 87.88 392 ASP A N 1
ATOM 3009 C CA . ASP A 1 392 ? 3.974 -5.192 26.333 1.00 87.88 392 ASP A CA 1
ATOM 3010 C C . ASP A 1 392 ? 2.987 -5.735 25.283 1.00 87.88 392 ASP A C 1
ATOM 3012 O O . ASP A 1 392 ? 2.865 -6.950 25.093 1.00 87.88 392 ASP A O 1
ATOM 3016 N N . ALA A 1 393 ? 2.286 -4.840 24.579 1.00 87.62 393 ALA A N 1
ATOM 3017 C CA . ALA A 1 393 ? 1.279 -5.235 23.593 1.00 87.62 393 ALA A CA 1
ATOM 3018 C C . ALA A 1 393 ? 1.873 -5.966 22.377 1.00 87.62 393 ALA A C 1
ATOM 3020 O O . ALA A 1 393 ? 1.152 -6.660 21.662 1.00 87.62 393 ALA A O 1
ATOM 3021 N N . GLY A 1 394 ? 3.178 -5.833 22.125 1.00 84.00 394 GLY A N 1
ATOM 3022 C CA . GLY A 1 394 ? 3.895 -6.574 21.092 1.00 84.00 394 GLY A CA 1
ATOM 3023 C C . GLY A 1 394 ? 4.071 -8.062 21.411 1.00 84.00 394 GLY A C 1
ATOM 3024 O O . GLY A 1 394 ? 4.326 -8.849 20.497 1.00 84.00 394 GLY A O 1
ATOM 3025 N N . GLU A 1 395 ? 3.910 -8.464 22.675 1.00 87.38 395 GLU A N 1
ATOM 3026 C CA . GLU A 1 395 ? 3.935 -9.867 23.117 1.00 87.38 395 GLU A CA 1
ATOM 3027 C C . GLU A 1 395 ? 2.547 -10.517 23.159 1.00 87.38 395 GLU A C 1
ATOM 3029 O O . GLU A 1 395 ? 2.435 -11.726 23.381 1.00 87.38 395 GLU A O 1
ATOM 3034 N N . LEU A 1 396 ? 1.496 -9.721 22.972 1.00 91.38 396 LEU A N 1
ATOM 3035 C CA . LEU A 1 396 ? 0.107 -10.157 22.994 1.00 91.38 396 LEU A CA 1
ATOM 3036 C C . LEU A 1 396 ? -0.401 -10.374 21.571 1.00 91.38 396 LEU A C 1
ATOM 3038 O O . LEU A 1 396 ? 0.032 -9.733 20.610 1.00 91.38 396 LEU A O 1
ATOM 3042 N N . ARG A 1 397 ? -1.348 -11.295 21.429 1.00 92.19 397 ARG A N 1
ATOM 3043 C CA . ARG A 1 397 ? -2.047 -11.528 20.171 1.00 92.19 397 ARG A CA 1
ATOM 3044 C C . ARG A 1 397 ? -3.224 -10.575 20.113 1.00 92.19 397 ARG A C 1
ATOM 3046 O O . ARG A 1 397 ? -4.186 -10.734 20.857 1.00 92.19 397 ARG A O 1
ATOM 3053 N N . VAL A 1 398 ? -3.147 -9.590 19.227 1.00 94.56 398 VAL A N 1
ATOM 3054 C CA . VAL A 1 398 ? -4.189 -8.572 19.085 1.00 94.56 398 VAL A CA 1
ATOM 3055 C C . VAL A 1 398 ? -4.963 -8.818 17.792 1.00 94.56 398 VAL A C 1
ATOM 3057 O O . VAL A 1 398 ? -4.385 -9.013 16.727 1.00 94.56 398 VAL A O 1
ATOM 3060 N N . GLY A 1 399 ? -6.286 -8.815 17.859 1.00 95.44 399 GLY A N 1
ATOM 3061 C CA . GLY A 1 399 ? -7.162 -8.682 16.703 1.00 95.44 399 GLY A CA 1
ATOM 3062 C C . GLY A 1 399 ? -7.676 -7.250 16.608 1.00 95.44 399 GLY A C 1
ATOM 3063 O O . GLY A 1 399 ? -7.813 -6.578 17.627 1.00 95.44 399 GLY A O 1
ATOM 3064 N N . PHE A 1 400 ? -8.008 -6.772 15.412 1.00 96.25 400 PHE A N 1
ATOM 3065 C CA . PHE A 1 400 ? -8.764 -5.530 15.262 1.00 96.25 400 PHE A CA 1
ATOM 3066 C C . PHE A 1 400 ? -9.908 -5.671 14.262 1.00 96.25 400 PHE A C 1
ATOM 3068 O O . PHE A 1 400 ? -9.734 -6.242 13.192 1.00 96.25 400 PHE A O 1
ATOM 3075 N N . SER A 1 401 ? -11.072 -5.107 14.571 1.00 96.56 401 SER A N 1
ATOM 3076 C CA . SER A 1 401 ? -12.247 -5.086 13.704 1.00 96.56 401 SER A CA 1
ATOM 3077 C C . SER A 1 401 ? -12.443 -3.715 13.071 1.00 96.56 401 SER A C 1
ATOM 3079 O O . SER A 1 401 ? -12.475 -2.678 13.738 1.00 96.56 401 SER A O 1
ATOM 3081 N N . THR A 1 402 ? -12.582 -3.704 11.747 1.00 95.06 402 THR A N 1
ATOM 3082 C CA . THR A 1 402 ? -12.891 -2.502 10.974 1.00 95.06 402 THR A CA 1
ATOM 3083 C C . THR A 1 402 ? -13.673 -2.852 9.711 1.00 95.06 402 THR A C 1
ATOM 3085 O O . THR A 1 402 ? -14.096 -3.985 9.497 1.00 95.06 402 THR A O 1
ATOM 3088 N N . THR A 1 403 ? -13.950 -1.875 8.859 1.00 92.56 403 THR A N 1
ATOM 3089 C CA . THR A 1 403 ? -14.618 -2.108 7.575 1.00 92.56 403 THR A CA 1
ATOM 3090 C C . THR A 1 403 ? -13.639 -2.704 6.560 1.00 92.56 403 THR A C 1
ATOM 3092 O O . THR A 1 403 ? -12.487 -2.289 6.533 1.00 92.56 403 THR A O 1
ATOM 3095 N N . ASN A 1 404 ? -14.075 -3.628 5.690 1.00 90.50 404 ASN A N 1
ATOM 3096 C CA . ASN A 1 404 ? -13.191 -4.355 4.756 1.00 90.50 404 ASN A CA 1
ATOM 3097 C C . ASN A 1 404 ? -12.176 -3.471 4.005 1.00 90.50 404 ASN A C 1
ATOM 3099 O O . ASN A 1 404 ? -10.995 -3.803 3.950 1.00 90.50 404 ASN A O 1
ATOM 3103 N N . TYR A 1 405 ? -12.609 -2.331 3.456 1.00 86.44 405 TYR A N 1
ATOM 3104 C CA . TYR A 1 405 ? -11.724 -1.425 2.707 1.00 86.44 405 TYR A CA 1
ATOM 3105 C C . TYR A 1 405 ? -10.747 -0.629 3.596 1.00 86.44 405 TYR A C 1
ATOM 3107 O O . TYR A 1 405 ? -9.835 0.014 3.085 1.00 86.44 405 TYR A O 1
ATOM 3115 N N . HIS A 1 406 ? -10.926 -0.656 4.920 1.00 90.50 406 HIS A N 1
ATOM 3116 C CA . HIS A 1 406 ? -10.070 -0.009 5.919 1.00 90.50 406 HIS A CA 1
ATOM 3117 C C . HIS A 1 406 ? -9.114 -0.971 6.631 1.00 90.50 406 HIS A C 1
ATOM 3119 O O . HIS A 1 406 ? -8.253 -0.511 7.382 1.00 90.50 406 HIS A O 1
ATOM 3125 N N . VAL A 1 407 ? -9.201 -2.279 6.372 1.00 92.69 407 VAL A N 1
ATOM 3126 C CA . VAL A 1 407 ? -8.354 -3.279 7.040 1.00 92.69 407 VAL A CA 1
ATOM 3127 C C . VAL A 1 407 ? -6.869 -3.028 6.771 1.00 92.69 407 VAL A C 1
ATOM 3129 O O . VAL A 1 407 ? -6.076 -3.042 7.709 1.00 92.69 407 VAL A O 1
ATOM 3132 N N . LEU A 1 408 ? -6.491 -2.701 5.526 1.00 91.81 408 LEU A N 1
ATOM 3133 C CA . LEU A 1 408 ? -5.100 -2.362 5.198 1.00 91.81 408 LEU A CA 1
ATOM 3134 C C . LEU A 1 408 ? -4.586 -1.186 6.040 1.00 91.81 408 LEU A C 1
ATOM 3136 O O . LEU A 1 408 ? -3.469 -1.222 6.553 1.00 91.81 408 LEU A O 1
ATOM 3140 N N . ARG A 1 409 ? -5.416 -0.153 6.217 1.00 91.06 409 ARG A N 1
ATOM 3141 C CA . ARG A 1 409 ? -5.061 1.006 7.036 1.00 91.06 409 ARG A CA 1
ATOM 3142 C C . ARG A 1 409 ? -4.860 0.608 8.492 1.00 91.06 409 ARG A C 1
ATOM 3144 O O . ARG A 1 409 ? -3.879 1.026 9.094 1.00 91.06 409 ARG A O 1
ATOM 3151 N N . GLY A 1 410 ? -5.749 -0.230 9.026 1.00 92.25 410 GLY A N 1
ATOM 3152 C CA . GLY A 1 410 ? -5.620 -0.790 10.370 1.00 92.25 410 GLY A CA 1
ATOM 3153 C C . GLY A 1 410 ? -4.286 -1.513 10.563 1.00 92.25 410 GLY A C 1
ATOM 3154 O O . GLY A 1 410 ? -3.571 -1.204 11.509 1.00 92.25 410 GLY A O 1
ATOM 3155 N N . TYR A 1 411 ? -3.884 -2.359 9.611 1.00 91.81 411 TYR A N 1
ATOM 3156 C CA . TYR A 1 411 ? -2.581 -3.033 9.631 1.00 91.81 411 TYR A CA 1
ATOM 3157 C C . TYR A 1 411 ? -1.400 -2.060 9.641 1.00 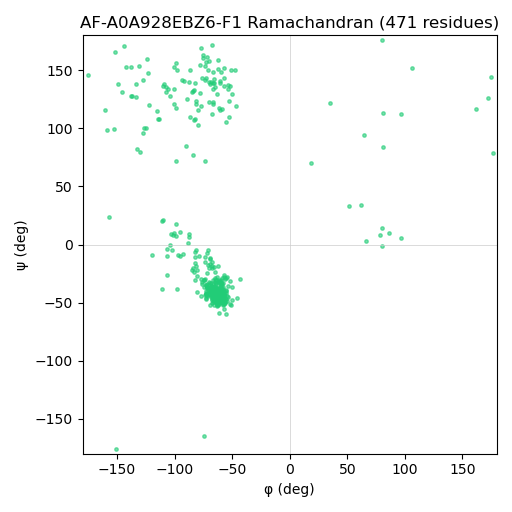91.81 411 TYR A C 1
ATOM 3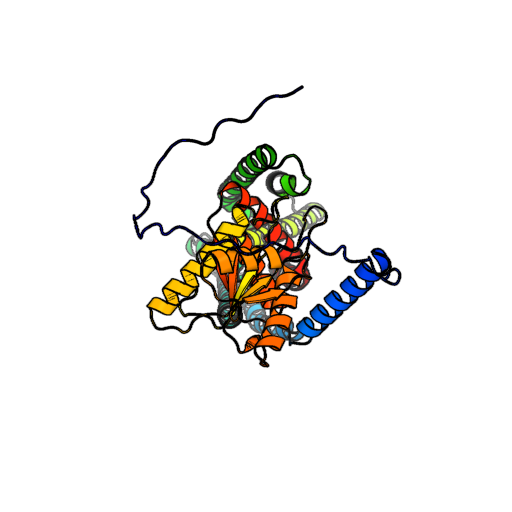159 O O . TYR A 1 411 ? -0.478 -2.191 10.447 1.00 91.81 411 TYR A O 1
ATOM 3167 N N . VAL A 1 412 ? -1.429 -1.055 8.763 1.00 88.94 412 VAL A N 1
ATOM 3168 C CA . VAL A 1 412 ? -0.389 -0.021 8.701 1.00 88.94 412 VAL A CA 1
ATOM 3169 C C . VAL A 1 412 ? -0.293 0.742 10.025 1.00 88.94 412 VAL A C 1
ATOM 3171 O O . VAL A 1 412 ? 0.815 0.996 10.502 1.00 88.94 412 VAL A O 1
ATOM 3174 N N . CYS A 1 413 ? -1.428 1.120 10.614 1.00 90.56 413 CYS A N 1
ATOM 3175 C CA . CYS A 1 413 ? -1.492 1.834 11.888 1.00 90.56 413 CYS A CA 1
ATOM 3176 C C . CYS A 1 413 ? -1.010 0.957 13.053 1.00 90.56 413 CYS A C 1
ATOM 3178 O O . CYS A 1 413 ? -0.181 1.408 13.839 1.00 90.56 413 CYS A O 1
ATOM 3180 N N . ALA A 1 414 ? -1.440 -0.305 13.120 1.00 90.06 414 ALA A N 1
ATOM 3181 C CA . ALA A 1 414 ? -1.018 -1.254 14.146 1.00 90.06 414 ALA A CA 1
ATOM 3182 C C . ALA A 1 414 ? 0.491 -1.523 14.090 1.00 90.06 414 ALA A C 1
ATOM 3184 O O . ALA A 1 414 ? 1.173 -1.479 15.112 1.00 90.06 414 ALA A O 1
ATOM 3185 N N . HIS A 1 415 ? 1.042 -1.695 12.883 1.00 85.62 415 HIS A N 1
ATOM 3186 C CA . HIS A 1 415 ? 2.480 -1.872 12.708 1.00 85.62 415 HIS A CA 1
ATOM 3187 C C . HIS A 1 415 ? 3.280 -0.657 13.197 1.00 85.62 415 HIS A C 1
ATOM 3189 O O . HIS A 1 415 ? 4.324 -0.823 13.822 1.00 85.62 415 HIS A O 1
ATOM 3195 N N . LYS A 1 416 ? 2.788 0.564 12.947 1.00 84.31 416 LYS A N 1
ATOM 3196 C CA . LYS A 1 416 ? 3.412 1.795 13.462 1.00 84.31 416 LYS A CA 1
ATOM 3197 C C . LYS A 1 416 ? 3.311 1.918 14.977 1.00 84.31 416 LYS A C 1
ATOM 3199 O O . LYS A 1 416 ? 4.246 2.417 15.591 1.00 84.31 416 LYS A O 1
ATOM 3204 N N . ALA A 1 417 ? 2.202 1.464 15.554 1.00 87.31 417 ALA A N 1
ATOM 3205 C CA . ALA A 1 417 ? 2.029 1.393 16.997 1.00 87.31 417 ALA A CA 1
ATOM 3206 C C . ALA A 1 417 ? 2.920 0.313 17.639 1.00 87.31 417 ALA A C 1
ATOM 3208 O O . ALA A 1 417 ? 3.072 0.311 18.853 1.00 87.31 417 ALA A O 1
ATOM 3209 N N . GLY A 1 418 ? 3.542 -0.575 16.852 1.00 84.88 418 GLY A N 1
ATOM 3210 C CA . GLY A 1 418 ? 4.367 -1.673 17.359 1.00 84.88 418 GLY A CA 1
ATOM 3211 C C . GLY A 1 418 ? 3.556 -2.882 17.833 1.00 84.88 418 GLY A C 1
ATOM 3212 O O . GLY A 1 418 ? 4.110 -3.749 18.498 1.00 84.88 418 GLY A O 1
ATOM 3213 N N . MET A 1 419 ? 2.269 -2.958 17.484 1.00 85.69 419 MET A N 1
ATOM 3214 C CA . MET A 1 419 ? 1.404 -4.078 17.849 1.00 85.69 419 MET A CA 1
ATOM 3215 C C . MET A 1 419 ? 1.487 -5.208 16.823 1.00 85.69 419 MET A C 1
ATOM 3217 O O . MET A 1 419 ? 1.472 -4.973 15.609 1.00 85.69 419 MET A O 1
ATOM 3221 N N . ASN A 1 420 ? 1.494 -6.448 17.313 1.00 84.00 420 ASN A N 1
ATOM 3222 C CA . ASN A 1 420 ? 1.281 -7.631 16.489 1.00 84.00 420 ASN A CA 1
ATOM 3223 C C . ASN A 1 420 ? -0.227 -7.874 16.325 1.00 84.00 420 ASN A C 1
ATOM 3225 O O . ASN A 1 420 ? -0.811 -8.705 17.021 1.00 84.00 420 ASN A O 1
ATOM 3229 N N . ALA A 1 421 ? -0.855 -7.080 15.452 1.00 90.00 421 ALA A N 1
ATOM 3230 C CA . ALA A 1 421 ? -2.302 -7.088 15.282 1.00 90.00 421 ALA A CA 1
ATOM 3231 C C . ALA A 1 421 ? -2.754 -7.694 13.944 1.00 90.00 421 ALA A C 1
ATOM 3233 O O . ALA A 1 421 ? -2.201 -7.375 12.888 1.00 90.00 421 ALA A O 1
ATOM 3234 N N . GLU A 1 422 ? -3.807 -8.509 13.984 1.00 92.25 422 GLU A N 1
ATOM 3235 C CA . GLU A 1 422 ? -4.453 -9.105 12.814 1.00 92.25 422 GLU A CA 1
ATOM 3236 C C . GLU A 1 422 ? -5.846 -8.510 12.565 1.00 92.25 422 GLU A C 1
ATOM 3238 O O . GLU A 1 422 ? -6.636 -8.313 13.485 1.00 92.25 422 GLU A O 1
ATOM 3243 N N . GLY A 1 423 ? -6.156 -8.204 11.306 1.00 92.31 423 GLY A N 1
ATOM 3244 C CA . GLY A 1 423 ? -7.358 -7.470 10.931 1.00 92.31 423 GLY A CA 1
ATOM 3245 C C . GLY A 1 423 ? -8.551 -8.360 10.607 1.00 92.31 423 GLY A C 1
ATOM 3246 O O . GLY A 1 423 ? -8.424 -9.366 9.914 1.00 92.31 423 GLY A O 1
ATOM 3247 N N . LEU A 1 424 ? -9.727 -7.922 11.045 1.00 92.56 424 LEU A N 1
ATOM 3248 C CA . LEU A 1 424 ? -11.039 -8.474 10.742 1.00 92.56 424 LEU A CA 1
ATOM 3249 C C . LEU A 1 424 ? -11.841 -7.437 9.962 1.00 92.56 424 LEU A C 1
ATOM 3251 O O . LEU A 1 424 ? -12.184 -6.361 10.459 1.00 92.56 424 LEU A O 1
ATOM 3255 N N . GLY A 1 425 ? -12.152 -7.772 8.718 1.00 90.56 425 GLY A N 1
ATOM 3256 C CA . GLY A 1 425 ? -13.009 -6.955 7.879 1.00 90.56 425 GLY A CA 1
ATOM 3257 C C . GLY A 1 425 ? -14.499 -7.245 8.093 1.00 90.56 425 GLY A C 1
ATOM 3258 O O . GLY A 1 425 ? -14.942 -8.395 8.032 1.00 90.56 425 GLY A O 1
ATOM 3259 N N . SER A 1 426 ? -15.291 -6.188 8.277 1.00 88.75 426 SER A N 1
ATOM 3260 C CA . SER A 1 426 ? -16.754 -6.209 8.175 1.00 88.75 426 SER A CA 1
ATOM 3261 C C . SER A 1 426 ? -17.229 -5.823 6.767 1.00 88.75 426 SER A C 1
ATOM 3263 O O . SER A 1 426 ? -16.673 -4.932 6.106 1.00 88.75 426 SER A O 1
ATOM 3265 N N . LYS A 1 427 ? -18.289 -6.500 6.297 1.00 84.44 427 LYS A N 1
ATOM 3266 C CA . LYS A 1 427 ? -18.855 -6.310 4.952 1.00 84.44 427 LYS A CA 1
ATOM 3267 C C . LYS A 1 427 ? -19.267 -4.856 4.710 1.00 84.44 427 LYS A C 1
ATOM 3269 O O . LYS A 1 427 ? -19.793 -4.168 5.582 1.00 84.44 427 LYS A O 1
ATOM 3274 N N . THR A 1 428 ? -19.058 -4.407 3.477 1.00 79.31 428 THR A N 1
ATOM 3275 C CA . THR A 1 428 ? -19.347 -3.040 3.039 1.00 79.31 428 THR A CA 1
ATOM 3276 C C . THR A 1 428 ? -19.669 -2.982 1.553 1.00 79.31 428 THR A C 1
ATOM 3278 O O . THR A 1 428 ? -19.402 -3.934 0.817 1.00 79.31 428 THR A O 1
ATOM 3281 N N . ARG A 1 429 ? -20.234 -1.857 1.112 1.00 80.00 429 ARG A N 1
ATOM 3282 C CA . ARG A 1 429 ? -20.596 -1.627 -0.287 1.00 80.00 429 ARG A CA 1
ATOM 3283 C C . ARG A 1 429 ? -19.342 -1.399 -1.135 1.00 80.00 429 ARG A C 1
ATOM 3285 O O . ARG A 1 429 ? -18.371 -0.784 -0.694 1.00 80.00 429 ARG A O 1
ATOM 3292 N N . TYR A 1 430 ? -19.371 -1.900 -2.367 1.00 76.25 430 TYR A N 1
ATOM 3293 C CA . TYR A 1 430 ? -18.210 -1.920 -3.260 1.00 76.25 430 TYR A CA 1
ATOM 3294 C C . TYR A 1 430 ? -17.679 -0.516 -3.597 1.00 76.25 430 TYR A C 1
ATOM 3296 O O . TYR A 1 430 ? -16.475 -0.350 -3.747 1.00 76.25 430 TYR A O 1
ATOM 3304 N N . TYR A 1 431 ? -18.538 0.508 -3.656 1.00 78.12 431 TYR A N 1
ATOM 3305 C CA . TYR A 1 431 ? -18.153 1.852 -4.109 1.00 78.12 431 TYR A CA 1
ATOM 3306 C C . TYR A 1 431 ? -17.265 2.645 -3.127 1.00 78.12 431 TYR A C 1
ATOM 3308 O O . TYR A 1 431 ? -16.760 3.711 -3.476 1.00 78.12 431 TYR A O 1
ATOM 3316 N N . PHE A 1 432 ? -17.040 2.145 -1.909 1.00 79.38 432 PHE A N 1
ATOM 3317 C CA . PHE A 1 432 ? -16.065 2.735 -0.981 1.00 79.38 432 PHE A CA 1
ATOM 3318 C C . PHE A 1 432 ? -14.627 2.266 -1.244 1.00 79.38 432 PHE A C 1
ATOM 3320 O O . PHE A 1 432 ? -13.670 2.956 -0.890 1.00 79.38 432 PHE A O 1
ATOM 3327 N N . TRP A 1 433 ? -14.460 1.103 -1.878 1.00 80.38 433 TRP A N 1
ATOM 3328 C CA . TRP A 1 433 ? -13.161 0.450 -2.043 1.00 80.38 433 TRP A CA 1
ATOM 3329 C C . TRP A 1 433 ? -12.162 1.231 -2.898 1.00 80.38 433 TRP A C 1
ATOM 3331 O O . TRP A 1 433 ? -11.025 1.409 -2.458 1.00 80.38 433 TRP A O 1
ATOM 3341 N N . PRO A 1 434 ? -12.533 1.733 -4.089 1.00 80.19 434 PRO A N 1
ATOM 3342 C CA . PRO A 1 434 ? -11.552 2.335 -4.984 1.00 80.19 434 PRO A CA 1
ATOM 3343 C C . PRO A 1 434 ? -10.949 3.621 -4.406 1.00 80.19 434 PRO A C 1
ATOM 3345 O O . PRO A 1 434 ? -9.738 3.814 -4.471 1.00 80.19 434 PRO A O 1
ATOM 3348 N N . ASN A 1 435 ? -11.756 4.466 -3.752 1.00 80.94 435 ASN A N 1
ATOM 3349 C CA . ASN A 1 435 ? -11.242 5.670 -3.088 1.00 80.94 435 ASN A CA 1
ATOM 3350 C C . ASN A 1 435 ? -10.355 5.321 -1.875 1.00 80.94 435 ASN A C 1
ATOM 3352 O O . ASN A 1 435 ? -9.323 5.953 -1.650 1.00 80.94 435 ASN A O 1
ATOM 3356 N N . ALA A 1 436 ? -10.702 4.269 -1.123 1.00 83.38 436 ALA A N 1
ATOM 3357 C CA . ALA A 1 436 ? -9.868 3.796 -0.022 1.00 83.38 436 ALA A CA 1
ATOM 3358 C C . ALA A 1 436 ? -8.460 3.400 -0.496 1.00 83.38 436 ALA A C 1
ATOM 3360 O O . ALA A 1 436 ? -7.477 3.849 0.087 1.00 83.38 436 ALA A O 1
ATOM 3361 N N . PHE A 1 437 ? -8.335 2.653 -1.596 1.00 84.38 437 PHE A N 1
ATOM 3362 C CA . PHE A 1 437 ? -7.020 2.259 -2.110 1.00 84.38 437 PHE A CA 1
ATOM 3363 C C . PHE A 1 437 ? -6.187 3.421 -2.632 1.00 84.38 437 PHE A C 1
ATOM 3365 O O . PHE A 1 437 ? -4.985 3.438 -2.386 1.00 84.38 437 PHE A O 1
ATOM 3372 N N . ILE A 1 438 ? -6.793 4.414 -3.292 1.00 87.00 438 ILE A N 1
ATOM 3373 C CA . ILE A 1 438 ? -6.050 5.610 -3.719 1.00 87.00 438 ILE A CA 1
ATOM 3374 C C . ILE A 1 438 ? -5.498 6.366 -2.509 1.00 87.00 438 ILE A C 1
ATOM 3376 O O . ILE A 1 438 ? -4.359 6.833 -2.537 1.00 87.00 438 ILE A O 1
ATOM 3380 N N . ARG A 1 439 ? -6.257 6.432 -1.410 1.00 87.19 439 ARG A N 1
ATOM 3381 C CA . ARG A 1 439 ? -5.760 7.013 -0.156 1.00 87.19 439 ARG A CA 1
ATOM 3382 C C . ARG A 1 439 ? -4.604 6.216 0.440 1.00 87.19 439 ARG A C 1
ATOM 3384 O O . ARG A 1 439 ? -3.665 6.831 0.940 1.00 87.19 439 ARG A O 1
ATOM 3391 N N . GLU A 1 440 ? -4.659 4.887 0.405 1.00 90.25 440 GLU A N 1
ATOM 3392 C CA . GLU A 1 440 ? -3.553 4.053 0.894 1.00 90.25 440 GLU A CA 1
ATOM 3393 C C . GLU A 1 440 ? -2.328 4.128 -0.027 1.00 90.25 440 GLU A C 1
ATOM 3395 O O . GLU A 1 440 ? -1.204 4.171 0.463 1.00 90.25 440 GLU A O 1
ATOM 3400 N N . PHE A 1 441 ? -2.517 4.255 -1.342 1.00 91.94 441 PHE A N 1
ATOM 3401 C CA . PHE A 1 441 ? -1.429 4.494 -2.289 1.00 91.94 441 PHE A CA 1
ATOM 3402 C C . PHE A 1 441 ? -0.767 5.859 -2.050 1.00 91.94 441 PHE A C 1
ATOM 3404 O O . PHE A 1 441 ? 0.455 5.949 -1.952 1.00 91.94 441 PHE A O 1
ATOM 3411 N N . ALA A 1 442 ? -1.551 6.922 -1.848 1.00 91.06 442 ALA A N 1
ATOM 3412 C CA . ALA A 1 442 ? -1.015 8.223 -1.447 1.00 91.06 442 ALA A CA 1
ATOM 3413 C C . ALA A 1 442 ? -0.271 8.138 -0.100 1.00 91.06 442 ALA A C 1
ATOM 3415 O O . ALA A 1 442 ? 0.812 8.702 0.056 1.00 91.06 442 ALA A O 1
ATOM 3416 N N . GLY A 1 443 ? -0.816 7.386 0.860 1.00 87.88 443 GLY A N 1
ATOM 3417 C CA . GLY A 1 443 ? -0.164 7.097 2.133 1.00 87.88 443 GLY A CA 1
ATOM 3418 C C . GLY A 1 443 ? 1.180 6.382 1.962 1.00 87.88 443 GLY A C 1
ATOM 3419 O O . GLY A 1 443 ? 2.165 6.798 2.571 1.00 87.88 443 GLY A O 1
ATOM 3420 N N . LEU A 1 444 ? 1.252 5.375 1.091 1.00 91.12 444 LEU A N 1
ATOM 3421 C CA . LEU A 1 444 ? 2.487 4.684 0.725 1.00 91.12 444 LEU A CA 1
ATOM 3422 C C . LEU A 1 444 ? 3.520 5.666 0.167 1.00 91.12 444 LEU A C 1
ATOM 3424 O O . LEU A 1 444 ? 4.643 5.703 0.669 1.00 91.12 444 LEU A O 1
ATOM 3428 N N . LEU A 1 445 ? 3.141 6.477 -0.825 1.00 90.62 445 LEU A N 1
ATOM 3429 C CA . LEU A 1 445 ? 4.045 7.441 -1.455 1.00 90.62 445 LEU A CA 1
ATOM 3430 C C . LEU A 1 445 ? 4.598 8.444 -0.440 1.00 90.62 445 LEU A C 1
ATOM 3432 O O . LEU A 1 445 ? 5.796 8.704 -0.441 1.00 90.62 445 LEU A O 1
ATOM 3436 N N . VAL A 1 446 ? 3.761 8.959 0.464 1.00 89.88 446 VAL A N 1
ATOM 3437 C CA . VAL A 1 446 ? 4.179 9.930 1.488 1.00 89.88 446 VAL A CA 1
ATOM 3438 C C . VAL A 1 446 ? 5.066 9.291 2.554 1.00 89.88 446 VAL A C 1
ATOM 3440 O O . VAL A 1 446 ? 6.058 9.887 2.962 1.00 89.88 446 VAL A O 1
ATOM 3443 N N . TRP A 1 447 ? 4.742 8.089 3.030 1.00 84.50 447 TRP A N 1
ATOM 3444 C CA . TRP A 1 447 ? 5.481 7.465 4.133 1.00 84.50 447 TRP A CA 1
ATOM 3445 C C . TRP A 1 447 ? 6.761 6.761 3.681 1.00 84.50 447 TRP A C 1
ATOM 3447 O O . TRP A 1 447 ? 7.731 6.711 4.434 1.00 84.50 447 TRP A O 1
ATOM 3457 N N . GLN A 1 448 ? 6.781 6.236 2.458 1.00 86.38 448 GLN A N 1
ATOM 3458 C CA . GLN A 1 448 ? 7.904 5.491 1.887 1.00 86.38 448 GLN A CA 1
ATOM 3459 C C . GLN A 1 448 ? 8.613 6.268 0.767 1.00 86.38 448 GLN A C 1
ATOM 3461 O O . GLN A 1 448 ? 9.345 5.674 -0.023 1.00 86.38 448 GLN A O 1
ATOM 3466 N N . TRP A 1 449 ? 8.469 7.598 0.710 1.00 86.56 449 TRP A N 1
ATOM 3467 C CA . TRP A 1 449 ? 9.073 8.412 -0.353 1.00 86.56 449 TRP A CA 1
ATOM 3468 C C . TRP A 1 449 ? 10.589 8.210 -0.473 1.00 86.56 449 TRP A C 1
ATOM 3470 O O . TRP A 1 449 ? 11.106 8.110 -1.579 1.00 86.56 449 TRP A O 1
ATOM 3480 N N . LYS A 1 450 ? 11.312 8.082 0.652 1.00 86.31 450 LYS A N 1
ATOM 3481 C CA . LYS A 1 450 ? 12.772 7.879 0.651 1.00 86.31 450 LYS A CA 1
ATOM 3482 C C . LYS A 1 450 ? 13.178 6.575 -0.054 1.00 86.31 450 LYS A C 1
ATOM 3484 O O . LYS A 1 450 ? 13.925 6.664 -1.026 1.00 86.31 450 LYS A O 1
ATOM 3489 N N . PRO A 1 451 ? 12.722 5.380 0.377 1.00 85.38 451 PRO A N 1
ATOM 3490 C CA . PRO A 1 451 ? 13.081 4.139 -0.309 1.00 85.38 451 PRO A CA 1
ATOM 3491 C C . PRO A 1 451 ? 12.528 4.052 -1.737 1.00 85.38 451 PRO A C 1
ATOM 3493 O O . PRO A 1 451 ? 13.186 3.460 -2.593 1.00 85.38 451 PRO A O 1
ATOM 3496 N N . ILE A 1 452 ? 11.370 4.659 -2.024 1.00 88.69 452 ILE A N 1
ATOM 3497 C CA . ILE A 1 452 ? 10.813 4.706 -3.385 1.00 88.69 452 ILE A CA 1
ATOM 3498 C C . ILE A 1 452 ? 11.713 5.537 -4.306 1.00 88.69 452 ILE A C 1
ATOM 3500 O O . ILE A 1 452 ? 12.152 5.031 -5.335 1.00 88.69 452 ILE A O 1
ATOM 3504 N N . VAL A 1 453 ? 12.070 6.766 -3.913 1.00 90.38 453 VAL A N 1
ATOM 3505 C CA . VAL A 1 453 ? 12.972 7.638 -4.688 1.00 90.38 453 VAL A CA 1
ATOM 3506 C C . VAL A 1 453 ? 14.352 7.005 -4.849 1.00 90.38 453 VAL A C 1
ATOM 3508 O O . VAL A 1 453 ? 14.942 7.093 -5.920 1.00 90.38 453 VAL A O 1
ATOM 3511 N N . GLN A 1 454 ? 14.863 6.324 -3.821 1.00 86.88 454 GLN A N 1
ATOM 3512 C CA . GLN A 1 454 ? 16.123 5.581 -3.919 1.00 86.88 454 GLN A CA 1
ATOM 3513 C C . GLN A 1 454 ? 16.046 4.451 -4.948 1.00 86.88 454 GLN A C 1
ATOM 3515 O O . GLN A 1 454 ? 16.941 4.322 -5.779 1.00 86.88 454 GLN A O 1
ATOM 3520 N N . THR A 1 455 ? 14.978 3.651 -4.914 1.00 87.38 455 THR A N 1
ATOM 3521 C CA . THR A 1 455 ? 14.762 2.565 -5.882 1.00 87.38 455 THR A CA 1
ATOM 3522 C C . THR A 1 455 ? 14.659 3.124 -7.299 1.00 87.38 455 THR A C 1
ATOM 3524 O O . THR A 1 455 ? 15.353 2.651 -8.195 1.00 87.38 455 THR A O 1
ATOM 3527 N N . TYR A 1 456 ? 13.864 4.180 -7.481 1.00 91.81 456 TYR A N 1
ATOM 3528 C CA . TYR A 1 456 ? 13.732 4.903 -8.743 1.00 91.81 456 TYR A CA 1
ATOM 3529 C C . TYR A 1 456 ? 15.086 5.413 -9.260 1.00 91.81 456 TYR A C 1
ATOM 3531 O O . TYR A 1 456 ? 15.453 5.132 -10.397 1.00 91.81 456 TYR A O 1
ATOM 3539 N N . ALA A 1 457 ? 15.870 6.090 -8.416 1.00 90.75 457 ALA A N 1
ATOM 3540 C CA . ALA A 1 457 ? 17.180 6.618 -8.791 1.00 90.75 457 ALA A CA 1
ATOM 3541 C C . ALA A 1 457 ? 18.153 5.510 -9.218 1.00 90.75 457 ALA A C 1
ATOM 3543 O O . ALA A 1 457 ? 18.883 5.681 -10.187 1.00 90.75 457 ALA A O 1
ATOM 3544 N N . ILE A 1 458 ? 18.147 4.361 -8.536 1.00 87.00 458 ILE A N 1
ATOM 3545 C CA . ILE A 1 458 ? 18.989 3.214 -8.904 1.00 87.00 458 ILE A CA 1
ATOM 3546 C C . ILE A 1 458 ? 18.590 2.659 -10.270 1.00 87.00 458 ILE A C 1
ATOM 3548 O O . ILE A 1 458 ? 19.467 2.427 -11.099 1.00 87.00 458 ILE A O 1
ATOM 3552 N N . ILE A 1 459 ? 17.290 2.479 -10.521 1.00 88.94 459 ILE A N 1
ATOM 3553 C CA . ILE A 1 459 ? 16.797 2.016 -11.823 1.00 88.94 459 ILE A CA 1
ATOM 3554 C C . ILE A 1 459 ? 17.238 2.995 -12.915 1.00 88.94 459 ILE A C 1
ATOM 3556 O O . ILE A 1 459 ? 17.862 2.583 -13.886 1.00 88.94 459 ILE A O 1
ATOM 3560 N N . VAL A 1 460 ? 17.013 4.296 -12.722 1.00 90.19 460 VAL A N 1
ATOM 3561 C CA . VAL A 1 460 ? 17.443 5.335 -13.668 1.00 90.19 460 VAL A CA 1
ATOM 3562 C C . VAL A 1 460 ? 18.950 5.275 -13.928 1.00 90.19 460 VAL A C 1
ATOM 3564 O O . VAL A 1 460 ? 19.367 5.276 -15.083 1.00 90.19 460 VAL A O 1
ATOM 3567 N N . LEU A 1 461 ? 19.778 5.178 -12.884 1.00 88.88 461 LEU A N 1
ATOM 3568 C CA . LEU A 1 461 ? 21.234 5.093 -13.032 1.00 88.88 461 LEU A CA 1
ATOM 3569 C C . LEU A 1 461 ? 21.667 3.863 -13.837 1.00 88.88 461 LEU A C 1
ATOM 3571 O O . LEU A 1 461 ? 22.601 3.965 -14.627 1.00 88.88 461 LEU A O 1
ATOM 3575 N N . ILE A 1 462 ? 20.983 2.726 -13.683 1.00 85.19 462 ILE A N 1
ATOM 3576 C CA . ILE A 1 462 ? 21.247 1.517 -14.474 1.00 85.19 462 ILE A CA 1
ATOM 3577 C C . ILE A 1 462 ? 20.916 1.752 -15.948 1.00 85.19 462 ILE A C 1
ATOM 3579 O O . ILE A 1 462 ? 21.739 1.450 -16.808 1.00 85.19 462 ILE A O 1
ATOM 3583 N N . TYR A 1 463 ? 19.754 2.330 -16.255 1.00 85.56 463 TYR A N 1
ATOM 3584 C CA . TYR A 1 463 ? 19.376 2.628 -17.639 1.00 85.56 463 TYR A CA 1
ATOM 3585 C C . TYR A 1 463 ? 20.323 3.649 -18.289 1.00 85.56 463 TYR A C 1
ATOM 3587 O O . TYR A 1 463 ? 20.723 3.470 -19.440 1.00 85.56 463 TYR A O 1
ATOM 3595 N N . LEU A 1 464 ? 20.743 4.683 -17.552 1.00 85.19 464 LEU A N 1
ATOM 3596 C CA . LEU A 1 464 ? 21.735 5.659 -18.019 1.00 85.19 464 LEU A CA 1
ATOM 3597 C C . LEU A 1 464 ? 23.119 5.024 -18.221 1.00 85.19 464 LEU A C 1
ATOM 3599 O O . LEU A 1 464 ? 23.805 5.329 -19.197 1.00 85.19 464 LEU A O 1
ATOM 3603 N N . TYR A 1 465 ? 23.529 4.118 -17.330 1.00 84.56 465 TYR A N 1
ATOM 3604 C CA . TYR A 1 465 ? 24.768 3.356 -17.477 1.00 84.56 465 TYR A CA 1
ATOM 3605 C C . TYR A 1 465 ? 24.738 2.503 -18.747 1.00 84.56 465 TYR A C 1
ATOM 3607 O O . TYR A 1 465 ? 25.639 2.623 -19.572 1.00 84.56 465 TYR A O 1
ATOM 3615 N N . LEU A 1 466 ? 23.679 1.714 -18.950 1.00 78.31 466 LEU A N 1
ATOM 3616 C CA . LEU A 1 466 ? 23.526 0.888 -20.148 1.00 78.31 466 LEU A CA 1
ATOM 3617 C C . LEU A 1 466 ? 23.552 1.761 -21.407 1.00 78.31 466 LEU A C 1
ATOM 3619 O O . LEU A 1 466 ? 24.334 1.500 -22.316 1.00 78.31 466 LEU A O 1
ATOM 3623 N N . SER A 1 467 ? 22.801 2.865 -21.412 1.00 75.00 467 SER A N 1
ATOM 3624 C CA . SER A 1 467 ? 22.781 3.816 -22.531 1.00 75.00 467 SER A CA 1
ATOM 3625 C C . SER A 1 467 ? 24.163 4.418 -22.830 1.00 75.00 467 SER A C 1
ATOM 3627 O O . SER A 1 467 ? 24.511 4.607 -23.993 1.00 75.00 467 SER A O 1
ATOM 3629 N N . SER A 1 468 ? 24.972 4.709 -21.803 1.00 75.88 468 SER A N 1
ATOM 3630 C CA . SER A 1 468 ? 26.291 5.342 -21.967 1.00 75.88 468 SER A CA 1
ATOM 3631 C C . SER A 1 468 ? 27.400 4.370 -22.368 1.00 75.88 468 SER A C 1
ATOM 3633 O O . SER A 1 468 ? 28.184 4.705 -23.252 1.00 75.88 468 SER A O 1
ATOM 3635 N N . VAL A 1 469 ? 27.443 3.162 -21.790 1.00 68.31 469 VAL A N 1
ATOM 3636 C CA . VAL A 1 469 ? 28.358 2.088 -22.219 1.00 68.31 469 VAL A CA 1
ATOM 3637 C C . VAL A 1 469 ? 28.205 1.835 -23.706 1.00 68.31 469 VAL A C 1
ATOM 3639 O O . VAL A 1 469 ? 29.194 1.719 -24.417 1.00 68.31 469 VAL A O 1
ATOM 3642 N N . ILE A 1 470 ? 26.963 1.765 -24.171 1.00 59.06 470 ILE A N 1
ATOM 3643 C CA . ILE A 1 470 ? 26.677 1.426 -25.555 1.00 59.06 470 ILE A CA 1
ATOM 3644 C C . ILE A 1 470 ? 26.959 2.614 -26.488 1.00 59.06 470 ILE A C 1
ATOM 3646 O O . ILE A 1 470 ? 27.403 2.399 -27.607 1.00 59.06 470 ILE A O 1
ATOM 3650 N N . ALA A 1 471 ? 26.770 3.861 -26.038 1.00 64.19 471 ALA A N 1
ATOM 3651 C CA . ALA A 1 471 ? 27.107 5.059 -26.817 1.00 64.19 471 ALA A CA 1
ATOM 3652 C C . ALA A 1 471 ? 28.623 5.299 -26.981 1.00 64.19 471 ALA A C 1
ATOM 3654 O O . ALA A 1 471 ? 29.028 6.050 -27.866 1.00 64.19 471 ALA A O 1
ATOM 3655 N N . LEU A 1 472 ? 29.452 4.704 -26.118 1.00 61.78 472 LEU A N 1
ATOM 3656 C CA . LEU A 1 472 ? 30.918 4.753 -26.195 1.00 61.78 472 LEU A CA 1
ATOM 3657 C C . LEU A 1 472 ? 31.506 3.738 -27.198 1.00 61.78 472 LEU A C 1
ATOM 3659 O O . LEU A 1 472 ? 32.721 3.734 -27.397 1.00 61.78 472 LEU A O 1
ATOM 3663 N N . ILE A 1 473 ? 30.670 2.882 -27.798 1.00 54.69 473 ILE A N 1
ATOM 3664 C CA . ILE A 1 473 ? 31.037 1.728 -28.637 1.00 54.69 473 ILE A CA 1
ATOM 3665 C C . ILE A 1 473 ? 30.481 1.896 -30.045 1.00 54.69 473 ILE A C 1
ATOM 3667 O O . ILE A 1 473 ? 31.185 1.479 -30.997 1.00 54.69 473 ILE A O 1
#

Radius of gyration: 28.38 Å; Cα contacts (8 Å, |Δi|>4): 589; chains: 1; bounding box: 81×51×76 Å

Mean predicted aligned error: 11.6 Å

pLDDT: mean 78.49, std 21.09, range [22.62, 98.56]

Secondary structure (DSSP, 8-state):
-------------PPPP-------------PPPP-----TTPPPHHHHHHHHHHHHHHHHHHHTTS----HHHHHHHHGGGHHHHHHHHHHHHHHHHHHHTT-HHHHHHHHHHHHHHHHHHHHHHHHHHHHHHHTT-SS-HHHHHHHHHHHHHHHHHHHHHHHHHH-----HHHHHHHHHTHHHHHHHHHHHHHHHHHHHHHHHHHHHHHHH---GGGGHHHHHHHHHHHHHHHHHHHHTT----SHHHHHHHHHHHHHHHHHHHHHHHHHHHHHHHHHHHH---SS--SEEEEEP--B-TTSPBPHHHHHHHHHHHHHHHHHHHTTPPPPEEEEE----TT-SS-HHHHHHHHHHHTT--GGGEEEE---SSHHHHHHHHHHHHHHHHSS-GGGS-EEEEEEGGGHHHHHHHHHHHT--EEEEEEP--GGGHHHHHHHHHHHHHHHSHHHHHHHHHHHHHHHHHHHHHHHT-

Sequence (473 aa):
MVLSDNEYTTMSDTPLDYKADTAQSNGADYAPYSTVTLDADAPAPISRKRAFDRAAKDAMDAAARSKPVSVKRIWRRFLLLIPLVLVLAIGSYAYIQLKANGNLEEGWRSIYVSLCIFLAGAAVLFASALMRLHRRSWYGYEMIACAGSLLFCLAQFAFFLVMLMLGGDPSLWQFLVTVSNSAEYFVLLSFFPMGFIAVLLFVSNISLIRHEGLRPVNLLGIAFGIAWAAANVLLILVGSTWSGVGVASRAMQTVNLLITVGIALGECLLIATMLCAWLASRHVPQHGVDYLVVLGCGIRSDGKPFPLLQRRIDRAIAFDAERVSMGDGPSVFVCSGGQGPDEPISEALSMSDYLQENGVTRERIVLEDRSTTTNENMAFSREAIEEHAHRDAGELRVGFSTTNYHVLRGYVCAHKAGMNAEGLGSKTRYYFWPNAFIREFAGLLVWQWKPIVQTYAIIVLIYLYLSSVIALI

Solvent-accessible surface area (backbone atoms only — not comparable to full-atom values): 25478 Å² total; per-residue (Å²): 134,91,83,81,92,87,89,88,85,86,85,90,79,84,81,88,86,81,89,80,82,91,80,85,87,81,92,76,88,82,80,80,86,77,81,78,76,79,67,90,80,65,71,55,75,67,57,46,51,55,51,48,57,47,51,53,46,51,50,51,51,50,27,56,62,60,71,58,85,53,70,71,63,56,55,60,57,54,61,66,44,52,70,40,54,49,40,42,52,50,15,52,49,50,21,54,53,29,45,75,71,71,39,56,78,62,12,61,51,34,41,45,51,21,48,35,52,33,27,50,53,50,26,52,52,29,49,56,47,34,60,57,38,55,78,71,40,61,64,30,58,69,41,30,52,32,46,7,53,24,47,41,28,49,53,52,28,51,52,45,50,49,59,60,69,68,63,70,80,63,53,73,66,55,45,51,52,48,64,62,38,46,40,44,53,50,44,62,67,42,41,60,65,52,49,52,52,32,52,52,23,37,57,23,28,54,53,39,29,75,75,75,42,93,45,79,80,49,42,49,35,43,54,49,30,52,54,50,52,50,54,54,53,48,46,55,59,55,69,74,72,56,89,59,90,47,72,69,28,53,52,50,51,50,51,49,38,55,52,28,45,50,50,38,47,48,49,26,34,45,52,26,40,51,50,45,34,54,52,38,34,69,38,65,74,92,65,58,33,56,33,38,34,35,54,56,78,55,51,35,78,87,44,44,57,31,76,72,34,44,43,17,49,53,50,44,52,52,49,42,53,53,27,35,74,74,71,36,64,77,45,34,35,32,23,21,14,16,58,54,97,82,34,79,51,31,34,9,57,28,48,49,53,54,40,43,78,70,72,44,57,72,93,40,55,44,76,30,56,77,26,89,44,72,56,41,28,35,42,49,44,40,52,52,46,24,67,75,65,76,43,67,44,58,81,41,47,32,32,34,20,27,47,25,67,45,20,34,56,52,26,35,24,22,50,56,42,48,34,46,50,43,43,36,44,16,92,75,70,72,50,56,36,56,51,39,48,52,53,51,43,52,46,36,52,68,76,41,38,66,65,49,52,50,53,51,51,53,53,52,52,49,54,52,47,56,56,48,62,58,72,78,108

Foldseek 3Di:
DDDDDDDDDDDDDDDDDDDDDDDDDDDDDDDDDDDDDDDPPPPDPVVVVVVLVVVLVVLLVVLPVVDDPPPVVVVVLVVQLVVLVVLQVVLLVQLVVCVVVVNLLVNLLSNLVSLLSSLVSLLVSLVVVLVVVCVQFQQALVNLLSQLLSQLSVLLSVLSVVVSVVSDRDDLVRSLCCLLCVLVVLCVVCVVVVLVLLVLLVVLLVVVCVVVNDDPLSCLSVVVSVVLVVLNVVLVVLVPPQPDPDPVSVVSSLVSSLSSLLVSSLVSSLVSLLVSLLVQLPDDDPAAFQEEEEDDDDDDQVLARDPQSVLLLVLSVVNQVVRVVVVHDGYQYEQFFAADPSHPGTSQVNSLVVNVVVPDDNLSYFYHHSDDDLLRSLSSSQVRCCVSVVDHQQVTEYEYTHASLCSSVNSNSNVSSNHRYGYDHGDDDPSVNSSSSSVVSVVSCVVVVPVSVVSSVVVSVSSVVVSVSSVVD